Protein AF-A0AAV6H2S3-F1 (afdb_monomer)

pLDDT: mean 74.31, std 21.78, range [22.06, 98.12]

Foldseek 3Di:
DQVVCVVVVFDGDDPVLLVVLLVLVLVLLVVVLVPPPDPPDDDPLQDAQLQPRDSDADPVWHWDAQQWFRHTHTCQLQQPLDDDSHGDHAPCCLPPVQDFFQAQAAGAGDHHWAAAPVRHIHHSNQQVQQVQWDAPDNRNSDDIYRPVVRDVVQQQDQAPQQRDGNRHGWDFAPPPPGRHTHRRVLCSLLVWDWDWDWDFDQDPVGTDIDIDIGTHQLVPRDPPDDDDPDDDDDDDDDDDDDDDDDDDDDDDDDDDDDDDDDDDDDDPVVVVVSVVVSVVSSVVSSVVSVVSRVDDRDTDARDNDPVSLVVSLVPDPGPPSVVVSVVSVVVSSVVCVNRSNDRPDPVVVVVSVVVVPPPDDDDDDDDDPVVVVVVVVVVVVVVVVVVVVVVVVVVVVVVVVVVVVVVVVVVVVVVVVVCCQQFVLLVLLVVLLVQLCVLLVVCPQADWDDCVVVVCLCVQQVDTAGSVNLVVCSVVVVDLDLVVSVVRLVSSLVSQCRPDDCPDPSVVSSVSSCVSSVVSSVVSVVVCVVQDADSVRNHTDDDDDDPVVVVVVVVVVVVVVVVVVVVVVVVVVVVPDPDDDDPPVVVVVVVVVVVVVVVVVVVVVVVVVVVVVVVD

Nearest PDB structures (foldseek):
  5erc-assembly1_A  TM=9.983E-01  e=1.565E-27  Homo sapiens
  6u04-assembly1_A  TM=9.939E-01  e=1.652E-27  Homo sapiens
  5ffw-assembly1_A  TM=9.897E-01  e=7.467E-13  Homo sapiens
  5dyc-assembly1_A  TM=9.664E-01  e=5.685E-13  Homo sapiens
  4qyl-assembly2_B  TM=9.753E-01  e=1.288E-12  Homo sapiens

InterPro domains:
  IPR001487 Bromodomain [PF00439] (430-511)
  IPR001487 Bromodomain [PR00503] (135-148)
  IPR001487 Bromodomain [PR00503] (454-470)
  IPR001487 Bromodomain [PR00503] (470-488)
  IPR001487 Bromodomain [PR00503] (488-507)
  IPR001487 Bromodomain [PS50014] (437-507)
  IPR001487 Bromodomain [SM00297] (418-526)
  IPR001965 Zinc finger, PHD-type [SM00249] (48-94)
  IPR001965 Zinc finger, PHD-type [SM00249] (158-221)
  IPR011011 Zinc finger, FYVE/PHD-type [SSF57903] (34-111)
  IPR011011 Zinc finger, FYVE/PHD-type [SSF57903] (149-189)
  IPR013083 Zinc finger, RING/FYVE/PHD-type [G3DSA:3.30.40.10] (32-98)
  IPR013083 Zinc finger, RING/FYVE/PHD-type [G3DSA:3.30.40.10] (99-222)
  IPR018359 Bromodomain, conserved site [PS00633] (442-499)
  IPR019542 Enhancer of polycomb-like, N-terminal [PF10513] (1-28)
  IPR019786 Zinc finger, PHD-type, conserved site [PS01359] (49-93)
  IPR019787 Zinc finger, PHD-finger [PF13831] (61-93)
  IPR019787 Zinc finger, PHD-finger [PS50016] (46-96)
  IPR034732 Extended PHD (ePHD) domain [PS51805] (100-221)
  IPR036427 Bromodomain-like superfamily [G3DSA:1.20.920.10] (412-546)

Structure (mmCIF, N/CA/C/O backbone):
data_AF-A0AAV6H2S3-F1
#
_entry.id   AF-A0AAV6H2S3-F1
#
loop_
_atom_site.group_PDB
_atom_site.id
_atom_site.type_symbol
_atom_site.label_atom_id
_atom_site.label_alt_id
_atom_site.label_comp_id
_atom_site.label_asym_id
_atom_site.label_entity_id
_atom_site.label_seq_id
_atom_site.pdbx_PDB_ins_code
_atom_site.Cartn_x
_atom_site.Cartn_y
_atom_site.Cartn_z
_atom_site.occupancy
_atom_site.B_iso_or_equiv
_atom_site.auth_seq_id
_atom_site.auth_comp_id
_atom_site.auth_asym_id
_atom_site.auth_atom_id
_atom_site.pdbx_PDB_model_num
ATOM 1 N N . MET A 1 1 ? -33.405 3.250 48.485 1.00 75.19 1 MET A N 1
ATOM 2 C CA . MET A 1 1 ? -32.360 3.928 49.300 1.00 75.19 1 MET A CA 1
ATOM 3 C C . MET A 1 1 ? -32.962 4.706 50.466 1.00 75.19 1 MET A C 1
ATOM 5 O O . MET A 1 1 ? -32.535 4.479 51.590 1.00 75.19 1 MET A O 1
ATOM 9 N N . ASN A 1 2 ? -33.967 5.559 50.232 1.00 83.56 2 ASN A N 1
ATOM 10 C CA . ASN A 1 2 ? -34.644 6.309 51.299 1.00 83.56 2 ASN A CA 1
ATOM 11 C C . ASN A 1 2 ? -35.425 5.428 52.290 1.00 83.56 2 ASN A C 1
ATOM 13 O O . ASN A 1 2 ? -35.441 5.751 53.470 1.00 83.56 2 ASN A O 1
ATOM 17 N N . ASP A 1 3 ? -35.971 4.282 51.875 1.00 82.94 3 ASP A N 1
ATOM 18 C CA . ASP A 1 3 ? -36.668 3.373 52.807 1.00 82.94 3 ASP A CA 1
ATOM 19 C C . A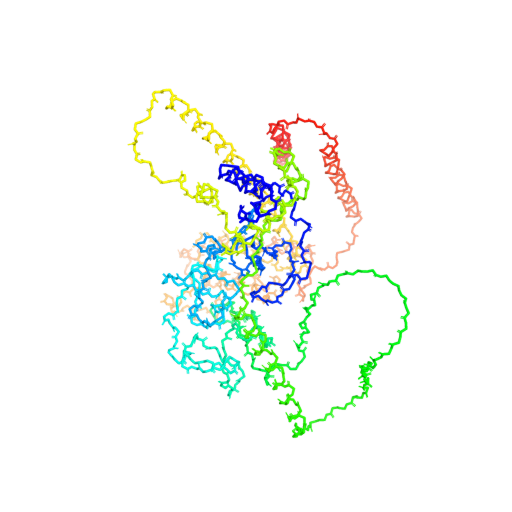SP A 1 3 ? -35.731 2.779 53.866 1.00 82.94 3 ASP A C 1
ATOM 21 O O . ASP A 1 3 ? -36.078 2.727 55.039 1.00 82.94 3 ASP A O 1
ATOM 25 N N . LYS A 1 4 ? -34.490 2.452 53.479 1.00 78.81 4 LYS A N 1
ATOM 26 C CA . LYS A 1 4 ? -33.434 2.020 54.410 1.00 78.81 4 LYS A CA 1
ATOM 27 C C . LYS A 1 4 ? -32.972 3.163 55.328 1.00 78.81 4 LYS A C 1
ATOM 29 O O . LYS A 1 4 ? -32.670 2.949 56.489 1.00 78.81 4 LYS A O 1
ATOM 34 N N . ARG A 1 5 ? -32.930 4.406 54.834 1.00 81.69 5 ARG A N 1
ATOM 35 C CA . ARG A 1 5 ? -32.603 5.567 55.686 1.00 81.69 5 ARG A CA 1
ATOM 36 C C . ARG A 1 5 ? -33.697 5.819 56.724 1.00 81.69 5 ARG A C 1
ATOM 38 O O . ARG A 1 5 ? -33.367 6.089 57.871 1.00 81.69 5 ARG A O 1
ATOM 45 N N . ARG A 1 6 ? -34.966 5.640 56.336 1.00 83.00 6 ARG A N 1
ATOM 46 C CA . ARG A 1 6 ? -36.117 5.692 57.248 1.00 83.00 6 ARG A CA 1
ATOM 47 C C . ARG A 1 6 ? -36.055 4.601 58.318 1.00 83.00 6 ARG A C 1
ATOM 49 O O . ARG A 1 6 ? -36.262 4.924 59.480 1.00 83.00 6 ARG A O 1
ATOM 56 N N . SER A 1 7 ? -35.713 3.358 57.959 1.00 83.50 7 SER A N 1
ATOM 57 C CA . SER A 1 7 ? -35.531 2.282 58.951 1.00 83.50 7 SER A CA 1
ATOM 58 C C . SER A 1 7 ? -34.374 2.546 59.916 1.00 83.50 7 SER A C 1
ATOM 60 O O . SER A 1 7 ? -34.440 2.150 61.071 1.00 83.50 7 SER A O 1
ATOM 62 N N . ASP A 1 8 ? -33.332 3.240 59.454 1.00 81.69 8 ASP A N 1
ATOM 63 C CA . ASP A 1 8 ? -32.137 3.549 60.243 1.00 81.69 8 ASP A CA 1
ATOM 64 C C . ASP A 1 8 ? -32.276 4.854 61.063 1.00 81.69 8 ASP A C 1
ATOM 66 O O . ASP A 1 8 ? -31.296 5.312 61.652 1.00 81.69 8 ASP A O 1
ATOM 70 N N . GLY A 1 9 ? -33.461 5.485 61.078 1.00 78.88 9 GLY A N 1
ATOM 71 C CA . GLY A 1 9 ? -33.726 6.730 61.814 1.00 78.88 9 GLY A CA 1
ATOM 72 C C . GLY A 1 9 ? -33.050 7.977 61.228 1.00 78.88 9 GLY A C 1
ATOM 73 O O . GLY A 1 9 ? -32.864 8.971 61.924 1.00 78.88 9 GLY A O 1
ATOM 74 N N . VAL A 1 10 ? -32.648 7.937 59.954 1.00 82.12 10 VAL A N 1
ATOM 75 C CA . VAL A 1 10 ? -31.915 9.016 59.279 1.00 82.12 10 VAL A CA 1
ATOM 76 C C . VAL A 1 10 ? -32.814 9.749 58.286 1.00 82.12 10 VAL A C 1
ATOM 78 O O . VAL A 1 10 ? -33.622 9.137 57.587 1.00 82.12 10 VAL A O 1
ATOM 81 N N . THR A 1 11 ? -32.626 11.066 58.162 1.00 80.69 11 THR A N 1
ATOM 82 C CA . THR A 1 11 ? -33.383 11.893 57.216 1.00 80.69 11 THR A CA 1
ATOM 83 C C . THR A 1 11 ? -33.286 11.365 55.772 1.00 80.69 11 THR A C 1
ATOM 85 O O . THR A 1 11 ? -32.197 10.964 55.311 1.00 80.69 11 THR A O 1
ATOM 88 N N . PRO A 1 12 ? -34.423 11.324 55.045 1.00 82.38 12 PRO A N 1
ATOM 89 C CA . PRO A 1 12 ? -34.449 10.947 53.640 1.00 82.38 12 PRO A CA 1
ATOM 90 C C . PRO A 1 12 ? -33.738 12.010 52.806 1.00 82.38 12 PRO A C 1
ATOM 92 O O . PRO A 1 12 ? -33.677 13.180 53.177 1.00 82.38 12 PRO A O 1
ATOM 95 N N . ILE A 1 13 ? -33.190 11.592 51.671 1.00 83.50 13 ILE A N 1
ATOM 96 C CA . ILE A 1 13 ? -32.463 12.495 50.784 1.00 83.50 13 ILE A CA 1
ATOM 97 C C . ILE A 1 13 ? -33.439 13.058 49.752 1.00 83.50 13 ILE A C 1
ATOM 99 O O . ILE A 1 13 ? -34.109 12.255 49.087 1.00 83.50 13 ILE A O 1
ATOM 103 N N . PRO A 1 14 ? -33.532 14.396 49.626 1.00 84.56 14 PRO A N 1
ATOM 104 C CA . PRO A 1 14 ? -34.351 15.041 48.609 1.00 84.56 14 PRO A CA 1
ATOM 105 C C . PRO A 1 14 ? -33.911 14.647 47.200 1.00 84.56 14 PRO A C 1
ATOM 107 O O . PRO A 1 14 ? -32.724 14.420 46.948 1.00 84.56 14 PRO A O 1
ATOM 110 N N . GLN A 1 15 ? -34.866 14.603 46.273 1.00 82.56 15 GLN A N 1
ATOM 111 C CA . GLN A 1 15 ? -34.603 14.279 44.871 1.00 82.56 15 GLN A CA 1
ATOM 112 C C . GLN A 1 15 ? -33.573 15.234 44.246 1.00 82.56 15 GLN A C 1
ATOM 114 O O . GLN A 1 15 ? -32.647 14.778 43.583 1.00 82.56 15 GLN A O 1
ATOM 119 N N . GLU A 1 16 ? -33.660 16.527 44.551 1.00 80.88 16 GLU A N 1
ATOM 120 C CA . GLU A 1 16 ? -32.749 17.567 44.054 1.00 80.88 16 GLU A CA 1
ATOM 121 C C . GLU A 1 16 ? -31.282 17.300 44.428 1.00 80.88 16 GLU A C 1
ATOM 123 O O . GLU A 1 16 ? -30.377 17.442 43.608 1.00 80.88 16 GLU A O 1
ATOM 128 N N . VAL A 1 17 ? -31.037 16.837 45.659 1.00 81.00 17 VAL A N 1
ATOM 129 C CA . VAL A 1 17 ? -29.688 16.501 46.143 1.00 81.00 17 VAL A CA 1
ATOM 130 C C . VAL A 1 17 ? -29.152 15.265 45.422 1.00 81.00 17 VAL A C 1
ATOM 132 O O . VAL A 1 17 ? -27.971 15.203 45.083 1.00 81.00 17 VAL A O 1
ATOM 135 N N . PHE A 1 18 ? -30.012 14.278 45.164 1.00 83.19 18 PHE A N 1
ATOM 136 C CA . PHE A 1 18 ? -29.640 13.089 44.401 1.00 83.19 18 PHE A CA 1
ATOM 137 C C . PHE A 1 18 ? -29.288 13.441 42.949 1.00 83.19 18 PHE A C 1
ATOM 139 O O . PHE A 1 18 ? -28.249 13.009 42.451 1.00 83.19 18 PHE A O 1
ATOM 146 N N . GLU A 1 19 ? -30.110 14.258 42.290 1.00 82.12 19 GLU A N 1
ATOM 147 C CA . GLU A 1 19 ? -29.874 14.726 40.922 1.00 82.12 19 GLU A CA 1
ATOM 148 C C . GLU A 1 19 ? -28.585 15.545 40.819 1.00 82.12 19 GLU A C 1
ATOM 150 O O . GLU A 1 19 ? -27.750 15.257 39.962 1.00 82.12 19 GLU A O 1
ATOM 155 N N . TYR A 1 20 ? -28.359 16.481 41.744 1.00 82.75 20 TYR A N 1
ATOM 156 C CA . TYR A 1 20 ? -27.125 17.265 41.821 1.00 82.75 20 TYR A CA 1
ATOM 157 C C . TYR A 1 20 ? -25.871 16.388 41.940 1.00 82.75 20 TYR A C 1
ATOM 159 O O . TYR A 1 20 ? -24.857 16.639 41.289 1.00 82.75 20 TYR A O 1
ATOM 167 N N . LEU A 1 21 ? -25.916 15.338 42.759 1.00 82.06 21 LEU A N 1
ATOM 168 C CA . LEU A 1 21 ? -24.762 14.461 42.944 1.00 82.06 21 LEU A CA 1
ATOM 169 C C . LEU A 1 21 ? -24.507 13.558 41.745 1.00 82.06 21 LEU A C 1
ATOM 171 O O . LEU A 1 21 ? -23.351 13.374 41.367 1.00 82.06 21 LEU A O 1
ATOM 175 N N . MET A 1 22 ? -25.566 13.038 41.122 1.00 80.69 22 MET A N 1
ATOM 176 C CA . MET A 1 22 ? -25.450 12.322 39.852 1.00 80.69 22 MET A CA 1
ATOM 177 C C . MET A 1 22 ? -24.854 13.233 38.773 1.00 80.69 22 MET A C 1
ATOM 179 O O . MET A 1 22 ? -23.996 12.796 38.011 1.00 80.69 22 MET A O 1
ATOM 183 N N . ASP A 1 23 ? -25.238 14.511 38.762 1.00 78.75 23 ASP A N 1
ATOM 184 C CA . ASP A 1 23 ? -24.703 15.521 37.852 1.00 78.75 23 ASP A CA 1
ATOM 185 C C . ASP A 1 23 ? -23.202 15.766 38.041 1.00 78.75 23 ASP A C 1
ATOM 187 O O . ASP A 1 23 ? -22.439 15.843 37.076 1.00 78.75 23 ASP A O 1
ATOM 191 N N . ARG A 1 24 ? -22.769 15.864 39.302 1.00 79.25 24 ARG A N 1
ATOM 192 C CA . ARG A 1 24 ? -21.368 16.077 39.679 1.00 79.25 24 ARG A CA 1
ATOM 193 C C . ARG A 1 24 ? -20.487 14.872 39.380 1.00 79.25 24 ARG A C 1
ATOM 195 O O . ARG A 1 24 ? -19.411 15.069 38.827 1.00 79.25 24 ARG A O 1
ATOM 202 N N . LEU A 1 25 ? -20.940 13.656 39.699 1.00 80.44 25 LEU A N 1
ATOM 203 C CA . LEU A 1 25 ? -20.223 12.422 39.346 1.00 80.44 25 LEU A CA 1
ATOM 204 C C . LEU A 1 25 ? -20.006 12.338 37.833 1.00 80.44 25 LEU A C 1
ATOM 206 O O . LEU A 1 25 ? -18.920 12.012 37.363 1.00 80.44 25 LEU A O 1
ATOM 210 N N . GLU A 1 26 ? -21.027 12.715 37.069 1.00 78.50 26 GLU A N 1
ATOM 211 C CA . GLU A 1 26 ? -20.964 12.699 35.620 1.00 78.50 26 GLU A CA 1
ATOM 212 C C . GLU A 1 26 ? -20.015 13.751 35.039 1.00 78.50 26 GLU A C 1
ATOM 214 O O . GLU A 1 26 ? -19.226 13.441 34.148 1.00 78.50 26 GLU A O 1
ATOM 219 N N . LYS A 1 27 ? -20.068 14.984 35.554 1.00 72.69 27 LYS A N 1
ATOM 220 C CA . LYS A 1 27 ? -19.153 16.060 35.158 1.00 72.69 27 LYS A CA 1
ATOM 221 C C . LYS A 1 27 ? -17.703 15.706 35.476 1.00 72.69 27 LYS A C 1
ATOM 223 O O . LYS A 1 27 ? -16.859 15.855 34.606 1.00 72.69 27 LYS A O 1
ATOM 228 N N . GLU A 1 28 ? -17.409 15.211 36.677 1.00 73.19 28 GLU A N 1
ATOM 229 C CA . GLU A 1 28 ? -16.036 14.838 37.055 1.00 73.19 28 GLU A CA 1
ATOM 230 C C . GLU A 1 28 ? -15.524 13.654 36.216 1.00 73.19 28 GLU A C 1
ATOM 232 O O . GLU A 1 28 ? -14.386 13.685 35.763 1.00 73.19 28 GLU A O 1
ATOM 237 N N . SER A 1 29 ? -16.377 12.668 35.900 1.00 67.81 29 SER A N 1
ATOM 238 C CA . SER A 1 29 ? -16.046 11.603 34.938 1.00 67.81 29 SER A CA 1
ATOM 239 C C . SER A 1 29 ? -15.770 12.137 33.524 1.00 67.81 29 SER A C 1
ATOM 241 O O . SER A 1 29 ? -14.886 11.619 32.845 1.00 67.81 29 SER A O 1
ATOM 243 N N . TYR A 1 30 ? -16.517 13.146 33.069 1.00 63.91 30 TYR A N 1
ATOM 244 C CA . TYR A 1 30 ? -16.328 13.777 31.761 1.00 63.91 30 TYR A CA 1
ATOM 245 C C . TYR A 1 30 ? -15.017 14.575 31.697 1.00 63.91 30 TYR A C 1
ATOM 247 O O . TYR A 1 30 ? -14.249 14.411 30.752 1.00 63.91 30 TYR A O 1
ATOM 255 N N . PHE A 1 31 ? -14.715 15.379 32.720 1.00 59.31 31 PHE A N 1
ATOM 256 C CA . PHE A 1 31 ? -13.463 16.136 32.783 1.00 59.31 31 PHE A CA 1
ATOM 257 C C . PHE A 1 31 ? -12.234 15.227 32.890 1.00 59.31 31 PHE A C 1
ATOM 259 O O . PHE A 1 31 ? -11.250 15.493 32.214 1.00 59.31 31 PHE A O 1
ATOM 266 N N . GLU A 1 32 ? -12.297 14.125 33.643 1.00 60.56 32 GLU A N 1
ATOM 267 C CA . GLU A 1 32 ? -11.198 13.147 33.702 1.00 60.56 32 GLU A CA 1
ATOM 268 C C . GLU A 1 32 ? -10.907 12.531 32.322 1.00 60.56 32 GLU A C 1
ATOM 270 O O . GLU A 1 32 ? -9.751 12.420 31.923 1.00 60.56 32 GLU A O 1
ATOM 275 N N . SER A 1 33 ? -11.951 12.192 31.553 1.00 53.84 33 SER A N 1
ATOM 276 C CA . SER A 1 33 ? -11.786 11.641 30.197 1.00 53.84 33 SER A CA 1
ATOM 277 C C . SER A 1 33 ? -11.166 12.622 29.194 1.00 53.84 33 SER A C 1
ATOM 279 O O . SER A 1 33 ? -10.559 12.185 28.227 1.00 53.84 33 SER A O 1
ATOM 281 N N . HIS A 1 34 ? -11.303 13.933 29.422 1.00 51.62 34 HIS A N 1
ATOM 282 C CA . HIS A 1 34 ? -10.757 14.979 28.548 1.00 51.62 34 HIS A CA 1
ATOM 283 C C . HIS A 1 34 ? -9.405 15.529 29.024 1.00 51.62 34 HIS A C 1
ATOM 285 O O . HIS A 1 34 ? -8.739 16.220 28.264 1.00 51.62 34 HIS A O 1
ATOM 291 N N . ASN A 1 35 ? -9.008 15.260 30.273 1.00 44.94 35 ASN A N 1
ATOM 292 C CA . ASN A 1 35 ? -7.819 15.849 30.894 1.00 44.94 35 ASN A CA 1
ATOM 293 C C . ASN A 1 35 ? -6.668 14.845 31.085 1.00 44.94 35 ASN A C 1
ATOM 295 O O . ASN A 1 35 ? -5.641 15.196 31.666 1.00 44.94 35 ASN A O 1
ATOM 299 N N . LYS A 1 36 ? -6.808 13.606 30.591 1.00 43.06 36 LYS A N 1
ATOM 300 C CA . LYS A 1 36 ? -5.673 12.691 30.416 1.00 43.06 36 LYS A CA 1
ATOM 301 C C . LYS A 1 36 ? -4.862 13.107 29.189 1.00 43.06 36 LYS A C 1
ATOM 303 O O . LYS A 1 36 ? -5.034 12.567 28.106 1.00 43.06 36 LYS A O 1
ATOM 308 N N . GLY A 1 37 ? -3.963 14.063 29.393 1.00 35.62 37 GLY A N 1
ATOM 309 C CA . GLY A 1 37 ? -2.869 14.386 28.475 1.00 35.62 37 GLY A CA 1
ATOM 310 C C . GLY A 1 37 ? -1.674 13.434 28.597 1.00 35.62 37 GLY A C 1
ATOM 311 O O . GLY A 1 37 ? -0.546 13.887 28.467 1.00 35.62 37 GLY A O 1
ATOM 312 N N . ASP A 1 38 ? -1.897 12.149 28.897 1.00 30.16 38 ASP A N 1
ATOM 313 C CA . ASP A 1 38 ? -0.835 11.137 28.885 1.00 30.16 38 ASP A CA 1
ATOM 314 C C . ASP A 1 38 ? -1.416 9.729 28.609 1.00 30.16 38 ASP A C 1
ATOM 316 O O . ASP A 1 38 ? -2.092 9.156 29.477 1.00 30.16 38 ASP A O 1
ATOM 320 N N . PRO A 1 39 ? -1.204 9.164 27.404 1.00 39.59 39 PRO A N 1
ATOM 321 C CA . PRO A 1 39 ? -1.634 7.810 27.039 1.00 39.59 39 PRO A CA 1
ATOM 322 C C . PRO A 1 39 ? -0.888 6.694 27.789 1.00 39.59 39 PRO A C 1
ATOM 324 O O . PRO A 1 39 ? -1.316 5.542 27.755 1.00 39.59 39 PRO A O 1
ATOM 327 N N . SER A 1 40 ? 0.212 7.006 28.477 1.00 36.91 40 SER A N 1
ATOM 328 C CA . SER A 1 40 ? 1.249 6.019 28.807 1.00 36.91 40 SER A CA 1
ATOM 329 C C . SER A 1 40 ? 0.978 5.157 30.047 1.00 36.91 40 SER A C 1
ATOM 331 O O . SER A 1 40 ? 1.745 4.249 30.341 1.00 36.91 40 SER A O 1
ATOM 333 N N . SER A 1 41 ? -0.092 5.404 30.811 1.00 35.78 41 SER A N 1
ATOM 334 C CA . SER A 1 41 ? -0.233 4.809 32.158 1.00 35.78 41 SER A CA 1
ATOM 335 C C . SER A 1 41 ? -1.094 3.542 32.266 1.00 35.78 41 SER A C 1
ATOM 337 O O . SER A 1 41 ? -1.256 3.033 33.374 1.00 35.78 41 SER A O 1
ATOM 339 N N . LEU A 1 42 ? -1.654 3.010 31.171 1.00 43.19 42 LEU A N 1
ATOM 340 C CA . LEU A 1 42 ? -2.455 1.767 31.185 1.00 43.19 42 LEU A CA 1
ATOM 341 C C . LEU A 1 42 ? -2.301 0.910 29.913 1.00 43.19 42 LEU A C 1
ATOM 343 O O . LEU A 1 42 ? -3.192 0.116 29.604 1.00 43.19 42 LEU A O 1
ATOM 347 N N . ILE A 1 43 ? -1.219 1.080 29.152 1.00 41.56 43 ILE A N 1
ATOM 348 C CA . ILE A 1 43 ? -0.995 0.266 27.954 1.00 41.56 43 ILE A CA 1
ATOM 349 C C . ILE A 1 43 ? -0.479 -1.096 28.421 1.00 41.56 43 ILE A C 1
ATOM 351 O O . ILE A 1 43 ? 0.606 -1.204 28.982 1.00 41.56 43 ILE A O 1
ATOM 355 N N . ASP A 1 44 ? -1.312 -2.119 28.255 1.00 49.72 44 ASP A N 1
ATOM 356 C CA . ASP A 1 44 ? -0.916 -3.518 28.380 1.00 49.72 44 ASP A CA 1
ATOM 357 C C . ASP A 1 44 ? 0.098 -3.803 27.262 1.00 49.72 44 ASP A C 1
ATOM 359 O O . ASP A 1 44 ? -0.285 -3.852 26.090 1.00 49.72 44 ASP A O 1
ATOM 363 N N . GLU A 1 45 ? 1.389 -3.896 27.601 1.00 49.75 45 GLU A N 1
ATOM 364 C CA . GLU A 1 45 ? 2.475 -4.086 26.623 1.00 49.75 45 GLU A CA 1
ATOM 365 C C . GLU A 1 45 ? 2.347 -5.406 25.835 1.00 49.75 45 GLU A C 1
ATOM 367 O O . GLU A 1 45 ? 2.958 -5.549 24.779 1.00 49.75 45 GLU A O 1
ATOM 372 N N . ASP A 1 46 ? 1.472 -6.322 26.272 1.00 58.28 46 ASP A N 1
ATOM 373 C CA . ASP A 1 46 ? 1.182 -7.605 25.618 1.00 58.28 46 ASP A CA 1
ATOM 374 C C . ASP A 1 46 ? -0.104 -7.597 24.756 1.00 58.28 46 ASP A C 1
ATOM 376 O O . ASP A 1 46 ? -0.618 -8.646 24.343 1.00 58.28 46 ASP A O 1
ATOM 380 N N . ALA A 1 47 ? -0.686 -6.427 24.477 1.00 71.44 47 ALA A N 1
ATOM 381 C CA . ALA A 1 47 ? -1.933 -6.341 23.724 1.00 71.44 47 ALA A CA 1
ATOM 382 C C . ALA A 1 47 ? -1.767 -6.709 22.238 1.00 71.44 47 ALA A C 1
ATOM 384 O O . ALA A 1 47 ? -1.071 -6.045 21.476 1.00 71.44 47 ALA A O 1
ATOM 385 N N . VAL A 1 48 ? -2.512 -7.722 21.786 1.00 84.06 48 VAL A N 1
ATOM 386 C CA . VAL A 1 48 ? -2.517 -8.167 20.381 1.00 84.06 48 VAL A CA 1
ATOM 387 C C . VAL A 1 48 ? -3.656 -7.553 19.567 1.00 84.06 48 VAL A C 1
ATOM 389 O O . VAL A 1 48 ? -4.796 -7.420 20.030 1.00 84.06 48 VAL A O 1
ATOM 392 N N . CYS A 1 49 ? -3.392 -7.258 18.295 1.00 88.44 49 CYS A N 1
ATOM 393 C CA . CYS A 1 49 ? -4.420 -6.820 17.359 1.00 88.44 49 CYS A CA 1
ATOM 394 C C . CYS A 1 49 ? -5.452 -7.932 17.115 1.00 88.44 49 CYS A C 1
ATOM 396 O O . CYS A 1 49 ? -5.132 -9.050 16.707 1.00 88.44 49 CYS A O 1
ATOM 398 N N . CYS A 1 50 ? -6.740 -7.615 17.272 1.00 87.88 50 CYS A N 1
ATOM 399 C CA . CYS A 1 50 ? -7.809 -8.603 17.095 1.00 87.88 50 CYS A CA 1
ATOM 400 C C . CYS A 1 50 ? -8.112 -8.985 15.629 1.00 87.88 50 CYS A C 1
ATOM 402 O O . CYS A 1 50 ? -9.000 -9.808 15.392 1.00 87.88 50 CYS A O 1
ATOM 404 N N . ILE A 1 51 ? -7.421 -8.391 14.649 1.00 88.44 51 ILE A N 1
ATOM 405 C CA . ILE A 1 51 ? -7.596 -8.663 13.212 1.00 88.44 51 ILE A CA 1
ATOM 406 C C . ILE A 1 51 ? -6.506 -9.614 12.708 1.00 88.44 51 ILE A C 1
ATOM 408 O O . ILE A 1 51 ? -6.846 -10.642 12.122 1.00 88.44 51 ILE A O 1
ATOM 412 N N . CYS A 1 52 ? -5.229 -9.305 12.959 1.00 87.50 52 CYS A N 1
ATOM 413 C CA . CYS A 1 52 ? -4.092 -10.126 12.524 1.00 87.50 52 CYS A CA 1
ATOM 414 C C . CYS A 1 52 ? -3.589 -11.116 13.589 1.00 87.50 52 CYS A C 1
ATOM 416 O O . CYS A 1 52 ? -2.862 -12.039 13.238 1.00 87.50 52 CYS A O 1
ATOM 418 N N . ASN A 1 53 ? -4.010 -10.971 14.854 1.00 84.06 53 ASN A N 1
ATOM 419 C CA . ASN A 1 53 ? -3.515 -11.741 16.004 1.00 84.06 53 ASN A CA 1
ATOM 420 C C . ASN A 1 53 ? -2.021 -11.547 16.306 1.00 84.06 53 ASN A C 1
ATOM 422 O O . ASN A 1 53 ? -1.431 -12.399 16.969 1.00 84.06 53 ASN A O 1
ATOM 426 N N . ASP A 1 54 ? -1.446 -10.432 15.858 1.00 82.62 54 ASP A N 1
ATOM 427 C CA . ASP A 1 54 ? -0.059 -10.058 16.113 1.00 82.62 54 ASP A CA 1
ATOM 428 C C . ASP A 1 54 ? 0.038 -8.930 17.153 1.00 82.62 54 ASP A C 1
ATOM 430 O O . ASP A 1 54 ? -0.860 -8.086 17.245 1.00 82.62 54 ASP A O 1
ATOM 434 N N . GLY A 1 55 ? 1.107 -8.953 17.947 1.00 80.25 55 GLY A N 1
ATOM 435 C CA . GLY A 1 55 ? 1.449 -7.939 18.950 1.00 80.25 55 GLY A CA 1
ATOM 436 C C . GLY A 1 55 ? 2.577 -7.006 18.504 1.00 80.25 55 GLY A C 1
ATOM 437 O O . GLY A 1 55 ? 2.879 -6.049 19.206 1.00 80.25 55 GLY A O 1
ATOM 438 N N . GLU A 1 56 ? 3.197 -7.256 17.345 1.00 76.62 56 GLU A N 1
ATOM 439 C CA . GLU A 1 56 ? 4.277 -6.410 16.832 1.00 76.62 56 GLU A CA 1
ATOM 440 C C . GLU A 1 56 ? 3.783 -4.972 16.596 1.00 76.62 56 GLU A C 1
ATOM 442 O O . GLU A 1 56 ? 2.883 -4.726 15.793 1.00 76.62 56 GLU A O 1
ATOM 447 N N . CYS A 1 57 ? 4.361 -4.012 17.318 1.00 67.88 57 CYS A N 1
ATOM 448 C CA . CYS A 1 57 ? 4.058 -2.589 17.199 1.00 67.88 57 CYS A CA 1
ATOM 449 C C . CYS A 1 57 ? 5.252 -1.889 16.539 1.00 67.88 57 CYS A C 1
ATOM 451 O O . CYS A 1 57 ? 6.339 -1.842 17.111 1.00 67.88 57 CYS A O 1
ATOM 453 N N . GLN A 1 58 ? 5.063 -1.369 15.325 1.00 65.81 58 GLN A N 1
ATOM 454 C CA . GLN A 1 58 ? 6.068 -0.562 14.622 1.00 65.81 58 GLN A CA 1
ATOM 455 C C . GLN A 1 58 ? 5.677 0.917 14.709 1.00 65.81 58 GLN A C 1
ATOM 457 O O . GLN A 1 58 ? 4.489 1.236 14.721 1.00 65.81 58 GLN A O 1
ATOM 462 N N . ASN A 1 59 ? 6.649 1.836 14.708 1.00 63.53 59 ASN A N 1
ATOM 463 C CA . ASN A 1 59 ? 6.400 3.282 14.846 1.00 63.53 59 ASN A CA 1
ATOM 464 C C . ASN A 1 59 ? 5.435 3.861 13.786 1.00 63.53 59 ASN A C 1
ATOM 466 O O . ASN A 1 59 ? 4.827 4.899 14.031 1.00 63.53 59 ASN A O 1
ATOM 470 N N . SER A 1 60 ? 5.281 3.206 12.630 1.00 71.94 60 SER A N 1
ATOM 471 C CA . SER A 1 60 ? 4.356 3.591 11.552 1.00 71.94 60 SER A CA 1
ATOM 472 C C . SER A 1 60 ? 3.019 2.837 11.549 1.00 71.94 60 SER A C 1
ATOM 474 O O . SER A 1 60 ? 2.099 3.259 10.856 1.00 71.94 60 SER A O 1
ATOM 476 N N . ASN A 1 61 ? 2.896 1.733 12.292 1.00 82.25 61 ASN A N 1
ATOM 477 C CA . ASN A 1 61 ? 1.696 0.895 12.342 1.00 82.25 61 ASN A CA 1
ATOM 478 C C . ASN A 1 61 ? 1.423 0.467 13.787 1.00 82.25 61 ASN A C 1
ATOM 480 O O . ASN A 1 61 ? 1.662 -0.673 14.190 1.00 82.25 61 ASN A O 1
ATOM 484 N N . VAL A 1 62 ? 0.962 1.426 14.584 1.00 86.06 62 VAL A N 1
ATOM 485 C CA . VAL A 1 62 ? 0.735 1.234 16.019 1.00 86.06 62 VAL A CA 1
ATOM 486 C C . VAL A 1 62 ? -0.580 0.504 16.304 1.00 86.06 62 VAL A C 1
ATOM 488 O O . VAL A 1 62 ? -1.520 0.530 15.500 1.00 86.06 62 VAL A O 1
ATOM 491 N N . ILE A 1 63 ? -0.669 -0.127 17.478 1.00 87.25 63 ILE A N 1
ATOM 492 C CA . ILE A 1 63 ? -1.918 -0.703 17.991 1.00 87.25 63 ILE A CA 1
ATOM 493 C C . ILE A 1 63 ? -2.741 0.398 18.667 1.00 87.25 63 ILE A C 1
ATOM 495 O O . ILE A 1 63 ? -2.331 0.997 19.656 1.00 87.25 63 ILE A O 1
ATOM 499 N N . LEU A 1 64 ? -3.933 0.643 18.130 1.00 86.31 64 LEU A N 1
ATOM 500 C CA . LEU A 1 64 ? -4.910 1.595 18.641 1.00 86.31 64 LEU A CA 1
ATOM 501 C C . LEU A 1 64 ? -5.916 0.895 19.553 1.00 86.31 64 LEU A C 1
ATOM 503 O O . LEU A 1 64 ? -6.441 -0.170 19.212 1.00 86.31 64 LEU A O 1
ATOM 507 N N . PHE A 1 65 ? -6.245 1.545 20.670 1.00 85.81 65 PHE A N 1
ATOM 508 C CA . PHE A 1 65 ? -7.267 1.102 21.613 1.00 85.81 65 PHE A CA 1
ATOM 509 C C . PHE A 1 65 ? -8.489 1.999 21.536 1.00 85.81 65 PHE A C 1
ATOM 511 O O . PHE A 1 65 ? -8.398 3.213 21.675 1.00 85.81 65 PHE A O 1
ATOM 518 N N . CYS A 1 66 ? -9.662 1.405 21.330 1.00 83.38 66 CYS A N 1
ATOM 519 C CA . CYS A 1 66 ? -10.896 2.179 21.347 1.00 83.38 66 CYS A CA 1
ATOM 520 C C . CYS A 1 66 ? -11.271 2.558 22.781 1.00 83.38 66 CYS A C 1
ATOM 522 O O . CYS A 1 66 ? -11.642 1.674 23.556 1.00 83.38 66 CYS A O 1
ATOM 524 N N . ASP A 1 67 ? -11.341 3.855 23.077 1.00 79.44 67 ASP A N 1
ATOM 525 C CA . ASP A 1 67 ? -11.588 4.368 24.437 1.00 79.44 67 ASP A CA 1
ATOM 526 C C . ASP A 1 67 ? -12.919 3.908 25.057 1.00 79.44 67 ASP A C 1
ATOM 528 O O . ASP A 1 67 ? -13.072 3.831 26.274 1.00 79.44 67 ASP A O 1
ATOM 532 N N . MET A 1 68 ? -13.900 3.552 24.222 1.00 73.25 68 MET A N 1
ATOM 533 C CA . MET A 1 68 ? -15.223 3.098 24.667 1.00 73.25 68 MET A CA 1
ATOM 534 C C . MET A 1 68 ? -15.329 1.587 24.911 1.00 73.25 68 MET A C 1
ATOM 536 O O . MET A 1 68 ? -16.082 1.155 25.781 1.00 73.25 68 MET A O 1
ATOM 540 N N . CYS A 1 69 ? -14.660 0.763 24.101 1.00 74.88 69 CYS A N 1
ATOM 541 C CA . CYS A 1 69 ? -14.882 -0.694 24.101 1.00 74.88 69 CYS A CA 1
ATOM 542 C C . CYS A 1 69 ? -13.605 -1.528 24.186 1.00 74.88 69 CYS A C 1
ATOM 544 O O . CYS A 1 69 ? -13.664 -2.743 23.995 1.00 74.88 69 CYS A O 1
ATOM 546 N N . ASN A 1 70 ? -12.473 -0.861 24.410 1.00 80.75 70 ASN A N 1
ATOM 547 C CA . ASN A 1 70 ? -11.139 -1.436 24.499 1.00 80.75 70 ASN A CA 1
ATOM 548 C C . ASN A 1 70 ? -10.774 -2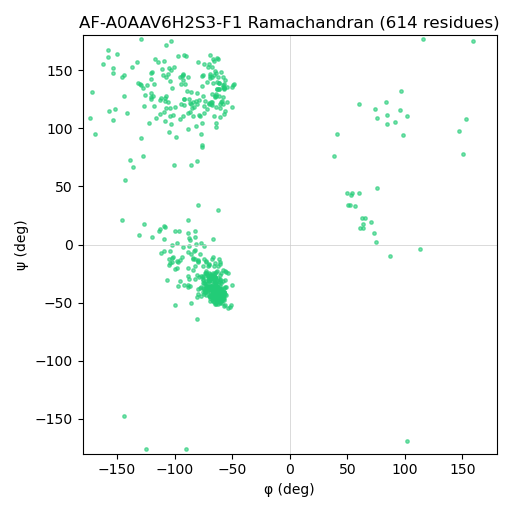.351 23.316 1.00 80.75 70 ASN A C 1
ATOM 550 O O . ASN A 1 70 ? -10.117 -3.377 23.468 1.00 80.75 70 ASN A O 1
ATOM 554 N N . LEU A 1 71 ? -11.269 -2.020 22.120 1.00 84.88 71 LEU A N 1
ATOM 555 C CA . LEU A 1 71 ? -10.928 -2.737 20.896 1.00 84.88 71 LEU A CA 1
ATOM 556 C C . LEU A 1 71 ? -9.483 -2.404 20.519 1.00 84.88 71 LEU A C 1
ATOM 558 O O . LEU A 1 71 ? -9.229 -1.250 20.192 1.00 84.88 71 LEU A O 1
ATOM 562 N N . ALA A 1 72 ? -8.606 -3.409 20.512 1.00 87.94 72 ALA A N 1
ATOM 563 C CA . ALA A 1 72 ? -7.219 -3.297 20.066 1.00 87.94 72 ALA A CA 1
ATOM 564 C C . ALA A 1 72 ? -7.078 -3.698 18.588 1.00 87.94 72 ALA A C 1
ATOM 566 O O . ALA A 1 72 ? -7.423 -4.826 18.200 1.00 87.94 72 ALA A O 1
ATOM 567 N N . VAL A 1 73 ? -6.596 -2.780 17.749 1.00 90.94 73 VAL A N 1
ATOM 568 C CA . VAL A 1 73 ? -6.348 -3.013 16.318 1.00 90.94 73 VAL A CA 1
ATOM 569 C C . VAL A 1 73 ? -5.130 -2.238 15.834 1.00 90.94 73 VAL A C 1
ATOM 571 O O . VAL A 1 73 ? -4.945 -1.100 16.238 1.00 90.94 73 VAL A O 1
ATOM 574 N N . HIS A 1 74 ? -4.344 -2.798 14.914 1.00 89.94 74 HIS A N 1
ATOM 575 C CA . HIS A 1 74 ? -3.370 -2.003 14.171 1.00 89.94 74 HIS A CA 1
ATOM 576 C C . HIS A 1 74 ? -4.054 -0.948 13.304 1.00 89.94 74 HIS A C 1
ATOM 578 O O . HIS A 1 74 ? -5.145 -1.187 12.765 1.00 89.94 74 HIS A O 1
ATOM 584 N N . GLN A 1 75 ? -3.369 0.182 13.137 1.00 88.25 75 GLN A N 1
ATOM 585 C CA . GLN A 1 75 ? -3.772 1.284 12.270 1.00 88.25 75 GLN A CA 1
ATOM 586 C C . GLN A 1 75 ? -4.110 0.792 10.852 1.00 88.25 75 GLN A C 1
ATOM 588 O O . GLN A 1 75 ? -5.220 1.027 10.363 1.00 88.25 75 GLN A O 1
ATOM 593 N N . GLU A 1 76 ? -3.208 0.031 10.229 1.00 90.00 76 GLU A N 1
ATOM 594 C CA . GLU A 1 76 ? -3.400 -0.504 8.874 1.00 90.00 76 GLU A CA 1
ATOM 595 C C . GLU A 1 76 ? -4.455 -1.616 8.827 1.00 90.00 76 GLU A C 1
ATOM 597 O O . GLU A 1 76 ? -5.264 -1.671 7.904 1.00 90.00 76 GLU A O 1
ATOM 602 N N . CYS A 1 77 ? -4.522 -2.476 9.851 1.00 90.88 77 CYS A N 1
ATOM 603 C CA . CYS A 1 77 ? -5.485 -3.582 9.875 1.00 90.88 77 CYS A CA 1
ATOM 604 C C . CYS A 1 77 ? -6.943 -3.106 9.936 1.00 90.88 77 CYS A C 1
ATOM 606 O O . CYS A 1 77 ? -7.840 -3.828 9.497 1.00 90.88 77 CYS A O 1
ATOM 608 N N . TYR A 1 78 ? -7.205 -1.931 10.517 1.00 93.44 78 TYR A N 1
ATOM 609 C CA . TYR A 1 78 ? -8.548 -1.349 10.592 1.00 93.44 78 TYR A CA 1
ATOM 610 C C . TYR A 1 78 ? -8.801 -0.244 9.554 1.00 93.44 78 TYR A C 1
ATOM 612 O O . TYR A 1 78 ? -9.958 0.149 9.368 1.00 93.44 78 TYR A O 1
ATOM 620 N N . GLY A 1 79 ? -7.757 0.230 8.867 1.00 90.69 79 GLY A N 1
ATOM 621 C CA . GLY A 1 79 ? -7.838 1.292 7.865 1.00 90.69 79 GLY A CA 1
ATOM 622 C C . GLY A 1 79 ? -8.005 2.680 8.484 1.00 90.69 79 GLY A C 1
ATOM 623 O O . GLY A 1 79 ? -8.922 3.422 8.130 1.00 90.69 79 GLY A O 1
ATOM 624 N N . VAL A 1 80 ? -7.174 3.014 9.475 1.00 90.75 80 VAL A N 1
ATOM 625 C CA . VAL A 1 80 ? -7.149 4.342 10.107 1.00 90.75 80 VAL A CA 1
ATOM 626 C C . VAL A 1 80 ? -6.061 5.189 9.426 1.00 90.75 80 VAL A C 1
ATOM 628 O O . VAL A 1 80 ? -4.882 4.920 9.626 1.00 90.75 80 VAL A O 1
ATOM 631 N N . PRO A 1 81 ? -6.402 6.207 8.614 1.00 84.44 81 PRO A N 1
ATOM 632 C CA . PRO A 1 81 ? -5.408 6.945 7.822 1.00 84.44 81 PRO A CA 1
ATOM 633 C C . PRO A 1 81 ? -4.470 7.807 8.676 1.00 84.44 81 PRO A C 1
ATOM 635 O O . PRO A 1 81 ? -3.296 7.942 8.355 1.00 84.44 81 PRO A O 1
ATOM 638 N N . TYR A 1 82 ? -4.980 8.383 9.764 1.00 83.19 82 TYR A N 1
ATOM 639 C CA . TYR A 1 82 ? -4.214 9.190 10.706 1.00 83.19 82 TYR A CA 1
ATOM 640 C C . TYR A 1 82 ? -4.727 8.949 12.125 1.00 83.19 82 TYR A C 1
ATOM 642 O O . TYR A 1 82 ? -5.922 8.722 12.342 1.00 83.19 82 TYR A O 1
ATOM 650 N N . ILE A 1 83 ? -3.813 8.997 13.088 1.00 81.62 83 ILE A N 1
ATOM 651 C CA . ILE A 1 83 ? -4.124 8.843 14.507 1.00 81.62 83 ILE A CA 1
ATOM 652 C C . ILE A 1 83 ? -4.563 10.217 15.031 1.00 81.62 83 ILE A C 1
ATOM 654 O O . ILE A 1 83 ? -3.808 11.177 14.878 1.00 81.62 83 ILE A O 1
ATOM 658 N N . PRO A 1 84 ? -5.772 10.362 15.600 1.00 78.88 84 PRO A N 1
ATOM 659 C CA . PRO A 1 84 ? -6.178 11.627 16.200 1.00 78.88 84 PRO A CA 1
ATOM 660 C C . PRO A 1 84 ? -5.339 11.916 17.455 1.00 78.88 84 PRO A C 1
ATOM 662 O O . PRO A 1 84 ? -5.060 11.006 18.226 1.00 78.88 84 PRO A O 1
ATOM 665 N N . GLU A 1 85 ? -5.012 13.186 17.714 1.00 67.75 85 GLU A N 1
ATOM 666 C CA . GLU A 1 85 ? -4.270 13.637 18.916 1.00 67.75 85 GLU A CA 1
ATOM 667 C C . GLU A 1 85 ? -5.044 13.451 20.244 1.00 67.75 85 GLU A C 1
ATOM 669 O O . GLU A 1 85 ? -4.593 13.864 21.308 1.00 67.75 85 GLU A O 1
ATOM 674 N N . GLY A 1 86 ? -6.228 12.838 20.200 1.00 74.00 86 GLY A N 1
ATOM 675 C CA . GLY A 1 86 ? -7.095 12.613 21.350 1.00 74.00 86 GLY A CA 1
ATOM 676 C C . GLY A 1 86 ? -7.815 11.274 21.254 1.00 74.00 86 GLY A C 1
ATOM 677 O O . GLY A 1 86 ? -7.291 10.310 20.703 1.00 74.00 86 GLY A O 1
ATOM 678 N N . GLN A 1 87 ? -9.039 11.214 21.782 1.00 75.69 87 GLN A N 1
ATOM 679 C CA . GLN A 1 87 ? -9.790 9.960 21.851 1.00 75.69 87 GLN A CA 1
ATOM 680 C C . GLN A 1 87 ? -9.975 9.297 20.474 1.00 75.69 87 GLN A C 1
ATOM 682 O O . GLN A 1 87 ? -10.385 9.942 19.501 1.00 75.69 87 GLN A O 1
ATOM 687 N N . TRP A 1 88 ? -9.755 7.985 20.410 1.00 84.75 88 TRP A N 1
ATOM 688 C CA . TRP A 1 88 ? -10.033 7.174 19.231 1.00 84.75 88 TRP A CA 1
ATOM 689 C C . TRP A 1 88 ? -11.192 6.211 19.494 1.00 84.75 88 TRP A C 1
ATOM 691 O O . TRP A 1 88 ? -11.207 5.407 20.430 1.00 84.75 88 TRP A O 1
ATOM 701 N N . LEU A 1 89 ? -12.197 6.259 18.618 1.00 85.94 89 LEU A N 1
ATOM 702 C CA . LEU A 1 89 ? -13.382 5.412 18.696 1.00 85.94 89 LEU A CA 1
ATOM 703 C C . LEU A 1 89 ? -13.524 4.571 17.430 1.00 85.94 89 LEU A C 1
ATOM 705 O O . LEU A 1 89 ? -13.535 5.087 16.314 1.00 85.94 89 LEU A O 1
ATOM 709 N N . CYS A 1 90 ? -13.721 3.263 17.598 1.00 88.44 90 CYS A N 1
ATOM 710 C CA . CYS A 1 90 ? -14.031 2.391 16.472 1.00 88.44 90 CYS A CA 1
ATOM 711 C C . CYS A 1 90 ? -15.402 2.744 15.865 1.00 88.44 90 CYS A C 1
ATOM 713 O O . CYS A 1 90 ? -16.282 3.286 16.544 1.00 88.44 90 CYS A O 1
ATOM 715 N N . ARG A 1 91 ? -15.636 2.377 14.597 1.00 89.31 91 ARG A N 1
ATOM 716 C CA . ARG A 1 91 ? -16.883 2.709 13.876 1.00 89.31 91 ARG A CA 1
ATOM 717 C C . ARG A 1 91 ? -18.138 2.233 14.604 1.00 89.31 91 ARG A C 1
ATOM 719 O O . ARG A 1 91 ? -19.143 2.940 14.628 1.00 89.31 91 ARG A O 1
ATOM 726 N N . ARG A 1 92 ? -18.069 1.069 15.261 1.00 87.31 92 ARG A N 1
ATOM 727 C CA . ARG A 1 92 ? -19.162 0.559 16.101 1.00 87.31 92 ARG A CA 1
ATOM 728 C C . ARG A 1 92 ? -19.490 1.522 17.240 1.00 87.31 92 ARG A C 1
ATOM 730 O O . ARG A 1 92 ? -20.658 1.818 17.439 1.00 87.31 92 ARG A O 1
ATOM 737 N N . CYS A 1 93 ? -18.492 2.006 17.976 1.00 82.62 93 CYS A N 1
ATOM 738 C CA . CYS A 1 93 ? -18.714 2.925 19.094 1.00 82.62 93 CYS A CA 1
ATOM 739 C C . CYS A 1 93 ? -19.171 4.309 18.630 1.00 82.62 93 CYS A C 1
ATOM 741 O O . CYS A 1 93 ? -19.959 4.940 19.326 1.00 82.62 93 CYS A O 1
ATOM 743 N N . LEU A 1 94 ? -18.732 4.751 17.448 1.00 82.31 94 LEU A N 1
ATOM 744 C CA . LEU A 1 94 ? -19.190 6.004 16.846 1.00 82.31 94 LEU A CA 1
ATOM 745 C C . LEU A 1 94 ? -20.677 5.960 16.468 1.00 82.31 94 LEU A C 1
ATOM 747 O O . LEU A 1 94 ? -21.403 6.915 16.730 1.00 82.31 94 LEU A O 1
ATOM 751 N N . GLN A 1 95 ? -21.140 4.860 15.866 1.00 79.38 95 GLN A N 1
ATOM 752 C CA . GLN A 1 95 ? -22.498 4.779 15.315 1.00 79.38 95 GLN A CA 1
ATOM 753 C C . GLN A 1 95 ? -23.510 4.104 16.256 1.00 79.38 95 GLN A C 1
ATOM 755 O O . GLN A 1 95 ? -24.677 4.486 16.301 1.00 79.38 95 GLN A O 1
ATOM 760 N N . SER A 1 96 ? -23.082 3.089 17.007 1.00 76.62 96 SER A N 1
ATOM 761 C CA . SER A 1 96 ? -23.916 2.288 17.912 1.00 76.62 96 SER A CA 1
ATOM 762 C C . SER A 1 96 ? -23.207 2.059 19.259 1.00 76.62 96 SER A C 1
ATOM 764 O O . SER A 1 96 ? -22.864 0.925 19.603 1.00 76.62 96 SER A O 1
ATOM 766 N N . PRO A 1 97 ? -22.992 3.126 20.055 1.00 70.56 97 PRO A N 1
ATOM 767 C CA . PRO A 1 97 ? -22.231 3.063 21.306 1.00 70.56 97 PRO A CA 1
ATOM 768 C C . PRO A 1 97 ? -22.839 2.131 22.362 1.00 70.56 97 PRO A C 1
ATOM 770 O O . PRO A 1 97 ? -22.116 1.523 23.144 1.00 70.56 97 PRO A O 1
ATOM 773 N N . SER A 1 98 ? -24.167 2.006 22.403 1.00 63.03 98 SER A N 1
ATOM 774 C CA . SER A 1 98 ? -24.881 1.275 23.458 1.00 63.03 98 SER A CA 1
ATOM 775 C C . SER A 1 98 ? -25.367 -0.116 23.054 1.00 63.03 98 SER A C 1
ATOM 777 O O . SER A 1 98 ? -25.728 -0.898 23.934 1.00 63.03 98 SER A O 1
ATOM 779 N N . ARG A 1 99 ? -25.392 -0.448 21.756 1.00 66.81 99 ARG A N 1
ATOM 780 C CA . ARG A 1 99 ? -25.969 -1.698 21.242 1.00 66.81 99 ARG A CA 1
ATOM 781 C C . ARG A 1 99 ? -24.916 -2.508 20.494 1.00 66.81 99 ARG A C 1
ATOM 783 O O . ARG A 1 99 ? -24.280 -2.005 19.569 1.00 66.81 99 ARG A O 1
ATOM 790 N N . ALA A 1 100 ? -24.768 -3.774 20.884 1.00 73.81 100 ALA A N 1
ATOM 791 C CA . ALA A 1 100 ? -23.950 -4.729 20.149 1.00 73.81 100 ALA A CA 1
ATOM 792 C C . ALA A 1 100 ? -24.506 -4.917 18.730 1.00 73.81 100 ALA A C 1
ATOM 794 O O . ALA A 1 100 ? -25.721 -4.980 18.533 1.00 73.81 100 ALA A O 1
ATOM 795 N N . VAL A 1 101 ? -23.600 -4.986 17.758 1.00 87.38 101 VAL A N 1
ATOM 796 C CA . VAL A 1 101 ? -23.927 -5.187 16.345 1.00 87.38 101 VAL A CA 1
ATOM 797 C C . VAL A 1 101 ? -23.611 -6.617 15.935 1.00 87.38 101 VAL A C 1
ATOM 799 O O . VAL A 1 101 ? -22.722 -7.264 16.494 1.00 87.38 101 VAL A O 1
ATOM 802 N N . ASP A 1 102 ? -24.348 -7.092 14.941 1.00 90.62 102 ASP A N 1
ATOM 803 C CA . ASP A 1 102 ? -24.256 -8.457 14.452 1.00 90.62 102 ASP A CA 1
ATOM 804 C C . ASP A 1 102 ? -23.461 -8.493 13.156 1.00 90.62 102 ASP A C 1
ATOM 806 O O . ASP A 1 102 ? -23.695 -7.686 12.262 1.00 90.62 102 ASP A O 1
ATOM 810 N N . CYS A 1 103 ? -22.535 -9.443 13.045 1.00 94.31 103 CYS A N 1
ATOM 811 C CA . CYS A 1 103 ? -21.825 -9.673 11.797 1.00 94.31 103 CYS A CA 1
ATOM 812 C C . CYS A 1 103 ? -22.740 -10.396 10.801 1.00 94.31 103 CYS A C 1
ATOM 814 O O . CYS A 1 103 ? -23.258 -11.469 11.103 1.00 94.31 103 CYS A O 1
ATOM 816 N N . ALA A 1 104 ? -22.872 -9.863 9.588 1.00 94.44 104 ALA A N 1
ATOM 817 C CA . ALA A 1 104 ? -23.605 -10.496 8.494 1.00 94.44 104 ALA A CA 1
ATOM 818 C C . ALA A 1 104 ? -22.980 -11.835 8.053 1.00 94.44 104 ALA A C 1
ATOM 820 O O . ALA A 1 104 ? -23.659 -12.682 7.480 1.00 94.44 104 ALA A O 1
ATOM 821 N N . LEU A 1 105 ? -21.688 -12.038 8.332 1.00 95.69 105 LEU A N 1
ATOM 822 C CA . LEU A 1 105 ? -20.890 -13.149 7.809 1.00 95.69 105 LEU A CA 1
ATOM 823 C C . LEU A 1 105 ? -20.623 -14.249 8.848 1.00 95.69 105 LEU A C 1
ATOM 825 O O . LEU A 1 105 ? -20.156 -15.329 8.484 1.00 95.69 105 LEU A O 1
ATOM 829 N N . CYS A 1 106 ? -20.887 -14.016 10.140 1.00 95.12 106 CYS A N 1
ATOM 830 C CA . CYS A 1 106 ? -20.643 -15.013 11.184 1.00 95.12 106 CYS A CA 1
ATOM 831 C C . CYS A 1 106 ? -21.486 -14.781 12.458 1.00 95.12 106 CYS A C 1
ATOM 833 O O . CYS A 1 106 ? -21.910 -13.661 12.730 1.00 95.12 106 CYS A O 1
ATOM 835 N N . PRO A 1 107 ? -21.653 -15.801 13.321 1.00 92.25 107 PRO A N 1
ATOM 836 C CA . PRO A 1 107 ? -22.488 -15.702 14.526 1.00 92.25 107 PRO A CA 1
ATOM 837 C C . PRO A 1 107 ? -21.813 -15.027 15.740 1.00 92.25 107 PRO A C 1
ATOM 839 O O . PRO A 1 107 ? -22.410 -14.961 16.815 1.00 92.25 107 PRO A O 1
ATOM 842 N N . ASN A 1 108 ? -20.558 -14.583 15.628 1.00 88.94 108 ASN A N 1
ATOM 843 C CA . ASN A 1 108 ? -19.789 -14.044 16.755 1.00 88.94 108 ASN A CA 1
ATOM 844 C C . ASN A 1 108 ? -20.028 -12.523 16.918 1.00 88.94 108 ASN A C 1
ATOM 846 O O . ASN A 1 108 ? -20.188 -11.820 15.926 1.00 88.94 108 ASN A O 1
ATOM 850 N N . LYS A 1 109 ? -20.055 -12.007 18.160 1.00 83.19 109 LYS A N 1
ATOM 851 C CA . LYS A 1 109 ? -20.504 -10.627 18.486 1.00 83.19 109 LYS A CA 1
ATOM 852 C C . LYS A 1 109 ? -19.392 -9.644 18.916 1.00 83.19 109 LYS A C 1
ATOM 854 O O . LYS A 1 109 ? -19.653 -8.460 19.105 1.00 83.19 109 LYS A O 1
ATOM 859 N N . GLY A 1 110 ? -18.153 -10.112 19.078 1.00 83.19 110 GLY A N 1
ATOM 860 C CA . GLY A 1 110 ? -16.984 -9.293 19.456 1.00 83.19 110 GLY A CA 1
ATOM 861 C C . GLY A 1 110 ? -16.005 -9.081 18.298 1.00 83.19 110 GLY A C 1
ATOM 862 O O . GLY A 1 110 ? -16.161 -9.727 17.271 1.00 83.19 110 GLY A O 1
ATOM 863 N N . GLY A 1 111 ? -14.995 -8.223 18.464 1.00 87.31 111 GLY A N 1
ATOM 864 C CA . GLY A 1 111 ? -13.974 -7.927 17.443 1.00 87.31 111 GLY A CA 1
ATOM 865 C C . GLY A 1 111 ? -14.196 -6.606 16.698 1.00 87.31 111 GLY A C 1
ATOM 866 O O . GLY A 1 111 ? -15.024 -5.787 17.105 1.00 87.31 111 GLY A O 1
ATOM 867 N N . ALA A 1 112 ? -13.437 -6.400 15.621 1.00 92.81 112 ALA A N 1
ATOM 868 C CA . ALA A 1 112 ? -13.448 -5.177 14.821 1.00 92.81 112 ALA A CA 1
ATOM 869 C C . ALA A 1 112 ? -14.518 -5.210 13.720 1.00 92.81 112 ALA A C 1
ATOM 871 O O . ALA A 1 112 ? -14.537 -6.123 12.892 1.00 92.81 112 ALA A O 1
ATOM 872 N N . PHE A 1 113 ? -15.385 -4.195 13.694 1.00 94.50 113 PHE A N 1
ATOM 873 C CA . PHE A 1 113 ? -16.522 -4.100 12.773 1.00 94.50 113 PHE A CA 1
ATOM 874 C C . PHE A 1 113 ? -16.443 -2.863 11.877 1.00 94.50 113 PHE A C 1
ATOM 876 O O . PHE A 1 113 ? -15.993 -1.805 12.329 1.00 94.50 113 PHE A O 1
ATOM 883 N N . LYS A 1 114 ? -16.971 -2.993 10.657 1.00 94.75 114 LYS A N 1
ATOM 884 C CA . LYS A 1 114 ? -17.260 -1.900 9.717 1.00 94.75 114 LYS A CA 1
ATOM 885 C C . LYS A 1 114 ? -18.673 -2.058 9.152 1.00 94.75 114 LYS A C 1
ATOM 887 O O . LYS A 1 114 ? -19.239 -3.155 9.198 1.00 94.75 114 LYS A O 1
ATOM 892 N N . GLN A 1 115 ? -19.248 -0.950 8.691 1.00 94.06 115 GLN A N 1
ATOM 893 C CA . GLN A 1 115 ? -20.547 -0.968 8.024 1.00 94.06 115 GLN A CA 1
ATOM 894 C C . GLN A 1 115 ? -20.397 -1.510 6.609 1.00 94.06 115 GLN A C 1
ATOM 896 O O . GLN A 1 115 ? -19.368 -1.298 5.959 1.00 94.06 115 GLN A O 1
ATOM 901 N N . THR A 1 116 ? -21.421 -2.222 6.168 1.00 93.50 116 THR A N 1
ATOM 902 C CA . THR A 1 116 ? -21.541 -2.676 4.791 1.00 93.50 116 THR A CA 1
ATOM 903 C C . THR A 1 116 ? -22.274 -1.635 3.949 1.00 93.50 116 THR A C 1
ATOM 905 O O . THR A 1 116 ? -22.947 -0.752 4.490 1.00 93.50 116 THR A O 1
ATOM 908 N N . ASP A 1 117 ? -22.144 -1.730 2.633 1.00 92.50 117 ASP A N 1
ATOM 909 C CA . ASP A 1 117 ? -22.893 -0.926 1.659 1.00 92.50 117 ASP A CA 1
ATOM 910 C C . ASP A 1 117 ? -24.421 -1.088 1.795 1.00 92.50 117 ASP A C 1
ATOM 912 O O . ASP A 1 117 ? -25.175 -0.128 1.639 1.00 92.50 117 ASP A O 1
ATOM 916 N N . ASP A 1 118 ? -24.882 -2.266 2.217 1.00 89.75 118 ASP A N 1
ATOM 917 C CA . ASP A 1 118 ? -26.290 -2.567 2.498 1.00 89.75 118 ASP A CA 1
ATOM 918 C C . ASP A 1 118 ? -26.746 -2.265 3.944 1.00 89.75 118 ASP A C 1
ATOM 920 O O . ASP A 1 118 ? -27.759 -2.787 4.420 1.00 89.75 118 ASP A O 1
ATOM 924 N N . SER A 1 119 ? -26.024 -1.393 4.661 1.00 87.88 119 SER A N 1
ATOM 925 C CA . SER A 1 119 ? -26.356 -0.929 6.024 1.00 87.88 119 SER A CA 1
ATOM 926 C C . SER A 1 119 ? -26.358 -2.007 7.122 1.00 87.88 119 SER A C 1
ATOM 928 O O . SER A 1 119 ? -26.880 -1.788 8.222 1.00 87.88 119 SER A O 1
ATOM 930 N N . ARG A 1 120 ? -25.741 -3.164 6.876 1.00 92.75 120 ARG A N 1
ATOM 931 C CA . ARG A 1 120 ? -25.423 -4.171 7.898 1.00 92.75 120 ARG A CA 1
ATOM 932 C C . ARG A 1 120 ? -24.032 -3.911 8.489 1.00 92.75 120 ARG A C 1
ATOM 934 O O . ARG A 1 120 ? -23.377 -2.902 8.231 1.00 92.75 120 ARG A O 1
ATOM 941 N N . TRP A 1 121 ? -23.596 -4.812 9.364 1.00 94.25 121 TRP A N 1
ATOM 942 C CA . TRP A 1 121 ? -22.255 -4.797 9.938 1.00 94.25 121 TRP A CA 1
ATOM 943 C C . TRP A 1 121 ? -21.550 -6.096 9.594 1.00 94.25 121 TRP A C 1
ATOM 945 O O . TRP A 1 121 ? -22.152 -7.169 9.617 1.00 94.25 121 TRP A O 1
ATOM 955 N N . ALA A 1 122 ? -20.256 -6.022 9.322 1.00 95.88 122 ALA A N 1
ATOM 956 C CA . ALA A 1 122 ? -19.423 -7.196 9.133 1.00 95.88 122 ALA A CA 1
ATOM 957 C C . ALA A 1 122 ? -18.084 -7.010 9.848 1.00 95.88 122 ALA A C 1
ATOM 959 O O . ALA A 1 122 ? -17.622 -5.891 10.087 1.00 95.88 122 ALA A O 1
ATOM 960 N N . HIS A 1 123 ? -17.472 -8.125 10.246 1.00 95.38 123 HIS A N 1
ATOM 961 C CA . HIS A 1 123 ? -16.113 -8.092 10.773 1.00 95.38 123 HIS A CA 1
ATOM 962 C C . HIS A 1 123 ? -15.123 -7.810 9.657 1.00 95.38 123 HIS A C 1
ATOM 964 O O . HIS A 1 123 ? -15.203 -8.449 8.608 1.00 95.38 123 HIS A O 1
ATOM 970 N N . VAL A 1 124 ? -14.119 -6.980 9.942 1.00 95.44 124 VAL A N 1
ATOM 971 C CA . VAL A 1 124 ? -13.011 -6.731 9.005 1.00 95.44 124 VAL A CA 1
ATOM 972 C C . VAL A 1 124 ? -12.300 -8.041 8.661 1.00 95.44 124 VAL A C 1
ATOM 974 O O . VAL A 1 124 ? -12.099 -8.348 7.492 1.00 95.44 124 VAL A O 1
ATOM 977 N N . VAL A 1 125 ? -12.030 -8.889 9.662 1.00 95.00 125 VAL A N 1
ATOM 978 C CA . VAL A 1 125 ? -11.408 -10.201 9.429 1.00 95.00 125 VAL A CA 1
ATOM 979 C C . VAL A 1 125 ? -12.287 -11.121 8.569 1.00 95.00 125 VAL A C 1
ATOM 981 O O . VAL A 1 125 ? -11.767 -11.828 7.716 1.00 95.00 125 VAL A O 1
ATOM 984 N N . CYS A 1 126 ? -13.619 -11.098 8.716 1.00 95.69 126 CYS A N 1
ATOM 985 C CA . CYS A 1 126 ? -14.495 -11.900 7.853 1.00 95.69 126 CYS A CA 1
ATOM 986 C C . CYS A 1 126 ? -14.421 -11.437 6.394 1.00 95.69 126 CYS A C 1
ATOM 988 O O . CYS A 1 126 ? -14.313 -12.286 5.514 1.00 95.69 126 CYS A O 1
ATOM 990 N N . ALA A 1 127 ? -14.445 -10.123 6.161 1.00 95.25 127 ALA A N 1
ATOM 991 C CA . ALA A 1 127 ? -14.316 -9.544 4.827 1.00 95.25 127 ALA A CA 1
ATOM 992 C C . ALA A 1 127 ? -12.946 -9.836 4.199 1.00 95.25 127 ALA A C 1
ATOM 994 O O . ALA A 1 127 ? -12.869 -10.198 3.035 1.00 95.25 127 ALA A O 1
ATOM 995 N N . LEU A 1 128 ? -11.866 -9.798 4.986 1.00 93.81 128 LEU A N 1
ATOM 996 C CA . LEU A 1 128 ? -10.530 -10.136 4.492 1.00 93.81 128 LEU A CA 1
ATOM 997 C C . LEU A 1 128 ? -10.414 -11.593 4.031 1.00 93.81 128 LEU A C 1
ATOM 999 O O . LEU A 1 128 ? -9.684 -11.866 3.085 1.00 93.81 128 LEU A O 1
ATOM 1003 N N . TRP A 1 129 ? -11.075 -12.540 4.695 1.00 95.19 129 TRP A N 1
ATOM 1004 C CA . TRP A 1 129 ? -10.866 -13.973 4.455 1.00 95.19 129 TRP A CA 1
ATOM 1005 C C . TRP A 1 129 ? -11.890 -14.629 3.525 1.00 95.19 129 TRP A C 1
ATOM 1007 O O . TRP A 1 129 ? -11.610 -15.710 3.004 1.00 95.19 129 TRP A O 1
ATOM 1017 N N . ILE A 1 130 ? -13.068 -14.031 3.330 1.00 94.88 130 ILE A N 1
ATOM 1018 C CA . ILE A 1 130 ? -14.065 -14.536 2.378 1.00 94.88 130 ILE A CA 1
ATOM 1019 C C . ILE A 1 130 ? -13.720 -13.973 0.991 1.00 94.88 130 ILE A C 1
ATOM 1021 O O . ILE A 1 130 ? -13.747 -12.758 0.838 1.00 94.88 130 ILE A O 1
ATOM 1025 N N . PRO A 1 131 ? -13.392 -14.817 -0.008 1.00 91.62 131 PRO A N 1
ATOM 1026 C CA . PRO A 1 131 ? -12.819 -14.349 -1.274 1.00 91.62 131 PRO A CA 1
ATOM 1027 C C . PRO A 1 131 ? -13.687 -13.369 -2.062 1.00 91.62 131 PRO A C 1
ATOM 1029 O O . PRO A 1 131 ? -13.151 -12.512 -2.749 1.00 91.62 131 PRO A O 1
ATOM 1032 N N . GLU A 1 132 ? -15.008 -13.521 -1.989 1.00 93.94 132 GLU A N 1
ATOM 1033 C CA . GLU A 1 132 ? -15.952 -12.728 -2.781 1.00 93.94 132 GLU A CA 1
ATOM 1034 C C . GLU A 1 132 ? -16.320 -11.390 -2.125 1.00 93.94 132 GLU A C 1
ATOM 1036 O O . GLU A 1 132 ? -16.988 -10.576 -2.748 1.00 93.94 132 GLU A O 1
ATOM 1041 N N . VAL A 1 133 ? -15.902 -11.162 -0.876 1.00 94.44 133 VAL A N 1
ATOM 1042 C CA . VAL A 1 133 ? -16.171 -9.915 -0.149 1.00 94.44 133 VAL A CA 1
ATOM 1043 C C . VAL A 1 133 ? -15.031 -8.940 -0.392 1.00 94.44 133 VAL A C 1
ATOM 1045 O O . VAL A 1 133 ? -13.860 -9.324 -0.358 1.00 94.44 133 VAL A O 1
ATOM 1048 N N . CYS A 1 134 ? -15.365 -7.672 -0.605 1.00 92.75 134 CYS A N 1
ATOM 1049 C CA . CYS A 1 134 ? -14.394 -6.625 -0.883 1.00 92.75 134 CYS A CA 1
ATOM 1050 C C . CYS A 1 134 ? -14.602 -5.409 0.029 1.00 92.75 134 CYS A C 1
ATOM 1052 O O . CYS A 1 134 ? -15.464 -5.379 0.916 1.00 92.75 134 CYS A O 1
ATOM 1054 N N . PHE A 1 135 ? -13.705 -4.440 -0.127 1.00 93.25 135 PHE A N 1
ATOM 1055 C CA . PHE A 1 135 ? -13.814 -3.127 0.485 1.00 93.25 135 PHE A CA 1
ATOM 1056 C C . PHE A 1 135 ? -13.883 -2.110 -0.644 1.00 93.25 135 PHE A C 1
ATOM 1058 O O . PHE A 1 135 ? -12.973 -2.081 -1.475 1.00 93.25 135 PHE A O 1
ATOM 1065 N N . ALA A 1 136 ? -14.888 -1.238 -0.624 1.00 90.00 136 ALA A N 1
ATOM 1066 C CA . ALA A 1 136 ? -15.009 -0.177 -1.623 1.00 90.00 136 ALA A CA 1
ATOM 1067 C C . ALA A 1 136 ? -13.788 0.761 -1.600 1.00 90.00 136 ALA A C 1
ATOM 1069 O O . ALA A 1 136 ? -13.381 1.306 -2.623 1.00 90.00 136 ALA A O 1
ATOM 1070 N N . ASN A 1 137 ? -13.175 0.928 -0.422 1.00 90.06 137 ASN A N 1
ATOM 1071 C CA . ASN A 1 137 ? -11.904 1.615 -0.255 1.00 90.06 137 ASN A CA 1
ATOM 1072 C C . ASN A 1 137 ? -10.905 0.726 0.499 1.00 90.06 137 ASN A C 1
ATOM 1074 O O . ASN A 1 137 ? -11.128 0.364 1.656 1.00 90.06 137 ASN A O 1
ATOM 1078 N N . THR A 1 138 ? -9.780 0.409 -0.141 1.00 88.44 138 THR A N 1
ATOM 1079 C CA . THR A 1 138 ? -8.726 -0.466 0.397 1.00 88.44 138 THR A CA 1
ATOM 1080 C C . THR A 1 138 ? -7.792 0.219 1.397 1.00 88.44 138 THR A C 1
ATOM 1082 O O . THR A 1 138 ? -7.097 -0.479 2.128 1.00 88.44 138 THR A O 1
ATOM 1085 N N . VAL A 1 139 ? -7.802 1.554 1.483 1.00 88.19 139 VAL A N 1
ATOM 1086 C CA . VAL A 1 139 ? -7.036 2.327 2.480 1.00 88.19 139 VAL A CA 1
ATOM 1087 C C . VAL A 1 139 ? -7.825 2.438 3.780 1.00 88.19 139 VAL A C 1
ATOM 1089 O O . VAL A 1 139 ? -7.330 2.120 4.856 1.00 88.19 139 VAL A O 1
ATOM 1092 N N . PHE A 1 140 ? -9.087 2.857 3.684 1.00 89.38 140 PHE A N 1
ATOM 1093 C CA . PHE A 1 140 ? -9.948 3.028 4.855 1.00 89.38 140 PHE A CA 1
ATOM 1094 C C . PHE A 1 140 ? -10.594 1.715 5.311 1.00 89.38 140 PHE A C 1
ATOM 1096 O O . PHE A 1 140 ? -11.169 1.662 6.399 1.00 89.38 140 PHE A O 1
ATOM 1103 N N . LEU A 1 141 ? -10.526 0.660 4.490 1.00 91.88 141 LEU A N 1
ATOM 1104 C CA . LEU A 1 141 ? -11.185 -0.631 4.709 1.00 91.88 141 LEU A CA 1
ATOM 1105 C C . LEU A 1 141 ? -12.673 -0.465 5.056 1.00 91.88 141 LEU A C 1
ATOM 1107 O O . LEU A 1 141 ? -13.172 -1.049 6.023 1.00 91.88 141 LEU A O 1
ATOM 1111 N N . GLU A 1 142 ? -13.371 0.408 4.328 1.00 89.75 142 GLU A N 1
ATOM 1112 C CA . GLU A 1 142 ? -14.811 0.654 4.455 1.00 89.75 142 GLU A CA 1
ATOM 1113 C C . GLU A 1 142 ? -15.385 1.371 3.216 1.00 89.75 142 GLU A C 1
ATOM 1115 O O . GLU A 1 142 ? -14.656 2.117 2.562 1.00 89.75 142 GLU A O 1
ATOM 1120 N N . PRO A 1 143 ? -16.693 1.218 2.939 1.00 92.94 143 PRO A N 1
ATOM 1121 C CA . PRO A 1 143 ? -17.578 0.161 3.444 1.00 92.94 143 PRO A CA 1
ATOM 1122 C C . PRO A 1 143 ? -17.140 -1.243 2.991 1.00 92.94 143 PRO A C 1
ATOM 1124 O O . PRO A 1 143 ? -16.369 -1.394 2.045 1.00 92.94 143 PRO A O 1
ATOM 1127 N N . ILE A 1 144 ? -17.605 -2.268 3.711 1.00 94.81 144 ILE A N 1
ATOM 1128 C CA . ILE A 1 144 ? -17.497 -3.666 3.264 1.00 94.81 144 ILE A CA 1
ATOM 1129 C C . ILE A 1 144 ? -18.596 -3.900 2.225 1.00 94.81 144 ILE A C 1
ATOM 1131 O O . ILE A 1 144 ? -19.765 -3.693 2.535 1.00 94.81 144 ILE A O 1
ATOM 1135 N N . ASP A 1 145 ? -18.243 -4.341 1.029 1.00 93.25 145 ASP A N 1
ATOM 1136 C CA . ASP A 1 145 ? -19.192 -4.528 -0.069 1.00 93.25 145 ASP A CA 1
ATOM 1137 C C . ASP A 1 145 ? -19.144 -5.961 -0.617 1.00 93.25 145 ASP A C 1
ATOM 1139 O O . ASP A 1 145 ? -18.450 -6.841 -0.088 1.00 93.25 145 ASP A O 1
ATOM 1143 N N . SER A 1 146 ? -19.910 -6.208 -1.680 1.00 92.81 146 SER A N 1
ATOM 1144 C CA . SER A 1 146 ? -19.870 -7.455 -2.448 1.00 92.81 146 SER A CA 1
ATOM 1145 C C . SER A 1 146 ? -20.324 -8.697 -1.663 1.00 92.81 146 SER A C 1
ATOM 1147 O O . SER A 1 146 ? -20.000 -9.834 -2.008 1.00 92.81 146 SER A O 1
ATOM 1149 N N . ILE A 1 147 ? -21.121 -8.529 -0.603 1.00 92.88 147 ILE A N 1
ATOM 1150 C CA . ILE A 1 147 ? -21.641 -9.656 0.195 1.00 92.88 147 ILE A CA 1
ATOM 1151 C C . ILE A 1 147 ? -22.661 -10.480 -0.607 1.00 92.88 147 ILE A C 1
ATOM 1153 O O . ILE A 1 147 ? -22.789 -11.692 -0.417 1.00 92.88 147 ILE A O 1
ATOM 1157 N N . GLU A 1 148 ? -23.380 -9.841 -1.519 1.00 91.50 148 GLU A N 1
ATOM 1158 C CA . GLU A 1 148 ? -24.305 -10.451 -2.469 1.00 91.50 148 GLU A CA 1
ATOM 1159 C C . GLU A 1 148 ? -23.614 -11.386 -3.472 1.00 91.50 148 GLU A C 1
ATOM 1161 O O . GLU A 1 148 ? -24.240 -12.335 -3.945 1.00 91.50 148 GLU A O 1
ATOM 1166 N N . HIS A 1 149 ? -22.314 -11.196 -3.724 1.00 93.06 149 HIS A N 1
ATOM 1167 C CA . HIS A 1 149 ? -21.517 -12.055 -4.603 1.00 93.06 149 HIS A CA 1
ATOM 1168 C C . HIS A 1 149 ? -21.096 -13.376 -3.938 1.00 93.06 149 HIS A C 1
ATOM 1170 O O . HIS A 1 149 ? -20.591 -14.280 -4.607 1.00 93.06 149 HIS A O 1
ATOM 1176 N N . ILE A 1 150 ? -21.331 -13.540 -2.630 1.00 94.88 150 ILE A N 1
ATOM 1177 C CA . ILE A 1 150 ? -20.995 -14.766 -1.900 1.00 94.88 150 ILE A CA 1
ATOM 1178 C C . ILE A 1 150 ? -21.879 -15.928 -2.388 1.00 94.88 150 ILE A C 1
ATOM 1180 O O . ILE A 1 150 ? -23.098 -15.912 -2.174 1.00 94.88 150 ILE A O 1
ATOM 1184 N N . PRO A 1 151 ? -21.294 -17.021 -2.919 1.00 95.12 151 PRO A N 1
ATOM 1185 C CA . PRO A 1 151 ? -22.066 -18.150 -3.415 1.00 95.12 151 PRO A CA 1
ATOM 1186 C C . PRO A 1 151 ? -22.968 -18.759 -2.325 1.00 95.12 151 PRO A C 1
ATOM 1188 O O . PRO A 1 151 ? -22.488 -19.039 -1.216 1.00 95.12 151 PRO A O 1
ATOM 1191 N N . PRO A 1 152 ? -24.240 -19.104 -2.630 1.00 94.50 152 PRO A N 1
ATOM 1192 C CA . PRO A 1 152 ? -25.165 -19.727 -1.674 1.00 94.50 152 PRO A CA 1
ATOM 1193 C C . PRO A 1 152 ? -24.621 -21.000 -1.009 1.00 94.50 152 PRO A C 1
ATOM 1195 O O . PRO A 1 152 ? -25.042 -21.369 0.089 1.00 94.50 152 PRO A O 1
ATOM 1198 N N . ALA A 1 153 ? -23.672 -21.683 -1.658 1.00 94.88 153 ALA A N 1
ATOM 1199 C CA . ALA A 1 153 ? -22.980 -22.842 -1.109 1.00 94.88 153 ALA A CA 1
ATOM 1200 C C . ALA A 1 153 ? -22.278 -22.528 0.224 1.00 94.88 153 ALA A C 1
ATOM 1202 O O . ALA A 1 153 ? -22.398 -23.321 1.158 1.00 94.88 153 ALA A O 1
ATOM 1203 N N . ARG A 1 154 ? -21.631 -21.359 0.364 1.00 95.19 154 ARG A N 1
ATOM 1204 C CA . ARG A 1 154 ? -20.886 -20.981 1.582 1.00 95.19 154 ARG A CA 1
ATOM 1205 C C . ARG A 1 154 ? -21.780 -20.851 2.812 1.00 95.19 154 ARG A C 1
ATOM 1207 O O . ARG A 1 154 ? -21.354 -21.203 3.910 1.00 95.19 154 ARG A O 1
ATOM 1214 N N . TRP A 1 155 ? -23.020 -20.408 2.621 1.00 95.06 155 TRP A N 1
ATOM 1215 C CA . TRP A 1 155 ? -24.041 -20.289 3.668 1.00 95.06 155 TRP A CA 1
ATOM 1216 C C . TRP A 1 155 ? -24.629 -21.648 4.075 1.00 95.06 155 TRP A C 1
ATOM 1218 O O . TRP A 1 155 ? -25.085 -21.838 5.202 1.00 95.06 155 TRP A O 1
ATOM 1228 N N . LYS A 1 156 ? -24.610 -22.624 3.157 1.00 94.94 156 LYS A N 1
ATOM 1229 C CA . LYS A 1 156 ? -25.116 -23.988 3.382 1.00 94.94 156 LYS A CA 1
ATOM 1230 C C . LYS A 1 156 ? -24.099 -24.906 4.059 1.00 94.94 156 LYS A C 1
ATOM 1232 O O . LYS A 1 156 ? -24.488 -25.997 4.486 1.00 94.94 156 LYS A O 1
ATOM 1237 N N . LEU A 1 157 ? -22.834 -24.499 4.154 1.00 95.00 157 LEU A N 1
ATOM 1238 C CA . LEU A 1 157 ? -21.797 -25.242 4.863 1.00 95.00 157 LEU A CA 1
ATOM 1239 C C . LEU A 1 157 ? -22.045 -25.222 6.378 1.00 95.00 157 LEU A C 1
ATOM 1241 O O . LEU A 1 157 ? -22.545 -24.250 6.945 1.00 95.00 157 LEU A O 1
ATOM 1245 N N . THR A 1 158 ? -21.672 -26.314 7.042 1.00 96.56 158 THR A N 1
ATOM 1246 C CA . THR A 1 158 ? -21.740 -26.427 8.503 1.00 96.56 158 THR A CA 1
ATOM 1247 C C . THR A 1 158 ? -20.361 -26.170 9.084 1.00 96.56 158 THR A C 1
ATOM 1249 O O . THR A 1 158 ? -19.428 -26.936 8.838 1.00 96.56 158 THR A O 1
ATOM 1252 N N . CYS A 1 159 ? -20.229 -25.131 9.908 1.00 96.12 159 CYS A N 1
ATOM 1253 C CA . CYS A 1 159 ? -18.969 -24.847 10.582 1.00 96.12 159 CYS A CA 1
ATOM 1254 C C . CYS A 1 159 ? -18.614 -25.995 11.540 1.00 96.12 159 CYS A C 1
ATOM 1256 O O . CYS A 1 159 ? -19.326 -26.258 12.511 1.00 96.12 159 CYS A O 1
ATOM 1258 N N . TYR A 1 160 ? -17.486 -26.675 11.327 1.00 94.31 160 TYR A N 1
ATOM 1259 C CA . TYR A 1 160 ? -17.103 -27.823 12.156 1.00 94.31 160 TYR A CA 1
ATOM 1260 C C . TYR A 1 160 ? -16.704 -27.432 13.594 1.00 94.31 160 TYR A C 1
ATOM 1262 O O . TYR A 1 160 ? -16.696 -28.292 14.488 1.00 94.31 160 TYR A O 1
ATOM 1270 N N . ILE A 1 161 ? -16.422 -26.148 13.833 1.00 92.19 161 ILE A N 1
ATOM 1271 C CA . ILE A 1 161 ? -16.094 -25.596 15.148 1.00 92.19 161 ILE A CA 1
ATOM 1272 C C . ILE A 1 161 ? -17.383 -25.364 15.939 1.00 92.19 161 ILE A C 1
ATOM 1274 O O . ILE A 1 161 ? -17.599 -26.058 16.929 1.00 92.19 161 ILE A O 1
ATOM 1278 N N . CYS A 1 162 ? -18.269 -24.466 15.490 1.00 90.94 162 CYS A N 1
ATOM 1279 C CA . CYS A 1 162 ? -19.488 -24.111 16.230 1.00 90.94 162 CYS A CA 1
ATOM 1280 C C . CYS A 1 162 ? -20.713 -24.989 15.930 1.00 90.94 162 CYS A C 1
ATOM 1282 O O . CYS A 1 162 ? -21.733 -24.825 16.589 1.00 90.94 162 CYS A O 1
ATOM 1284 N N . LYS A 1 163 ? -20.625 -25.901 14.954 1.00 92.44 163 LYS A N 1
ATOM 1285 C CA . LYS A 1 163 ? -21.692 -26.825 14.520 1.00 92.44 163 LYS A CA 1
ATOM 1286 C C . LYS A 1 163 ? -22.966 -26.166 13.988 1.00 92.44 163 LYS A C 1
ATOM 1288 O O . LYS A 1 163 ? -23.970 -26.844 13.809 1.00 92.44 163 LYS A O 1
ATOM 1293 N N . GLN A 1 164 ? -22.918 -24.871 13.691 1.00 90.62 164 GLN A N 1
ATOM 1294 C CA . GLN A 1 164 ? -24.038 -24.135 13.114 1.00 90.62 164 GLN A CA 1
ATOM 1295 C C . GLN A 1 164 ? -23.950 -24.132 11.585 1.00 90.62 164 GLN A C 1
ATOM 1297 O O . GLN A 1 164 ? -22.854 -24.112 11.015 1.00 90.62 164 GLN A O 1
ATOM 1302 N N . ARG A 1 165 ? -25.120 -24.151 10.947 1.00 93.81 165 ARG A N 1
ATOM 1303 C CA . ARG A 1 165 ? -25.326 -24.085 9.498 1.00 93.81 165 ARG A CA 1
ATOM 1304 C C . ARG A 1 165 ? -26.252 -22.909 9.201 1.00 93.81 165 ARG A C 1
ATOM 1306 O O . ARG A 1 165 ? -27.221 -22.723 9.932 1.00 93.81 165 ARG A O 1
ATOM 1313 N N . GLY A 1 166 ? -25.966 -22.124 8.164 1.00 90.12 166 GLY A N 1
ATOM 1314 C CA . GLY A 1 166 ? -26.791 -20.967 7.788 1.00 90.12 166 GLY A CA 1
ATOM 1315 C C . GLY A 1 166 ? -26.653 -19.736 8.690 1.00 90.12 166 GLY A C 1
ATOM 1316 O O . GLY A 1 166 ? -27.314 -18.738 8.447 1.00 90.12 166 GLY A O 1
ATOM 1317 N N . SER A 1 167 ? -25.791 -19.770 9.710 1.00 91.44 167 SER A N 1
ATOM 1318 C CA . SER A 1 167 ? -25.557 -18.645 10.631 1.00 91.44 167 SER A CA 1
ATOM 1319 C C . SER A 1 167 ? -24.466 -17.668 10.156 1.00 91.44 167 SER A C 1
ATOM 1321 O O . SER A 1 167 ? -23.972 -16.872 10.953 1.00 91.44 167 SER A O 1
ATOM 1323 N N . GLY A 1 168 ? -24.002 -17.809 8.914 1.00 94.19 168 GLY A N 1
ATOM 1324 C CA . GLY A 1 168 ? -22.873 -17.077 8.341 1.00 94.19 168 GLY A CA 1
ATOM 1325 C C . GLY A 1 168 ? -22.273 -17.791 7.126 1.00 94.19 168 GLY A C 1
ATOM 1326 O O . GLY A 1 168 ? -22.664 -18.915 6.800 1.00 94.19 168 GLY A O 1
ATOM 1327 N N . ALA A 1 169 ? -21.306 -17.146 6.476 1.00 95.88 169 ALA A N 1
ATOM 1328 C CA . ALA A 1 169 ? -20.577 -17.695 5.338 1.00 95.88 169 ALA A CA 1
ATOM 1329 C C . ALA A 1 169 ? -19.307 -18.420 5.818 1.00 95.88 169 ALA A C 1
ATOM 1331 O O . ALA A 1 169 ? -18.479 -17.854 6.538 1.00 95.88 169 ALA A O 1
ATOM 1332 N N . CYS A 1 170 ? -19.150 -19.693 5.445 1.00 96.81 170 CYS A N 1
ATOM 1333 C CA . CYS A 1 170 ? -17.959 -20.468 5.796 1.00 96.81 170 CYS A CA 1
ATOM 1334 C C . CYS A 1 170 ? -16.882 -20.411 4.703 1.00 96.81 170 CYS A C 1
ATOM 1336 O O . CYS A 1 170 ? -17.174 -20.447 3.504 1.00 96.81 170 CYS A O 1
ATOM 1338 N N . ILE A 1 171 ? -15.626 -20.438 5.145 1.00 96.38 171 ILE A N 1
ATOM 1339 C CA . ILE A 1 171 ? -14.465 -20.773 4.316 1.00 96.38 171 ILE A CA 1
ATOM 1340 C C . ILE A 1 171 ? -14.101 -22.248 4.514 1.00 96.38 171 ILE A C 1
ATOM 1342 O O . ILE A 1 171 ? -14.546 -22.886 5.475 1.00 96.38 171 ILE A O 1
ATOM 1346 N N . GLN A 1 172 ? -13.326 -22.806 3.588 1.00 95.31 172 GLN A N 1
ATOM 1347 C CA . GLN A 1 172 ? -12.885 -24.201 3.622 1.00 95.31 172 GLN A CA 1
ATOM 1348 C C . GLN A 1 172 ? -11.373 -24.283 3.811 1.00 95.31 172 GLN A C 1
ATOM 1350 O O . GLN A 1 172 ? -10.642 -23.338 3.517 1.00 95.31 172 GLN A O 1
ATOM 1355 N N . CYS A 1 173 ? -10.913 -25.419 4.329 1.00 95.00 173 CYS A N 1
ATOM 1356 C CA . CYS A 1 173 ? -9.490 -25.703 4.459 1.00 95.00 173 CYS A CA 1
ATOM 1357 C C . CYS A 1 173 ? -8.793 -25.646 3.092 1.00 95.00 173 CYS A C 1
ATOM 1359 O O . CYS A 1 173 ? -9.274 -26.225 2.126 1.00 95.00 173 CYS A O 1
ATOM 1361 N N . HIS A 1 174 ? -7.628 -24.998 3.036 1.00 93.88 174 HIS A N 1
ATOM 1362 C CA . HIS A 1 174 ? -6.856 -24.829 1.803 1.00 93.88 174 HIS A CA 1
ATOM 1363 C C . HIS A 1 174 ? -6.216 -26.133 1.286 1.00 93.88 174 HIS A C 1
ATOM 1365 O O . HIS A 1 174 ? -5.837 -26.226 0.123 1.00 93.88 174 HIS A O 1
ATOM 1371 N N . LYS A 1 175 ? -6.092 -27.170 2.128 1.00 92.31 175 LYS A N 1
ATOM 1372 C CA . LYS A 1 175 ? -5.543 -28.467 1.710 1.00 92.31 175 LYS A CA 1
ATOM 1373 C C . LYS A 1 175 ? -6.424 -29.082 0.617 1.00 92.31 175 LYS A C 1
ATOM 1375 O O . LYS A 1 175 ? -7.623 -29.267 0.825 1.00 92.31 175 LYS A O 1
ATOM 1380 N N . ALA A 1 176 ? -5.805 -29.477 -0.497 1.00 90.81 176 ALA A N 1
ATOM 1381 C CA . ALA A 1 176 ? -6.478 -30.193 -1.577 1.00 90.81 176 ALA A CA 1
ATOM 1382 C C . ALA A 1 176 ? -7.282 -31.393 -1.039 1.00 90.81 176 ALA A C 1
ATOM 1384 O O . ALA A 1 176 ? -6.795 -32.150 -0.196 1.00 90.81 176 ALA A O 1
ATOM 1385 N N . ASN A 1 177 ? -8.514 -31.548 -1.529 1.00 91.44 177 ASN A N 1
ATOM 1386 C CA . ASN A 1 177 ? -9.471 -32.591 -1.134 1.00 91.44 177 ASN A CA 1
ATOM 1387 C C . ASN A 1 177 ? -9.943 -32.543 0.336 1.00 91.44 177 ASN A C 1
ATOM 1389 O O . ASN A 1 177 ? -10.563 -33.491 0.817 1.00 91.44 177 ASN A O 1
ATOM 1393 N N . CYS A 1 178 ? -9.702 -31.443 1.060 1.00 93.50 178 CYS A N 1
ATOM 1394 C CA . CYS A 1 178 ? -10.248 -31.232 2.398 1.00 93.50 178 CYS A CA 1
ATOM 1395 C C . CYS A 1 178 ? -11.459 -30.291 2.371 1.00 93.50 178 CYS A C 1
ATOM 1397 O O . CYS A 1 178 ? -11.326 -29.085 2.191 1.00 93.50 178 CYS A O 1
ATOM 1399 N N . TYR A 1 179 ? -12.651 -30.818 2.654 1.00 93.88 179 TYR A N 1
ATOM 1400 C CA . TYR A 1 179 ? -13.893 -30.030 2.646 1.00 93.88 179 TYR A CA 1
ATOM 1401 C C . TYR A 1 179 ? -14.320 -29.515 4.026 1.00 93.88 179 TYR A C 1
ATOM 1403 O O . TYR A 1 179 ? -15.445 -29.036 4.186 1.00 93.88 179 TYR A O 1
ATOM 1411 N N . THR A 1 180 ? -13.454 -29.604 5.043 1.00 94.75 180 THR A N 1
ATOM 1412 C CA . THR A 1 180 ? -13.765 -29.078 6.379 1.00 94.75 180 THR A CA 1
ATOM 1413 C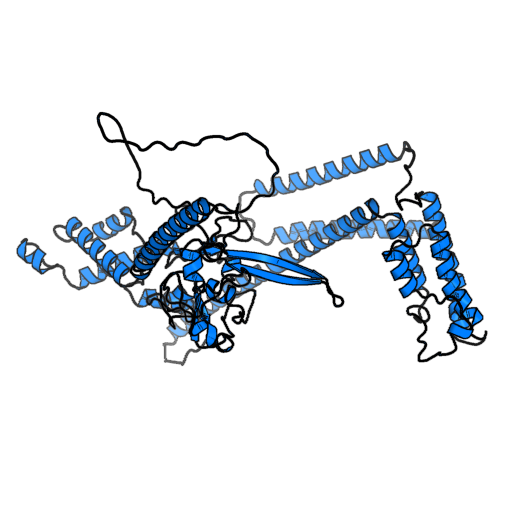 C . THR A 1 180 ? -14.008 -27.573 6.299 1.00 94.75 180 THR A C 1
ATOM 1415 O O . THR A 1 180 ? -13.114 -26.826 5.895 1.00 94.75 180 THR A O 1
ATOM 1418 N N . ALA A 1 181 ? -15.200 -27.143 6.707 1.00 95.44 181 ALA A N 1
ATOM 1419 C CA . ALA A 1 181 ? -15.639 -25.757 6.626 1.00 95.44 181 ALA A CA 1
ATOM 1420 C C . ALA A 1 181 ? -15.744 -25.110 8.009 1.00 95.44 181 ALA A C 1
ATOM 1422 O O . ALA A 1 181 ? -16.121 -25.762 8.988 1.00 95.44 181 ALA A O 1
ATOM 1423 N N . PHE A 1 182 ? -15.441 -23.819 8.097 1.00 96.62 182 PHE A N 1
ATOM 1424 C CA . PHE A 1 182 ? -15.509 -23.044 9.332 1.00 96.62 182 PHE A CA 1
ATOM 1425 C C . PHE A 1 182 ? -15.754 -21.557 9.057 1.00 96.62 182 PHE A C 1
ATOM 1427 O O . PHE A 1 182 ? -15.364 -21.029 8.019 1.00 96.62 182 PHE A O 1
ATOM 1434 N N . HIS A 1 183 ? -16.388 -20.862 10.005 1.00 96.62 183 HIS A N 1
ATOM 1435 C CA . HIS A 1 183 ? -16.429 -19.397 9.977 1.00 96.62 183 HIS A CA 1
ATOM 1436 C C . HIS A 1 183 ? -15.035 -18.838 10.268 1.00 96.62 183 HIS A C 1
ATOM 1438 O O . HIS A 1 183 ? -14.331 -19.371 11.130 1.00 96.62 183 HIS A O 1
ATOM 1444 N N . VAL A 1 184 ? -14.691 -17.718 9.636 1.00 96.00 184 VAL A N 1
ATOM 1445 C CA . VAL A 1 184 ? -13.394 -17.040 9.795 1.00 96.00 184 VAL A CA 1
ATOM 1446 C C . VAL A 1 184 ? -13.084 -16.753 11.267 1.00 96.00 184 VAL A C 1
ATOM 1448 O O . VAL A 1 184 ? -12.089 -17.227 11.804 1.00 96.00 184 VAL A O 1
ATOM 1451 N N . THR A 1 185 ? -13.990 -16.076 11.973 1.00 93.31 185 THR A N 1
ATOM 1452 C CA . THR A 1 185 ? -13.808 -15.763 13.401 1.00 93.31 185 THR A CA 1
ATOM 1453 C C . THR A 1 185 ? -13.832 -17.001 14.299 1.00 93.31 185 THR A C 1
ATOM 1455 O O . THR A 1 185 ? -13.259 -16.981 15.383 1.00 93.31 185 THR A O 1
ATOM 1458 N N . CYS A 1 186 ? -14.470 -18.103 13.880 1.00 92.94 186 CYS A N 1
ATOM 1459 C CA . CYS A 1 186 ? -14.372 -19.365 14.620 1.00 92.94 186 CYS A CA 1
ATOM 1460 C C . CYS A 1 186 ? -12.973 -19.978 14.478 1.00 92.94 186 CYS A C 1
ATOM 1462 O O . CYS A 1 186 ? -12.450 -20.480 15.466 1.00 92.94 186 CYS A O 1
ATOM 1464 N N . ALA A 1 187 ? -12.378 -19.935 13.281 1.00 93.12 187 ALA A N 1
ATOM 1465 C CA . ALA A 1 187 ? -11.015 -20.405 13.041 1.00 93.12 187 ALA A CA 1
ATOM 1466 C C . ALA A 1 187 ? -9.983 -19.580 13.810 1.00 93.12 187 ALA A C 1
ATOM 1468 O O . ALA A 1 187 ? -9.147 -20.154 14.507 1.00 93.12 187 ALA A O 1
ATOM 1469 N N . GLN A 1 188 ? -10.129 -18.254 13.766 1.00 90.50 188 GLN A N 1
ATOM 1470 C CA . GLN A 1 188 ? -9.298 -17.307 14.502 1.00 90.50 188 GLN A CA 1
ATOM 1471 C C . GLN A 1 188 ? -9.319 -17.601 16.011 1.00 90.50 188 GLN A C 1
ATOM 1473 O O . GLN A 1 188 ? -8.283 -17.809 16.632 1.00 90.50 188 GLN A O 1
ATOM 1478 N N . GLN A 1 189 ? -10.511 -17.715 16.607 1.00 87.31 189 GLN A N 1
ATOM 1479 C CA . GLN A 1 189 ? -10.659 -17.976 18.045 1.00 87.31 189 GLN A CA 1
ATOM 1480 C C . GLN A 1 189 ? -10.240 -19.392 18.460 1.00 87.31 189 GLN A C 1
ATOM 1482 O O . GLN A 1 189 ? -9.898 -19.614 19.619 1.00 87.31 189 GLN A O 1
ATOM 1487 N N . ALA A 1 190 ? -10.273 -20.356 17.538 1.00 86.88 190 ALA A N 1
ATOM 1488 C CA . ALA A 1 190 ? -9.779 -21.709 17.776 1.00 86.88 190 ALA A CA 1
ATOM 1489 C C . ALA A 1 190 ? -8.252 -21.835 17.611 1.00 86.88 190 ALA A C 1
ATOM 1491 O O . ALA A 1 190 ? -7.710 -22.920 17.856 1.00 86.88 190 ALA A O 1
ATOM 1492 N N . GLY A 1 191 ? -7.562 -20.765 17.193 1.00 86.62 191 GLY A N 1
ATOM 1493 C CA . GLY A 1 191 ? -6.128 -20.788 16.909 1.00 86.62 191 GLY A CA 1
ATOM 1494 C C . GLY A 1 191 ? -5.790 -21.793 15.807 1.00 86.62 191 GLY A C 1
ATOM 1495 O O . GLY A 1 191 ? -4.892 -22.630 15.975 1.00 86.62 191 GLY A O 1
ATOM 1496 N N . LEU A 1 192 ? -6.591 -21.796 14.736 1.00 89.62 192 LEU A N 1
ATOM 1497 C CA . LEU A 1 192 ? -6.248 -22.491 13.499 1.00 89.62 192 LEU A CA 1
ATOM 1498 C C . LEU A 1 192 ? -5.172 -21.710 12.749 1.00 89.62 192 LEU A C 1
ATOM 1500 O O . LEU A 1 192 ? -5.048 -20.499 12.910 1.00 89.62 192 LEU A O 1
ATOM 1504 N N . TYR A 1 193 ? -4.403 -22.407 11.915 1.00 89.88 193 TYR A N 1
ATOM 1505 C CA . TYR A 1 193 ? -3.410 -21.740 11.089 1.00 89.88 193 TYR A CA 1
ATOM 1506 C C . TYR A 1 193 ? -4.105 -20.889 10.034 1.00 89.88 193 TYR A C 1
ATOM 1508 O O . TYR A 1 193 ? -4.900 -21.405 9.242 1.00 89.88 193 TYR A O 1
ATOM 1516 N N . MET A 1 194 ? -3.784 -19.603 10.040 1.00 91.44 194 MET A N 1
ATOM 1517 C CA . MET A 1 194 ? -4.320 -18.587 9.151 1.00 91.44 194 MET A CA 1
ATOM 1518 C C . MET A 1 194 ? -3.163 -17.649 8.798 1.00 91.44 194 MET A C 1
ATOM 1520 O O . MET A 1 194 ? -2.644 -16.975 9.682 1.00 91.44 194 MET A O 1
ATOM 1524 N N . LYS A 1 195 ? -2.731 -17.632 7.533 1.00 88.06 195 LYS A N 1
ATOM 1525 C CA . LYS A 1 195 ? -1.646 -16.767 7.051 1.00 88.06 195 LYS A CA 1
ATOM 1526 C C . LYS A 1 195 ? -2.027 -16.045 5.760 1.00 88.06 195 LYS A C 1
ATOM 1528 O O . LYS A 1 195 ? -2.635 -16.642 4.868 1.00 88.06 195 LYS A O 1
ATOM 1533 N N . MET A 1 196 ? -1.649 -14.773 5.668 1.00 88.12 196 MET A N 1
ATOM 1534 C CA . MET A 1 196 ? -1.695 -13.982 4.438 1.00 88.12 196 MET A CA 1
ATOM 1535 C C . MET A 1 196 ? -0.262 -13.791 3.939 1.00 88.12 196 MET A C 1
ATOM 1537 O O . MET A 1 196 ? 0.602 -13.388 4.710 1.00 88.12 196 MET A O 1
ATOM 1541 N N . GLU A 1 197 ? -0.001 -14.121 2.678 1.00 83.56 197 GLU A N 1
ATOM 1542 C CA . GLU A 1 197 ? 1.318 -13.996 2.054 1.00 83.56 197 GLU A CA 1
ATOM 1543 C C . GLU A 1 197 ? 1.202 -13.161 0.775 1.00 83.56 197 GLU A C 1
ATOM 1545 O O . GLU A 1 197 ? 0.360 -13.487 -0.068 1.00 83.56 197 GLU A O 1
ATOM 1550 N N . PRO A 1 198 ? 2.019 -12.111 0.592 1.00 82.50 198 PRO A N 1
ATOM 1551 C CA . PRO A 1 198 ? 2.102 -11.433 -0.692 1.00 82.50 198 PRO A CA 1
ATOM 1552 C C . PRO A 1 198 ? 2.739 -12.380 -1.715 1.00 82.50 198 PRO A C 1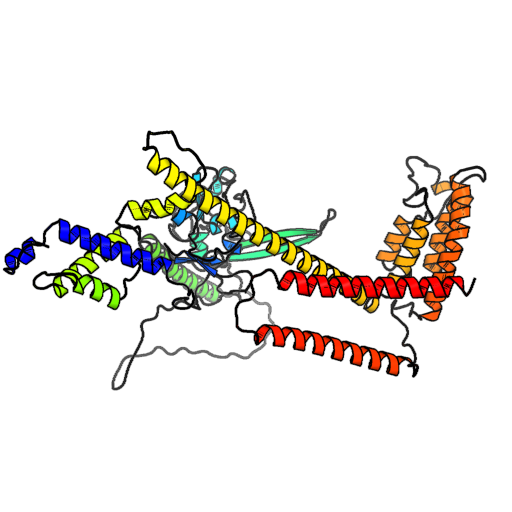
ATOM 1554 O O . PRO A 1 198 ? 3.788 -12.975 -1.467 1.00 82.50 198 PRO A O 1
ATOM 1557 N N . VAL A 1 199 ? 2.099 -12.529 -2.867 1.00 81.56 199 VAL A N 1
ATOM 1558 C CA . VAL A 1 199 ? 2.602 -13.288 -4.007 1.00 81.56 199 VAL A CA 1
ATOM 1559 C C . VAL A 1 199 ? 2.891 -12.295 -5.123 1.00 81.56 199 VAL A C 1
ATOM 1561 O O . VAL A 1 199 ? 2.036 -11.503 -5.516 1.00 81.56 199 VAL A O 1
ATOM 1564 N N . ARG A 1 200 ? 4.136 -12.314 -5.604 1.00 78.75 200 ARG A N 1
ATOM 1565 C CA . ARG A 1 200 ? 4.541 -11.584 -6.805 1.00 78.75 200 ARG A CA 1
ATOM 1566 C C . ARG A 1 200 ? 4.292 -12.496 -7.998 1.00 78.75 200 ARG A C 1
ATOM 1568 O O . ARG A 1 200 ? 4.939 -13.533 -8.117 1.00 78.75 200 ARG A O 1
ATOM 1575 N N . GLU A 1 201 ? 3.344 -12.126 -8.845 1.00 68.62 201 GLU A N 1
ATOM 1576 C CA . GLU A 1 201 ? 3.051 -12.827 -10.091 1.00 68.62 201 GLU A CA 1
ATOM 1577 C C . GLU A 1 201 ? 3.644 -12.014 -11.244 1.00 68.62 201 GLU A C 1
ATOM 1579 O O . GLU A 1 201 ? 3.124 -10.960 -11.618 1.00 68.62 201 GLU A O 1
ATOM 1584 N N . THR A 1 202 ? 4.771 -12.487 -11.779 1.00 58.59 202 THR A N 1
ATOM 1585 C CA . THR A 1 202 ? 5.415 -11.912 -12.965 1.00 58.59 202 THR A CA 1
ATOM 1586 C C . THR A 1 202 ? 4.831 -12.584 -14.202 1.00 58.59 202 THR A C 1
ATOM 1588 O O . THR A 1 202 ? 5.189 -13.716 -14.525 1.00 58.59 202 THR A O 1
ATOM 1591 N N . GLY A 1 203 ? 3.881 -11.913 -14.852 1.00 66.69 203 GLY A N 1
ATOM 1592 C CA . GLY A 1 203 ? 3.285 -12.360 -16.110 1.00 66.69 203 GLY A CA 1
ATOM 1593 C C . GLY A 1 203 ? 3.826 -11.582 -17.310 1.00 66.69 203 GLY A C 1
ATOM 1594 O O . GLY A 1 203 ? 4.543 -10.596 -17.158 1.00 66.69 203 GLY A O 1
ATOM 1595 N N . ALA A 1 204 ? 3.416 -11.987 -18.514 1.00 54.34 204 ALA A N 1
ATOM 1596 C CA . ALA A 1 204 ? 3.768 -11.313 -19.770 1.00 54.34 204 ALA A CA 1
ATOM 1597 C C . ALA A 1 204 ? 3.291 -9.843 -19.853 1.00 54.34 204 ALA A C 1
ATOM 1599 O O . ALA A 1 204 ? 3.788 -9.089 -20.681 1.00 54.34 204 ALA A O 1
ATOM 1600 N N . ASN A 1 205 ? 2.370 -9.425 -18.975 1.00 54.66 205 ASN A N 1
ATOM 1601 C CA . ASN A 1 205 ? 1.757 -8.091 -18.968 1.00 54.66 205 ASN A CA 1
ATOM 1602 C C . ASN A 1 205 ? 2.232 -7.218 -17.784 1.00 54.66 205 ASN A C 1
ATOM 1604 O O . ASN A 1 205 ? 1.578 -6.233 -17.450 1.00 54.66 205 ASN A O 1
ATOM 1608 N N . GLY A 1 206 ? 3.334 -7.594 -17.124 1.00 60.38 206 GLY A N 1
ATOM 1609 C CA . GLY A 1 206 ? 3.910 -6.876 -15.982 1.00 60.38 206 GLY A CA 1
ATOM 1610 C C . GLY A 1 206 ? 3.894 -7.665 -14.669 1.00 60.38 206 GLY A C 1
ATOM 1611 O O . GLY A 1 206 ? 3.405 -8.795 -14.584 1.00 60.38 206 GLY A O 1
ATOM 1612 N N . THR A 1 207 ? 4.466 -7.063 -13.625 1.00 67.25 207 THR A N 1
ATOM 1613 C CA . THR A 1 207 ? 4.506 -7.607 -12.263 1.00 67.25 207 THR A CA 1
ATOM 1614 C C . THR A 1 207 ? 3.247 -7.205 -11.497 1.00 67.25 207 THR A C 1
ATOM 1616 O O . THR A 1 207 ? 3.019 -6.032 -11.210 1.00 67.25 207 THR A O 1
ATOM 1619 N N . SER A 1 208 ? 2.412 -8.183 -11.147 1.00 64.75 208 SER A N 1
ATOM 1620 C CA . SER A 1 208 ? 1.235 -7.966 -10.302 1.00 64.75 208 SER A CA 1
ATOM 1621 C C . SER A 1 208 ? 1.485 -8.482 -8.883 1.00 64.75 208 SER A C 1
ATOM 1623 O O . SER A 1 208 ? 2.143 -9.504 -8.675 1.00 64.75 208 SER A O 1
ATOM 1625 N N . PHE A 1 209 ? 0.995 -7.744 -7.887 1.00 70.88 209 PHE A N 1
ATOM 1626 C CA . PHE A 1 209 ? 1.075 -8.118 -6.477 1.00 70.88 209 PHE A CA 1
ATOM 1627 C C . PHE A 1 209 ? -0.296 -8.624 -6.029 1.00 70.88 209 PHE A C 1
ATOM 1629 O O . PHE A 1 209 ? -1.246 -7.848 -5.936 1.00 70.88 209 PHE A O 1
ATOM 1636 N N . SER A 1 210 ? -0.406 -9.922 -5.752 1.00 78.25 210 SER A N 1
ATOM 1637 C CA . SER A 1 210 ? -1.608 -10.543 -5.192 1.00 78.25 210 SER A CA 1
ATOM 1638 C C . SER A 1 210 ? -1.353 -10.954 -3.736 1.00 78.25 210 SER A C 1
ATOM 1640 O O . SER A 1 210 ? -0.211 -11.089 -3.301 1.00 78.25 210 SER A O 1
ATOM 1642 N N . VAL A 1 211 ? -2.400 -11.117 -2.923 1.00 84.94 211 VAL A N 1
ATOM 1643 C CA . VAL A 1 211 ? -2.262 -11.617 -1.543 1.00 84.94 211 VAL A CA 1
ATOM 1644 C C . VAL A 1 211 ? -2.916 -12.985 -1.451 1.00 84.94 211 VAL A C 1
ATOM 1646 O O . VAL A 1 211 ? -4.141 -13.113 -1.517 1.00 84.94 211 VAL A O 1
ATOM 1649 N N . ARG A 1 212 ? -2.103 -14.022 -1.249 1.00 87.38 212 ARG A N 1
ATOM 1650 C CA . ARG A 1 212 ? -2.568 -15.394 -1.065 1.00 87.38 212 ARG A CA 1
ATOM 1651 C C . ARG A 1 212 ? -2.908 -15.637 0.399 1.00 87.38 212 ARG A C 1
ATOM 1653 O O . ARG A 1 212 ? -2.065 -15.534 1.287 1.00 87.38 212 ARG A O 1
ATOM 1660 N N . LYS A 1 213 ? -4.163 -15.997 0.654 1.00 90.50 213 LYS A N 1
ATOM 1661 C CA . LYS A 1 213 ? -4.711 -16.221 1.998 1.00 90.50 213 LYS A CA 1
ATOM 1662 C C . LYS A 1 213 ? -4.916 -17.719 2.205 1.00 90.50 213 LYS A C 1
ATOM 1664 O O . LYS A 1 213 ? -5.693 -18.341 1.483 1.00 90.50 213 LYS A O 1
ATOM 1669 N N . THR A 1 214 ? -4.223 -18.316 3.174 1.00 92.19 214 THR A N 1
ATOM 1670 C CA . THR A 1 214 ? -4.286 -19.763 3.442 1.00 92.19 214 THR A CA 1
ATOM 1671 C C . THR A 1 214 ? -4.760 -20.044 4.866 1.00 92.19 214 THR A C 1
ATOM 1673 O O . THR A 1 214 ? -4.198 -19.550 5.841 1.00 92.19 214 THR A O 1
ATOM 1676 N N . ALA A 1 215 ? -5.823 -20.844 4.989 1.00 93.75 215 ALA A N 1
ATOM 1677 C CA . ALA A 1 215 ? -6.355 -21.301 6.270 1.00 93.75 215 ALA A CA 1
ATOM 1678 C C . ALA A 1 215 ? -6.493 -22.826 6.282 1.00 93.75 215 ALA A C 1
ATOM 1680 O O . ALA A 1 215 ? -7.021 -23.419 5.336 1.00 93.75 215 ALA A O 1
ATOM 1681 N N . TYR A 1 216 ? -6.066 -23.470 7.367 1.00 93.69 216 TYR A N 1
ATOM 1682 C CA . TYR A 1 216 ? -6.118 -24.928 7.505 1.00 93.69 216 TYR A CA 1
ATOM 1683 C C . TYR A 1 216 ? -6.962 -25.362 8.701 1.00 93.69 216 TYR A C 1
ATOM 1685 O O . TYR A 1 216 ? -7.007 -24.691 9.729 1.00 93.69 216 TYR A O 1
ATOM 1693 N N . CYS A 1 217 ? -7.621 -26.519 8.586 1.00 93.19 217 CYS A N 1
ATOM 1694 C CA . CYS A 1 217 ? -8.154 -27.198 9.763 1.00 93.19 217 CYS A CA 1
ATOM 1695 C C . CYS A 1 217 ? -7.012 -27.742 10.628 1.00 93.19 217 CYS A C 1
ATOM 1697 O O . CYS A 1 217 ? -5.906 -27.968 10.146 1.00 93.19 217 CYS A O 1
ATOM 1699 N N . ASP A 1 218 ? -7.320 -28.075 11.874 1.00 87.31 218 ASP A N 1
ATOM 1700 C CA . ASP A 1 218 ? -6.390 -28.615 12.869 1.00 87.31 218 ASP A CA 1
ATOM 1701 C C . ASP A 1 218 ? -5.639 -29.889 12.439 1.00 87.31 218 ASP A C 1
ATOM 1703 O O . ASP A 1 218 ? -4.551 -30.146 12.943 1.00 87.31 218 ASP A O 1
ATOM 1707 N N . ILE A 1 219 ? -6.182 -30.665 11.497 1.00 88.56 219 ILE A N 1
ATOM 1708 C CA . ILE A 1 219 ? -5.534 -31.867 10.937 1.00 88.56 219 ILE A CA 1
ATOM 1709 C C . ILE A 1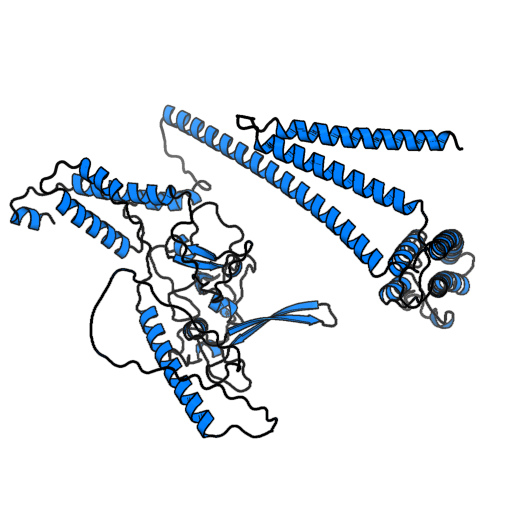 219 ? -4.459 -31.509 9.894 1.00 88.56 219 ILE A C 1
ATOM 1711 O O . ILE A 1 219 ? -3.510 -32.261 9.699 1.00 88.56 219 ILE A O 1
ATOM 1715 N N . HIS A 1 220 ? -4.608 -30.369 9.219 1.00 89.31 220 HIS A N 1
ATOM 1716 C CA . HIS A 1 220 ? -3.780 -29.953 8.083 1.00 89.31 220 HIS A CA 1
ATOM 1717 C C . HIS A 1 220 ? -2.932 -28.716 8.385 1.00 89.31 220 HIS A C 1
ATOM 1719 O O . HIS A 1 220 ? -2.365 -28.130 7.466 1.00 89.31 220 HIS A O 1
ATOM 1725 N N . THR A 1 221 ? -2.844 -28.314 9.653 1.00 84.75 221 THR A N 1
ATOM 1726 C CA . THR A 1 221 ? -1.892 -27.295 10.091 1.00 84.75 221 THR A CA 1
ATOM 1727 C C . THR A 1 221 ? -0.466 -27.748 9.740 1.00 84.75 221 THR A C 1
ATOM 1729 O O . THR A 1 221 ? -0.094 -28.861 10.124 1.00 84.75 221 THR A O 1
ATOM 1732 N N . PRO A 1 222 ? 0.334 -26.931 9.029 1.00 78.62 222 PRO A N 1
ATOM 1733 C CA . PRO A 1 222 ? 1.706 -27.280 8.671 1.00 78.62 222 PRO A CA 1
ATOM 1734 C C . PRO A 1 222 ? 2.567 -27.589 9.914 1.00 78.62 222 PRO A C 1
ATOM 1736 O O . PRO A 1 222 ? 2.453 -26.878 10.919 1.00 78.62 222 PRO A O 1
ATOM 1739 N N . PRO A 1 223 ? 3.427 -28.625 9.888 1.00 59.44 223 PRO A N 1
ATOM 1740 C CA . PRO A 1 223 ? 4.395 -28.876 10.957 1.00 59.44 223 PRO A CA 1
ATOM 1741 C C . PRO A 1 223 ? 5.417 -27.728 11.038 1.00 59.44 223 PRO A C 1
ATOM 1743 O O . PRO A 1 223 ? 5.992 -27.366 10.018 1.00 59.44 223 PRO A O 1
ATOM 1746 N N . GLY A 1 224 ? 5.645 -27.164 12.232 1.00 55.34 224 GLY A N 1
ATOM 1747 C CA . GLY A 1 224 ? 6.701 -26.163 12.482 1.00 55.34 224 GLY A CA 1
ATOM 1748 C C . GLY A 1 224 ? 6.246 -24.741 12.844 1.00 55.34 224 GLY A C 1
ATOM 1749 O O . GLY A 1 224 ? 7.086 -23.911 13.157 1.00 55.34 224 GLY A O 1
ATOM 1750 N N . THR A 1 225 ? 4.942 -24.434 12.851 1.00 52.66 225 THR A N 1
ATOM 1751 C CA . THR A 1 225 ? 4.454 -23.043 13.029 1.00 52.66 225 THR A CA 1
ATOM 1752 C C . THR A 1 225 ? 3.433 -22.848 14.155 1.00 52.66 225 THR A C 1
ATOM 1754 O O . THR A 1 225 ? 2.698 -21.862 14.167 1.00 52.66 225 THR A O 1
ATOM 1757 N N . ALA A 1 226 ? 3.321 -23.783 15.100 1.00 40.12 226 ALA A N 1
ATOM 1758 C CA . ALA A 1 226 ? 2.453 -23.596 16.261 1.00 40.12 226 ALA A CA 1
ATOM 1759 C C . ALA A 1 226 ? 3.117 -22.633 17.262 1.00 40.12 226 ALA A C 1
ATOM 1761 O O . ALA A 1 226 ? 3.781 -23.082 18.190 1.00 40.12 226 ALA A O 1
ATOM 1762 N N . ARG A 1 227 ? 2.941 -21.315 17.086 1.00 37.06 227 ARG A N 1
ATOM 1763 C CA . ARG A 1 227 ? 3.241 -20.358 18.163 1.00 37.06 227 ARG A CA 1
ATOM 1764 C C . ARG A 1 227 ? 2.306 -20.641 19.357 1.00 37.06 227 ARG A C 1
ATOM 1766 O O . ARG A 1 227 ? 1.103 -20.840 19.138 1.00 37.06 227 ARG A O 1
ATOM 1773 N N . PRO A 1 228 ? 2.814 -20.692 20.601 1.00 33.97 228 PRO A N 1
ATOM 1774 C CA . PRO A 1 228 ? 1.970 -20.753 21.787 1.00 33.97 228 PRO A CA 1
ATOM 1775 C C . PRO A 1 228 ? 1.105 -19.493 21.865 1.00 33.97 228 PRO A C 1
ATOM 1777 O O . PRO A 1 228 ? 1.595 -18.382 21.692 1.00 33.97 228 PRO A O 1
ATOM 1780 N N . VAL A 1 229 ? -0.190 -19.661 22.129 1.00 37.41 229 VAL A N 1
ATOM 1781 C CA . VAL A 1 229 ? -1.065 -18.546 22.509 1.00 37.41 229 VAL A CA 1
ATOM 1782 C C . VAL A 1 229 ? -0.756 -18.235 23.973 1.00 37.41 229 VAL A C 1
ATOM 1784 O O . VAL A 1 229 ? -1.260 -18.921 24.861 1.00 37.41 229 VAL A O 1
ATOM 1787 N N . GLY A 1 230 ? 0.122 -17.260 24.207 1.00 29.91 230 GLY A N 1
ATOM 1788 C CA . GLY A 1 230 ? 0.355 -16.667 25.520 1.00 29.91 230 GLY A CA 1
ATOM 1789 C C . GLY A 1 230 ? -0.816 -15.761 25.891 1.00 29.91 230 GLY A C 1
ATOM 1790 O O . GLY A 1 230 ? -1.197 -14.878 25.131 1.00 29.91 230 GLY A O 1
ATOM 1791 N N . GLY A 1 231 ? -1.430 -16.032 27.036 1.00 29.50 231 GLY A N 1
ATOM 1792 C CA . GLY A 1 231 ? -2.479 -15.211 27.620 1.00 29.50 231 GLY A CA 1
ATOM 1793 C C . GLY A 1 231 ? -2.730 -15.688 29.039 1.00 29.50 231 GLY A C 1
ATOM 1794 O O . GLY A 1 231 ? -3.484 -16.640 29.236 1.00 29.50 231 GLY A O 1
ATOM 1795 N N . ASN A 1 232 ? -2.089 -15.040 30.010 1.00 31.28 232 ASN A N 1
ATOM 1796 C CA . ASN A 1 232 ? -2.369 -15.222 31.428 1.00 31.28 232 ASN A CA 1
ATOM 1797 C C . ASN A 1 232 ? -2.860 -13.890 32.004 1.00 31.28 232 ASN A C 1
ATOM 1799 O O . ASN A 1 232 ? -2.157 -12.888 31.967 1.00 31.28 232 ASN A O 1
ATOM 1803 N N . LEU A 1 233 ? -4.087 -13.897 32.530 1.00 32.50 233 LEU A N 1
ATOM 1804 C CA . LEU A 1 233 ? -4.634 -12.815 33.344 1.00 32.50 233 LEU A CA 1
ATOM 1805 C C . LEU A 1 233 ? -3.822 -12.701 34.643 1.00 32.50 233 LEU A C 1
ATOM 1807 O O . LEU A 1 233 ? -3.686 -13.681 35.375 1.00 32.50 233 LEU A O 1
ATOM 1811 N N . GLY A 1 234 ? -3.339 -11.497 34.946 1.00 27.06 234 GLY A N 1
ATOM 1812 C CA . GLY A 1 234 ? -2.681 -11.176 36.208 1.00 27.06 234 GLY A CA 1
ATOM 1813 C C . GLY A 1 234 ? -3.651 -11.004 37.384 1.00 27.06 234 GLY A C 1
ATOM 1814 O O . GLY A 1 234 ? -4.745 -10.460 37.249 1.00 27.06 234 GLY A O 1
ATOM 1815 N N . THR A 1 235 ? -3.209 -11.424 38.571 1.00 28.77 235 THR A N 1
ATOM 1816 C CA . THR A 1 235 ? -3.572 -10.816 39.865 1.00 28.77 235 THR A CA 1
ATOM 1817 C C . THR A 1 235 ? -2.330 -10.882 40.759 1.00 28.77 235 THR A C 1
ATOM 1819 O O . THR A 1 235 ? -1.715 -11.939 40.859 1.00 28.77 235 THR A O 1
ATOM 1822 N N . GLY A 1 236 ? -1.912 -9.756 41.343 1.00 27.62 236 GLY A N 1
ATOM 1823 C CA . GLY A 1 236 ? -0.616 -9.621 42.014 1.00 27.62 236 GLY A CA 1
ATOM 1824 C C . GLY A 1 236 ? -0.630 -9.707 43.548 1.00 27.62 236 GLY A C 1
ATOM 1825 O O . GLY A 1 236 ? -1.569 -9.255 44.193 1.00 27.62 236 GLY A O 1
ATOM 1826 N N . SER A 1 237 ? 0.527 -10.143 44.065 1.00 27.94 237 SER A N 1
ATOM 1827 C CA . SER A 1 237 ? 1.330 -9.537 45.150 1.00 27.94 237 SER A CA 1
ATOM 1828 C C . SER A 1 237 ? 1.238 -10.008 46.622 1.00 27.94 237 SER A C 1
ATOM 1830 O O . SER A 1 237 ? 0.177 -10.020 47.237 1.00 27.94 237 SER A O 1
ATOM 1832 N N . LEU A 1 238 ? 2.458 -10.202 47.168 1.00 27.38 238 LEU A N 1
ATOM 1833 C CA . LEU A 1 238 ? 2.977 -10.227 48.555 1.00 27.38 238 LEU A CA 1
ATOM 1834 C C . LEU A 1 238 ? 2.914 -11.506 49.436 1.00 27.38 238 LEU A C 1
ATOM 1836 O O . LEU A 1 238 ? 1.886 -11.836 50.011 1.00 27.38 238 LEU A O 1
ATOM 1840 N N . GLY A 1 239 ? 4.107 -12.070 49.710 1.00 23.94 239 GLY A N 1
ATOM 1841 C CA . GLY A 1 239 ? 4.670 -12.131 51.076 1.00 23.94 239 GLY A CA 1
ATOM 1842 C C . GLY A 1 239 ? 4.541 -13.414 51.921 1.00 23.94 239 GLY A C 1
ATOM 1843 O O . GLY A 1 239 ? 3.622 -13.525 52.716 1.00 23.94 239 GLY A O 1
ATOM 1844 N N . SER A 1 240 ? 5.584 -14.253 51.858 1.00 24.88 240 SER A N 1
ATOM 1845 C CA . SER A 1 240 ? 6.199 -15.089 52.920 1.00 24.88 240 SER A CA 1
ATOM 1846 C C . SER A 1 240 ? 5.442 -16.192 53.697 1.00 24.88 240 SER A C 1
ATOM 1848 O O . SER A 1 240 ? 4.610 -15.938 54.560 1.00 24.88 240 SER A O 1
ATOM 1850 N N . SER A 1 241 ? 6.025 -17.390 53.537 1.00 24.08 241 SER A N 1
ATOM 1851 C CA . SER A 1 241 ? 6.352 -18.429 54.534 1.00 24.08 241 SER A CA 1
ATOM 1852 C C . SER A 1 241 ? 5.309 -19.455 55.013 1.00 24.08 241 SER A C 1
ATOM 1854 O O . SER A 1 241 ? 4.347 -19.144 55.704 1.00 24.08 241 SER A O 1
ATOM 1856 N N . ASN A 1 242 ? 5.731 -20.709 54.794 1.00 22.06 242 ASN A N 1
ATOM 1857 C CA . ASN A 1 242 ? 5.482 -21.971 55.503 1.00 22.06 242 ASN A CA 1
ATOM 1858 C C . ASN A 1 242 ? 4.376 -22.941 55.027 1.00 22.06 242 ASN A C 1
ATOM 1860 O O . ASN A 1 242 ? 3.183 -22.710 55.175 1.00 22.06 242 ASN A O 1
ATOM 1864 N N . SER A 1 243 ? 4.900 -24.108 54.619 1.00 25.95 243 SER A N 1
ATOM 1865 C CA . SER A 1 243 ? 4.454 -25.494 54.847 1.00 25.95 243 SER A CA 1
ATOM 1866 C C . SER A 1 243 ? 3.229 -26.070 54.121 1.00 25.95 243 SER A C 1
ATOM 1868 O O . SER A 1 243 ? 2.089 -25.742 54.416 1.00 25.95 243 SER A O 1
ATOM 1870 N N . GLU A 1 244 ? 3.576 -27.090 53.320 1.00 26.52 244 GLU A N 1
ATOM 1871 C CA . GLU A 1 244 ? 2.931 -28.405 53.155 1.00 26.52 244 GLU A CA 1
ATOM 1872 C C . GLU A 1 244 ? 1.848 -28.605 52.078 1.00 26.52 244 GLU A C 1
ATOM 1874 O O . GLU A 1 244 ? 0.676 -28.302 52.259 1.00 26.52 244 GLU A O 1
ATOM 1879 N N . GLY A 1 245 ? 2.274 -29.305 51.012 1.00 25.61 245 GLY A N 1
ATOM 1880 C CA . GLY A 1 245 ? 1.606 -30.518 50.527 1.00 25.61 245 GLY A CA 1
ATOM 1881 C C . GLY A 1 245 ? 0.697 -30.380 49.302 1.00 25.61 245 GLY A C 1
ATOM 1882 O O . GLY A 1 245 ? -0.412 -29.870 49.413 1.00 25.61 245 GLY A O 1
ATOM 1883 N N . GLY A 1 246 ? 1.114 -30.952 48.162 1.00 26.14 246 GLY A N 1
ATOM 1884 C CA . GLY A 1 246 ? 0.187 -31.321 47.081 1.00 26.14 246 GLY A CA 1
ATOM 1885 C C . GLY A 1 246 ? 0.759 -31.301 45.661 1.00 26.14 246 GLY A C 1
ATOM 1886 O O . GLY A 1 246 ? 0.496 -30.360 44.927 1.00 26.14 246 GLY A O 1
ATOM 1887 N N . GLU A 1 247 ? 1.513 -32.349 45.316 1.00 28.00 247 GLU A N 1
ATOM 1888 C CA . GLU A 1 247 ? 1.641 -32.996 43.990 1.00 28.00 247 GLU A CA 1
ATOM 1889 C C . GLU A 1 247 ? 1.699 -32.098 42.733 1.00 28.00 247 GLU A C 1
ATOM 1891 O O . GLU A 1 247 ? 0.680 -31.743 42.138 1.00 28.00 247 GLU A O 1
ATOM 1896 N N . GLY A 1 248 ? 2.925 -31.803 42.283 1.00 26.89 248 GLY A N 1
ATOM 1897 C CA . GLY A 1 248 ? 3.215 -31.346 40.923 1.00 26.89 248 GLY A CA 1
ATOM 1898 C C . GLY A 1 248 ? 3.479 -32.533 39.991 1.00 26.89 248 GLY A C 1
ATOM 1899 O O . GLY A 1 248 ? 4.246 -33.426 40.341 1.00 26.89 248 GLY A O 1
ATOM 1900 N N . ASP A 1 249 ? 2.838 -32.531 38.822 1.00 30.39 249 ASP A N 1
ATOM 1901 C CA . ASP A 1 249 ? 3.194 -33.376 37.677 1.00 30.39 249 ASP A CA 1
ATOM 1902 C C . ASP A 1 249 ? 4.315 -32.640 36.926 1.00 30.39 249 ASP A C 1
ATOM 1904 O O . ASP A 1 249 ? 4.096 -31.548 36.395 1.00 30.39 249 ASP A O 1
ATOM 1908 N N . GLU A 1 250 ? 5.526 -33.191 36.972 1.00 32.34 250 GLU A N 1
ATOM 1909 C CA . GLU A 1 250 ? 6.732 -32.623 36.371 1.00 32.34 250 GLU A CA 1
ATOM 1910 C C . GLU A 1 250 ? 6.744 -32.817 34.846 1.00 32.34 250 GLU A C 1
ATOM 1912 O O . GLU A 1 250 ? 6.427 -33.886 34.315 1.00 32.34 250 GLU A O 1
ATOM 1917 N N . ASP A 1 251 ? 7.123 -31.750 34.144 1.00 31.48 251 ASP A N 1
ATOM 1918 C CA . ASP A 1 251 ? 7.416 -31.728 32.718 1.00 31.48 251 ASP A CA 1
ATOM 1919 C C . ASP A 1 251 ? 8.726 -32.491 32.438 1.00 31.48 251 ASP A C 1
ATOM 1921 O O . ASP A 1 251 ? 9.783 -32.110 32.934 1.00 31.48 251 ASP A O 1
ATOM 1925 N N . ASP A 1 252 ? 8.672 -33.539 31.610 1.00 29.34 252 ASP A N 1
ATOM 1926 C CA . ASP A 1 252 ? 9.858 -34.266 31.135 1.00 29.34 252 ASP A CA 1
ATOM 1927 C C . ASP A 1 252 ? 10.145 -33.894 29.664 1.00 29.34 252 ASP A C 1
ATOM 1929 O O . ASP A 1 252 ? 9.522 -34.406 28.723 1.00 29.34 252 ASP A O 1
ATOM 1933 N N . GLU A 1 253 ? 11.061 -32.940 29.460 1.00 33.94 253 GLU A N 1
ATOM 1934 C CA . GLU A 1 253 ? 11.729 -32.689 28.177 1.00 33.94 253 GLU A CA 1
ATOM 1935 C C . GLU A 1 253 ? 12.882 -33.689 28.001 1.00 33.94 253 GLU A C 1
ATOM 1937 O O . GLU A 1 253 ? 13.977 -33.511 28.531 1.00 33.94 253 GLU A O 1
ATOM 1942 N N . LEU A 1 254 ? 12.664 -34.726 27.187 1.00 27.55 254 LEU A N 1
ATOM 1943 C CA . LEU A 1 254 ? 13.738 -35.600 26.713 1.00 27.55 254 LEU A CA 1
ATOM 1944 C C . LEU A 1 254 ? 14.282 -35.114 25.364 1.00 27.55 254 LEU A C 1
ATOM 1946 O O . LEU A 1 254 ? 13.636 -35.230 24.318 1.00 27.55 254 LEU A O 1
ATOM 1950 N N . ILE A 1 255 ? 15.515 -34.612 25.418 1.00 34.69 255 ILE A N 1
ATOM 1951 C CA . ILE A 1 255 ? 16.435 -34.432 24.293 1.00 34.69 255 ILE A CA 1
ATOM 1952 C C . ILE A 1 255 ? 16.671 -35.801 23.637 1.00 34.69 255 ILE A C 1
ATOM 1954 O O . ILE A 1 255 ? 17.132 -36.731 24.294 1.00 34.69 255 ILE A O 1
ATOM 1958 N N . VAL A 1 256 ? 16.405 -35.923 22.333 1.00 28.44 256 VAL A N 1
ATOM 1959 C CA . VAL A 1 256 ? 16.878 -37.059 21.526 1.00 28.44 256 VAL A CA 1
ATOM 1960 C C . VAL A 1 256 ? 17.703 -36.516 20.368 1.00 28.44 256 VAL A C 1
ATOM 1962 O O . VAL A 1 256 ? 17.178 -35.956 19.407 1.00 28.44 256 VAL A O 1
ATOM 1965 N N . THR A 1 257 ? 19.014 -36.675 20.506 1.00 32.19 257 THR A N 1
ATOM 1966 C CA . THR A 1 257 ? 19.994 -36.650 19.424 1.00 32.19 257 THR A CA 1
ATOM 1967 C C . THR A 1 257 ? 19.823 -37.897 18.552 1.00 32.19 257 THR A C 1
ATOM 1969 O O . THR A 1 257 ? 19.537 -38.980 19.062 1.00 32.19 257 THR A O 1
ATOM 1972 N N . GLY A 1 258 ? 20.009 -37.759 17.239 1.00 28.14 258 GLY A N 1
ATOM 1973 C CA . GLY A 1 258 ? 20.058 -38.897 16.318 1.00 28.14 258 GLY A CA 1
ATOM 1974 C C . GLY A 1 258 ? 19.498 -38.570 14.941 1.00 28.14 258 GLY A C 1
ATOM 1975 O O . GLY A 1 258 ? 18.289 -38.598 14.728 1.00 28.14 258 GLY A O 1
ATOM 1976 N N . GLU A 1 259 ? 20.402 -38.258 14.019 1.00 35.50 259 GLU A N 1
ATOM 1977 C CA . GLU A 1 259 ? 20.189 -38.311 12.575 1.00 35.50 259 GLU A CA 1
ATOM 1978 C C . GLU A 1 259 ? 19.758 -39.725 12.168 1.00 35.50 259 GLU A C 1
ATOM 1980 O O . GLU A 1 259 ? 20.398 -40.673 12.597 1.00 35.50 259 GLU A O 1
ATOM 1985 N N . GLU A 1 260 ? 18.737 -39.865 11.319 1.00 29.78 260 GLU A N 1
ATOM 1986 C CA . GLU A 1 260 ? 18.678 -40.908 10.284 1.00 29.78 260 GLU A CA 1
ATOM 1987 C C . GLU A 1 260 ? 17.713 -40.454 9.175 1.00 29.78 260 GLU A C 1
ATOM 1989 O O . GLU A 1 260 ? 16.504 -40.286 9.373 1.00 29.78 260 GLU A O 1
ATOM 1994 N N . GLU A 1 261 ? 18.266 -40.240 7.980 1.00 36.59 261 GLU A N 1
ATOM 1995 C CA . GLU A 1 261 ? 17.501 -40.191 6.742 1.00 36.59 261 GLU A CA 1
ATOM 1996 C C . GLU A 1 261 ? 16.890 -41.570 6.460 1.00 36.59 261 GLU A C 1
ATOM 1998 O O . GLU A 1 261 ? 17.590 -42.577 6.388 1.00 36.59 261 GLU A O 1
ATOM 2003 N N . GLY A 1 262 ? 15.576 -41.629 6.233 1.00 29.41 262 GLY A N 1
ATOM 2004 C CA . GLY A 1 262 ? 14.924 -42.878 5.849 1.00 29.41 262 GLY A CA 1
ATOM 2005 C C . GLY A 1 262 ? 13.455 -42.710 5.480 1.00 29.41 262 GLY A C 1
ATOM 2006 O O . GLY A 1 262 ? 12.594 -42.491 6.329 1.00 29.41 262 GLY A O 1
ATOM 2007 N N . LYS A 1 263 ? 13.149 -42.852 4.186 1.00 42.41 263 LYS A N 1
ATOM 2008 C CA . LYS A 1 263 ? 11.793 -43.005 3.634 1.00 42.41 263 LYS A CA 1
ATOM 2009 C C . LYS A 1 263 ? 11.019 -44.110 4.380 1.00 42.41 263 LYS A C 1
ATOM 2011 O O . LYS A 1 263 ? 11.377 -45.277 4.278 1.00 42.41 263 LYS A O 1
ATOM 2016 N N . GLY A 1 264 ? 9.907 -43.779 5.041 1.00 31.55 264 GLY A N 1
ATOM 2017 C CA . GLY A 1 264 ? 9.026 -44.777 5.664 1.00 31.55 264 GLY A CA 1
ATOM 2018 C C . GLY A 1 264 ? 7.720 -44.178 6.195 1.00 31.55 264 GLY A C 1
ATOM 2019 O O . GLY A 1 264 ? 7.722 -43.144 6.851 1.00 31.55 264 GLY A O 1
ATOM 2020 N N . GLY A 1 265 ? 6.585 -44.793 5.855 1.00 37.53 265 GLY A N 1
ATOM 2021 C CA . GLY A 1 265 ? 5.235 -44.243 6.016 1.00 37.53 265 GLY A CA 1
ATOM 2022 C C . GLY A 1 265 ? 4.751 -43.962 7.448 1.00 37.53 265 GLY A C 1
ATOM 2023 O O . GLY A 1 265 ? 5.229 -44.498 8.444 1.00 37.53 265 GLY A O 1
ATOM 2024 N N . TRP A 1 266 ? 3.722 -43.113 7.529 1.00 40.34 266 TRP A N 1
ATOM 2025 C CA . TRP A 1 266 ? 3.052 -42.680 8.758 1.00 40.34 266 TRP A CA 1
ATOM 2026 C C . TRP A 1 266 ? 2.418 -43.865 9.521 1.00 40.34 266 TRP A C 1
ATOM 2028 O O . TRP A 1 266 ? 1.398 -44.408 9.100 1.00 40.34 266 TRP A O 1
ATOM 2038 N N . SER A 1 267 ? 2.968 -44.238 10.684 1.00 52.34 267 SER A N 1
ATOM 2039 C CA . SER A 1 267 ? 2.408 -45.291 11.554 1.00 52.34 267 SER A CA 1
ATOM 2040 C C . SER A 1 267 ? 1.009 -44.938 12.106 1.00 52.34 267 SER A C 1
ATOM 2042 O O . SER A 1 267 ? 0.772 -43.833 12.611 1.00 52.34 267 SER A O 1
ATOM 2044 N N . SER A 1 268 ? 0.080 -45.903 12.044 1.00 58.53 268 SER A N 1
ATOM 2045 C CA . SER A 1 268 ? -1.333 -45.820 12.479 1.00 58.53 268 SER A CA 1
ATOM 2046 C C . SER A 1 268 ? -1.510 -45.276 13.906 1.00 58.53 268 SER A C 1
ATOM 2048 O O . SER A 1 268 ? -2.428 -44.498 14.183 1.00 58.53 268 SER A O 1
ATOM 2050 N N . GLU A 1 269 ? -0.583 -45.592 14.809 1.00 55.16 269 GLU A N 1
ATOM 2051 C CA . GLU A 1 269 ? -0.649 -45.184 16.216 1.00 55.16 269 GLU A CA 1
ATOM 2052 C C . GLU A 1 269 ? -0.390 -43.677 16.399 1.00 55.16 269 GLU A C 1
ATOM 2054 O O . GLU A 1 269 ? -1.067 -42.992 17.175 1.00 55.16 269 GLU A O 1
ATOM 2059 N N . ARG A 1 270 ? 0.516 -43.110 15.590 1.00 57.69 270 ARG A N 1
ATOM 2060 C CA . ARG A 1 270 ? 0.826 -41.671 15.578 1.00 57.69 270 ARG A CA 1
ATOM 2061 C C . ARG A 1 270 ? -0.355 -40.857 15.036 1.00 57.69 270 ARG A C 1
ATOM 2063 O O . ARG A 1 270 ? -0.660 -39.791 15.573 1.00 57.69 270 ARG A O 1
ATOM 2070 N N . ALA A 1 271 ? -1.083 -41.392 14.046 1.00 58.41 271 ALA A N 1
ATOM 2071 C CA . ALA A 1 271 ? -2.320 -40.791 13.524 1.00 58.41 271 ALA A CA 1
ATOM 2072 C C . ALA A 1 271 ? -3.430 -40.733 14.586 1.00 58.41 271 ALA A C 1
ATOM 2074 O O . ALA A 1 271 ? -4.077 -39.697 14.759 1.00 58.41 271 ALA A O 1
ATOM 2075 N N . LYS A 1 272 ? -3.634 -41.828 15.333 1.00 68.06 272 LYS A N 1
ATOM 2076 C CA . LYS A 1 272 ? -4.632 -41.894 16.415 1.00 68.06 272 LYS A CA 1
ATOM 2077 C C . LYS A 1 272 ? -4.319 -40.890 17.526 1.00 68.06 272 LYS A C 1
ATOM 2079 O O . LYS A 1 272 ? -5.214 -40.156 17.952 1.00 68.06 272 LYS A O 1
ATOM 2084 N N . ARG A 1 273 ? -3.051 -40.798 17.949 1.00 69.88 273 ARG A N 1
ATOM 2085 C CA . ARG A 1 273 ? -2.607 -39.860 18.996 1.00 69.88 273 ARG A CA 1
ATOM 2086 C C . ARG A 1 273 ? -2.762 -38.399 18.555 1.00 69.88 273 ARG A C 1
ATOM 2088 O O . ARG A 1 273 ? -3.265 -37.584 19.328 1.00 69.88 273 ARG A O 1
ATOM 2095 N N . ALA A 1 274 ? -2.427 -38.073 17.304 1.00 66.44 274 ALA A N 1
ATOM 2096 C CA . ALA A 1 274 ? -2.649 -36.741 16.733 1.00 66.44 274 ALA A CA 1
ATOM 2097 C C . ALA A 1 274 ? -4.145 -36.374 16.677 1.00 66.44 274 ALA A C 1
ATOM 2099 O O . ALA A 1 274 ? -4.535 -35.289 17.112 1.00 66.44 274 ALA A O 1
ATOM 2100 N N . LYS A 1 275 ? -5.004 -37.305 16.242 1.00 70.00 275 LYS A N 1
ATOM 2101 C CA . LYS A 1 275 ? -6.466 -37.123 16.189 1.00 70.00 275 LYS A CA 1
ATOM 2102 C C . LYS A 1 275 ? -7.086 -36.931 17.581 1.00 70.00 275 LYS A C 1
ATOM 2104 O O . LYS A 1 275 ? -8.011 -36.134 17.738 1.00 70.00 275 LYS A O 1
ATOM 2109 N N . ALA A 1 276 ? -6.566 -37.610 18.605 1.00 72.50 276 ALA A N 1
ATOM 2110 C CA . ALA A 1 276 ? -6.991 -37.425 19.994 1.00 72.50 276 ALA A CA 1
ATOM 2111 C C . ALA A 1 276 ? -6.598 -36.039 20.546 1.00 72.50 276 ALA A C 1
ATOM 2113 O O . ALA A 1 276 ? -7.447 -35.356 21.127 1.00 72.50 276 ALA A O 1
ATOM 2114 N N . LYS A 1 277 ? -5.357 -35.588 20.295 1.00 74.75 277 LYS A N 1
ATOM 2115 C CA . LYS A 1 277 ? -4.885 -34.236 20.656 1.00 74.75 277 LYS A CA 1
ATOM 2116 C C . LYS A 1 277 ? -5.719 -33.143 19.971 1.00 74.75 277 LYS A C 1
ATOM 2118 O O . LYS A 1 277 ? -6.178 -32.211 20.632 1.00 74.75 277 LYS A O 1
ATOM 2123 N N . SER A 1 278 ? -6.002 -33.305 18.677 1.00 72.19 278 SER A N 1
ATOM 2124 C CA . SER A 1 278 ? -6.880 -32.417 17.897 1.00 72.19 278 SER A CA 1
ATOM 2125 C C . SER A 1 278 ? -8.295 -32.337 18.499 1.00 72.19 278 SER A C 1
ATOM 2127 O O . SER A 1 278 ? -8.813 -31.242 18.745 1.00 72.19 278 SER A O 1
ATOM 2129 N N . ARG A 1 279 ? -8.898 -33.482 18.857 1.00 76.88 279 ARG A N 1
ATOM 2130 C CA . ARG A 1 279 ? -10.237 -33.530 19.475 1.00 76.88 279 ARG A CA 1
ATOM 2131 C C . ARG A 1 279 ? -10.295 -32.766 20.800 1.00 76.88 279 ARG A C 1
ATOM 2133 O O . ARG A 1 279 ? -11.295 -32.097 21.071 1.00 76.88 279 ARG A O 1
ATOM 2140 N N . LEU A 1 280 ? -9.239 -32.844 21.612 1.00 74.81 280 LEU A N 1
ATOM 2141 C CA . LEU A 1 280 ? -9.146 -32.122 22.882 1.00 74.81 280 LEU A CA 1
ATOM 2142 C C . LEU A 1 280 ? -8.986 -30.607 22.667 1.00 74.81 280 LEU A C 1
ATOM 2144 O O . LEU A 1 280 ? -9.719 -29.834 23.289 1.00 74.81 280 LEU A O 1
ATOM 2148 N N . LYS A 1 281 ? -8.117 -30.185 21.732 1.00 76.50 281 LYS A N 1
ATOM 2149 C CA . LYS A 1 281 ? -7.949 -28.770 21.340 1.00 76.50 281 LYS A CA 1
ATOM 2150 C C . LYS A 1 281 ? -9.276 -28.167 20.872 1.00 76.50 281 LYS A C 1
ATOM 2152 O O . LYS A 1 281 ? -9.690 -27.115 21.353 1.00 76.50 281 LYS A O 1
ATOM 2157 N N . MET A 1 282 ? -10.010 -28.888 20.027 1.00 74.62 282 MET A N 1
ATOM 2158 C CA . MET A 1 282 ? -11.319 -28.458 19.529 1.00 74.62 282 MET A CA 1
ATOM 2159 C C . MET A 1 282 ? -12.391 -28.378 20.624 1.00 74.62 282 MET A C 1
ATOM 2161 O O . MET A 1 282 ? -13.255 -27.501 20.573 1.00 74.62 282 MET A O 1
ATOM 2165 N N . LYS A 1 283 ? -12.351 -29.257 21.636 1.00 75.81 283 LYS A N 1
ATOM 2166 C CA . LYS A 1 283 ? -13.266 -29.184 22.789 1.00 75.81 283 LYS A CA 1
ATOM 2167 C C . LYS A 1 283 ? -12.999 -27.930 23.632 1.00 75.81 283 LYS A C 1
ATOM 2169 O O . LYS A 1 283 ? -13.956 -27.256 24.006 1.00 75.81 283 LYS A O 1
ATOM 2174 N N . ARG A 1 284 ? -11.725 -27.584 23.866 1.00 73.94 284 ARG A N 1
ATOM 2175 C CA . ARG A 1 284 ? -11.325 -26.336 24.546 1.00 73.94 284 ARG A CA 1
ATOM 2176 C C . ARG A 1 284 ? -11.748 -25.099 23.745 1.00 73.94 284 ARG A C 1
ATOM 2178 O O . ARG A 1 284 ? -12.421 -24.235 24.296 1.00 73.94 284 ARG A O 1
ATOM 2185 N N . ALA A 1 285 ? -11.474 -25.068 22.438 1.00 67.25 285 ALA A N 1
ATOM 2186 C CA . ALA A 1 285 ? -11.876 -23.965 21.561 1.00 67.25 285 ALA A CA 1
ATOM 2187 C C . ALA A 1 285 ? -13.395 -23.718 21.584 1.00 67.25 285 ALA A C 1
ATOM 2189 O O . ALA A 1 285 ? -13.838 -22.579 21.704 1.00 67.25 285 ALA A O 1
ATOM 2190 N N . ARG A 1 286 ? -14.214 -24.781 21.537 1.00 72.81 286 ARG A N 1
ATOM 2191 C CA . ARG A 1 286 ? -15.681 -24.665 21.640 1.00 72.81 286 ARG A CA 1
ATOM 2192 C C . ARG A 1 286 ? -16.147 -24.088 22.972 1.00 72.81 286 ARG A C 1
ATOM 2194 O O . ARG A 1 286 ? -17.085 -23.299 22.968 1.00 72.81 286 ARG A O 1
ATOM 2201 N N . LYS A 1 287 ? -15.515 -24.483 24.082 1.00 72.44 287 LYS A N 1
ATOM 2202 C CA . LYS A 1 287 ? -15.833 -23.957 25.416 1.00 72.44 287 LYS A CA 1
ATOM 2203 C C . LYS A 1 287 ? -15.561 -22.449 25.477 1.00 72.44 287 LYS A C 1
ATOM 2205 O O . LYS A 1 287 ? -16.469 -21.695 25.805 1.00 72.44 287 LYS A O 1
ATOM 2210 N N . ILE A 1 288 ? -14.387 -22.017 25.012 1.00 68.19 288 ILE A N 1
ATOM 2211 C CA . ILE A 1 288 ? -14.002 -20.596 24.942 1.00 68.19 288 ILE A CA 1
ATOM 2212 C C . ILE A 1 288 ? -14.961 -19.802 24.039 1.00 68.19 288 ILE A C 1
ATOM 2214 O O . ILE A 1 288 ? -15.411 -18.720 24.402 1.00 68.19 288 ILE A O 1
ATOM 2218 N N . LEU A 1 289 ? -15.318 -20.341 22.868 1.00 63.66 289 LEU A N 1
ATOM 2219 C CA . LEU A 1 289 ? -16.286 -19.726 21.950 1.00 63.66 289 LEU A CA 1
ATOM 2220 C C . LEU A 1 289 ? -17.680 -19.572 22.580 1.00 63.66 289 LEU A C 1
ATOM 2222 O O . LEU A 1 289 ? -18.353 -18.573 22.331 1.00 63.66 289 LEU A O 1
ATOM 2226 N N . ALA A 1 290 ? -18.127 -20.549 23.372 1.00 64.12 290 ALA A N 1
ATOM 2227 C CA . ALA A 1 290 ? -19.406 -20.478 24.074 1.00 64.12 290 ALA A CA 1
ATOM 2228 C C . ALA A 1 290 ? -19.380 -19.414 25.185 1.00 64.12 290 ALA A C 1
ATOM 2230 O O . ALA A 1 290 ? -20.295 -18.597 25.259 1.00 64.12 290 ALA A O 1
ATOM 2231 N N . GLU A 1 291 ? -18.304 -19.364 25.973 1.00 62.84 291 GLU A N 1
ATOM 2232 C CA . GLU A 1 291 ? -18.094 -18.359 27.024 1.00 62.84 291 GLU A CA 1
ATOM 2233 C C . GLU A 1 291 ? -18.012 -16.940 26.439 1.00 62.84 291 GLU A C 1
ATOM 2235 O O . GLU A 1 291 ? -18.711 -16.042 26.902 1.00 62.84 291 GLU A O 1
ATOM 2240 N N . LYS A 1 292 ? -17.263 -16.736 25.346 1.00 59.06 292 LYS A N 1
ATOM 2241 C CA . LYS A 1 292 ? -17.140 -15.429 24.671 1.00 59.06 292 LYS A CA 1
ATOM 2242 C C . LYS A 1 292 ? -18.415 -14.970 23.955 1.00 59.06 292 LYS A C 1
ATOM 2244 O O . LYS A 1 292 ? -18.601 -13.771 23.776 1.00 59.06 292 LYS A O 1
ATOM 2249 N N . ARG A 1 293 ? -19.298 -15.886 23.536 1.00 58.62 293 ARG A N 1
ATOM 2250 C CA . ARG A 1 293 ? -20.636 -15.531 23.013 1.00 58.62 293 ARG A CA 1
ATOM 2251 C C . ARG A 1 293 ? -21.608 -15.121 24.116 1.00 58.62 293 ARG A C 1
ATOM 2253 O O . ARG A 1 293 ? -22.528 -14.361 23.832 1.00 58.62 293 ARG A O 1
ATOM 2260 N N . ALA A 1 294 ? -21.418 -15.642 25.326 1.00 47.38 294 ALA A N 1
ATOM 2261 C CA . ALA A 1 294 ? -22.226 -15.314 26.496 1.00 47.38 294 ALA A CA 1
ATOM 2262 C C . ALA A 1 294 ? -21.695 -14.092 27.269 1.00 47.38 294 ALA A C 1
ATOM 2264 O O . ALA A 1 294 ? -22.447 -13.473 28.018 1.00 47.38 294 ALA A O 1
ATOM 2265 N N . ALA A 1 295 ? -20.421 -13.733 27.088 1.00 46.47 295 ALA A N 1
ATOM 2266 C CA . ALA A 1 295 ? -19.803 -12.589 27.741 1.00 46.47 295 ALA A CA 1
ATOM 2267 C C . ALA A 1 295 ? -20.390 -11.262 27.229 1.00 46.47 295 ALA A C 1
ATOM 2269 O O . ALA A 1 295 ? -20.342 -10.956 26.034 1.00 46.47 295 ALA A O 1
ATOM 2270 N N . ALA A 1 296 ? -20.920 -10.456 28.151 1.00 42.78 296 ALA A N 1
ATOM 2271 C CA . ALA A 1 296 ? -21.238 -9.059 27.883 1.00 42.78 296 ALA A CA 1
ATOM 2272 C C . ALA A 1 296 ? -19.942 -8.293 27.540 1.00 42.78 296 ALA A C 1
ATOM 2274 O O . ALA A 1 296 ? -18.889 -8.614 28.098 1.00 42.78 296 ALA A O 1
ATOM 2275 N N . PRO A 1 297 ? -19.979 -7.312 26.620 1.00 40.94 297 PRO A N 1
ATOM 2276 C CA . PRO A 1 297 ? -18.788 -6.559 26.243 1.00 40.94 297 PRO A CA 1
ATOM 2277 C C . PRO A 1 297 ? -18.150 -5.901 27.474 1.00 40.94 297 PRO A C 1
ATOM 2279 O O . PRO A 1 297 ? -18.848 -5.299 28.290 1.00 40.94 297 PRO A O 1
ATOM 2282 N N . VAL A 1 298 ? -16.824 -6.017 27.598 1.00 42.44 298 VAL A N 1
ATOM 2283 C CA . VAL A 1 298 ? -16.056 -5.293 28.616 1.00 42.44 298 VAL A CA 1
ATOM 2284 C C . VAL A 1 298 ? -16.155 -3.814 28.275 1.00 42.44 298 VAL A C 1
ATOM 2286 O O . VAL A 1 298 ? -15.669 -3.358 27.243 1.00 42.44 298 VAL A O 1
ATOM 2289 N N . VAL A 1 299 ? -16.874 -3.085 29.113 1.00 45.25 299 VAL A N 1
ATOM 2290 C CA . VAL A 1 299 ? -17.098 -1.654 28.969 1.00 45.25 299 VAL A CA 1
ATOM 2291 C C . VAL A 1 299 ? -16.212 -0.965 29.988 1.00 45.25 299 VAL A C 1
ATOM 2293 O O . VAL A 1 299 ? -16.400 -1.139 31.195 1.00 45.25 299 VAL A O 1
ATOM 2296 N N . SER A 1 300 ? -15.274 -0.164 29.497 1.00 46.44 300 SER A N 1
ATOM 2297 C CA . SER A 1 300 ? -14.451 0.726 30.306 1.00 46.44 300 SER A CA 1
ATOM 2298 C C . SER A 1 300 ? -15.364 1.769 30.956 1.00 46.44 300 SER A C 1
ATOM 2300 O O . SER A 1 300 ? -15.822 2.705 30.303 1.00 46.44 300 SER A O 1
ATOM 2302 N N . VAL A 1 301 ? -15.703 1.601 32.236 1.00 55.62 301 VAL A N 1
ATOM 2303 C CA . VAL A 1 301 ? -16.390 2.657 32.992 1.00 55.62 301 VAL A CA 1
ATOM 2304 C C . VAL A 1 301 ? -15.320 3.580 33.569 1.00 55.62 301 VAL A C 1
ATOM 2306 O O . VAL A 1 301 ? -14.473 3.087 34.313 1.00 55.62 301 VAL A O 1
ATOM 2309 N N . PRO A 1 302 ? -15.336 4.891 33.260 1.00 56.75 302 PRO A N 1
ATOM 2310 C CA . PRO A 1 302 ? -14.376 5.830 33.828 1.00 56.75 302 PRO A CA 1
ATOM 2311 C C . PRO A 1 302 ? -14.387 5.749 35.359 1.00 56.75 302 PRO A C 1
ATOM 2313 O O . PRO A 1 302 ? -15.434 5.910 35.989 1.00 56.75 302 PRO A O 1
ATOM 2316 N N . CYS A 1 303 ? -13.231 5.470 35.960 1.00 58.62 303 CYS A N 1
ATOM 2317 C CA . CYS A 1 303 ? -13.070 5.470 37.410 1.00 58.62 303 CYS A CA 1
ATOM 2318 C C . CYS A 1 303 ? -12.876 6.915 37.880 1.00 58.62 303 CYS A C 1
ATOM 2320 O O . CYS A 1 303 ? -11.966 7.591 37.408 1.00 58.62 303 CYS A O 1
ATOM 2322 N N . ILE A 1 304 ? -13.724 7.402 38.791 1.00 68.19 304 ILE A N 1
ATOM 2323 C CA . ILE A 1 304 ? -13.548 8.729 39.395 1.00 68.19 304 ILE A CA 1
ATOM 2324 C C . ILE A 1 304 ? -12.498 8.600 40.511 1.00 68.19 304 ILE A C 1
ATOM 2326 O O . ILE A 1 304 ? -12.735 7.845 41.461 1.00 68.19 304 ILE A O 1
ATOM 2330 N N . PRO A 1 305 ? -11.369 9.332 40.461 1.00 69.81 305 PRO A N 1
ATOM 2331 C CA . PRO A 1 305 ? -10.339 9.239 41.488 1.00 69.81 305 PRO A CA 1
ATOM 2332 C C . PRO A 1 305 ? -10.877 9.517 42.911 1.00 69.81 305 PRO A C 1
ATOM 2334 O O . PRO A 1 305 ? -11.665 10.455 43.101 1.00 69.81 305 PRO A O 1
ATOM 2337 N N . PRO A 1 306 ? -10.415 8.786 43.950 1.00 66.94 306 PRO A N 1
ATOM 2338 C CA . PRO A 1 306 ? -10.926 8.907 45.324 1.00 66.94 306 PRO A CA 1
ATOM 2339 C C . PRO A 1 306 ? -10.851 10.330 45.903 1.00 66.94 306 PRO A C 1
ATOM 2341 O O . PRO A 1 306 ? -11.704 10.738 46.697 1.00 66.94 306 PRO A O 1
ATOM 2344 N N . HIS A 1 307 ? -9.861 11.121 45.476 1.00 68.31 307 HIS A N 1
ATOM 2345 C CA . HIS A 1 307 ? -9.669 12.505 45.914 1.00 68.31 307 HIS A CA 1
ATOM 2346 C C . HIS A 1 307 ? -10.759 13.453 45.369 1.00 68.31 307 HIS A C 1
ATOM 2348 O O . HIS A 1 307 ? -11.249 14.320 46.097 1.00 68.31 307 HIS A O 1
ATOM 2354 N N . ARG A 1 308 ? -11.221 13.254 44.124 1.00 68.38 308 ARG A N 1
ATOM 2355 C CA . ARG A 1 308 ? -12.352 14.000 43.540 1.00 68.38 308 ARG A CA 1
ATOM 2356 C C . ARG A 1 308 ? -13.672 13.575 44.161 1.00 68.38 308 ARG A C 1
ATOM 2358 O O . ARG A 1 308 ? -14.482 14.429 44.517 1.00 68.38 308 ARG A O 1
ATOM 2365 N N . LEU A 1 309 ? -13.844 12.275 44.404 1.00 74.06 309 LEU A N 1
ATOM 2366 C CA . LEU A 1 309 ? -15.006 11.755 45.124 1.00 74.06 309 LEU A CA 1
ATOM 2367 C C . LEU A 1 309 ? -15.108 12.354 46.539 1.00 74.06 309 LEU A C 1
ATOM 2369 O O . LEU A 1 309 ? -16.196 12.714 46.994 1.00 74.06 309 LEU A O 1
ATOM 2373 N N . SER A 1 310 ? -13.967 12.545 47.205 1.00 73.62 310 SER A N 1
ATOM 2374 C CA . SER A 1 310 ? -13.878 13.201 48.515 1.00 73.62 310 SER A CA 1
ATOM 2375 C C . SER A 1 310 ? -14.259 14.684 48.452 1.00 73.62 310 SER A C 1
ATOM 2377 O O . SER A 1 310 ? -14.971 15.162 49.333 1.00 73.62 310 SER A O 1
ATOM 2379 N N . LYS A 1 311 ? -13.900 15.396 47.375 1.00 74.56 311 LYS A N 1
ATOM 2380 C CA . LYS A 1 311 ? -14.299 16.796 47.137 1.00 74.56 311 LYS A CA 1
ATOM 2381 C C . LYS A 1 311 ? -15.810 16.950 46.919 1.00 74.56 311 LYS A C 1
ATOM 2383 O O . LYS A 1 311 ? -16.425 17.845 47.493 1.00 74.56 311 LYS A O 1
ATOM 2388 N N . ILE A 1 312 ? -16.430 16.037 46.164 1.00 75.12 312 ILE A N 1
ATOM 2389 C CA . ILE A 1 312 ? -17.897 15.988 46.000 1.00 75.12 312 ILE A CA 1
ATOM 2390 C C . ILE A 1 312 ? -18.572 15.698 47.351 1.00 75.12 312 ILE A C 1
ATOM 2392 O O . ILE A 1 312 ? -19.563 16.334 47.705 1.00 75.12 312 ILE A O 1
ATOM 2396 N N . THR A 1 313 ? -18.003 14.775 48.131 1.00 77.62 313 THR A N 1
ATOM 2397 C CA . THR A 1 313 ? -18.500 14.390 49.464 1.00 77.62 313 THR A CA 1
ATOM 2398 C C . THR A 1 313 ? -18.321 15.504 50.508 1.00 77.62 313 THR A C 1
ATOM 2400 O O . THR A 1 313 ? -19.104 15.601 51.456 1.00 77.62 313 THR A O 1
ATOM 2403 N N . GLY A 1 314 ? -17.307 16.359 50.349 1.00 73.50 314 GLY A N 1
ATOM 2404 C CA . GLY A 1 314 ? -17.051 17.520 51.204 1.00 73.50 314 GLY A CA 1
ATOM 2405 C C . GLY A 1 314 ? -18.174 18.554 51.145 1.00 73.50 314 GLY A C 1
ATOM 2406 O O . GLY A 1 314 ? -18.575 19.074 52.181 1.00 73.50 314 GLY A O 1
ATOM 2407 N N . ASN A 1 315 ? -18.761 18.745 49.962 1.00 73.25 315 ASN A N 1
ATOM 2408 C CA . ASN A 1 315 ? -19.823 19.723 49.704 1.00 73.25 315 ASN A CA 1
ATOM 2409 C C . ASN A 1 315 ? -21.232 19.234 50.099 1.00 73.25 315 ASN A C 1
ATOM 2411 O O . ASN A 1 315 ? -22.227 19.851 49.724 1.00 73.25 315 ASN A O 1
ATOM 2415 N N . LEU A 1 316 ? -21.332 18.118 50.830 1.00 77.50 316 LEU A N 1
ATOM 2416 C CA . LEU A 1 316 ? -22.592 17.518 51.265 1.00 77.50 316 LEU A CA 1
ATOM 2417 C C . LEU A 1 316 ? -22.825 17.681 52.768 1.00 77.50 316 LEU A C 1
ATOM 2419 O O . LEU A 1 316 ? -22.065 17.171 53.596 1.00 77.50 316 LEU A O 1
ATOM 2423 N N . THR A 1 317 ? -23.956 18.289 53.113 1.00 72.38 317 THR A N 1
ATOM 2424 C CA . THR A 1 317 ? -24.482 18.425 54.477 1.00 72.38 317 THR A CA 1
ATOM 2425 C C . THR A 1 317 ? -25.583 17.390 54.730 1.00 72.38 317 THR A C 1
ATOM 2427 O O . THR A 1 317 ? -26.761 17.708 54.850 1.00 72.38 317 THR A O 1
ATOM 2430 N N . VAL A 1 318 ? -25.206 16.105 54.780 1.00 75.75 318 VAL A N 1
ATOM 2431 C CA . VAL A 1 318 ? -26.146 14.988 55.003 1.00 75.75 318 VAL A CA 1
ATOM 2432 C C . VAL A 1 318 ? -25.638 14.065 56.123 1.00 75.75 318 VAL A C 1
ATOM 2434 O O . VAL A 1 318 ? -24.447 13.732 56.139 1.00 75.75 318 VAL A O 1
ATOM 2437 N N . PRO A 1 319 ? -26.500 13.576 57.040 1.00 70.81 319 PRO A N 1
ATOM 2438 C CA . PRO A 1 319 ? -26.092 12.596 58.043 1.00 70.81 319 PRO A CA 1
ATOM 2439 C C . PRO A 1 319 ? -25.645 11.282 57.385 1.00 70.81 319 PRO A C 1
ATOM 2441 O O . PRO A 1 319 ? -26.263 10.811 56.421 1.00 70.81 319 PRO A O 1
ATOM 2444 N N . ARG A 1 320 ? -24.572 10.674 57.911 1.00 77.00 320 ARG A N 1
ATOM 2445 C CA . ARG A 1 320 ? -23.929 9.470 57.340 1.00 77.00 320 ARG A CA 1
ATOM 2446 C C . ARG A 1 320 ? -23.533 9.635 55.857 1.00 77.00 320 ARG A C 1
ATOM 2448 O O . ARG A 1 320 ? -23.768 8.745 55.035 1.00 77.00 320 ARG A O 1
ATOM 2455 N N . LYS A 1 321 ? -22.931 10.781 55.505 1.00 79.12 321 LYS A N 1
ATOM 2456 C CA . LYS A 1 321 ? -22.558 11.130 54.118 1.00 79.12 321 LYS A CA 1
ATOM 2457 C C . LYS A 1 321 ? -21.627 10.127 53.424 1.00 79.12 321 LYS A C 1
ATOM 2459 O O . LYS A 1 321 ? -21.837 9.851 52.250 1.00 79.12 321 LYS A O 1
ATOM 2464 N N . SER A 1 322 ? -20.664 9.529 54.129 1.00 77.56 322 SER A N 1
ATOM 2465 C CA . SER A 1 322 ? -19.718 8.556 53.552 1.00 77.56 322 SER A CA 1
ATOM 2466 C C . SER A 1 322 ? -20.414 7.283 53.054 1.00 77.56 322 SER A C 1
ATOM 2468 O O . SER A 1 322 ? -20.261 6.898 51.898 1.00 77.56 322 SER A O 1
ATOM 2470 N N . GLN A 1 323 ? -21.256 6.676 53.895 1.00 80.06 323 GLN A N 1
ATOM 2471 C CA . GLN A 1 323 ? -22.027 5.475 53.551 1.00 80.06 323 GLN A CA 1
ATOM 2472 C C . GLN A 1 323 ? -23.018 5.735 52.410 1.00 80.06 323 GLN A C 1
ATOM 2474 O O . GLN A 1 323 ? -23.248 4.874 51.559 1.00 80.06 323 GLN A O 1
ATOM 2479 N N . PHE A 1 324 ? -23.612 6.930 52.381 1.00 82.75 324 PHE A N 1
ATOM 2480 C CA . PHE A 1 324 ? -24.487 7.340 51.290 1.00 82.75 324 PHE A CA 1
ATOM 2481 C C . PHE A 1 324 ? -23.723 7.511 49.973 1.00 82.75 324 PHE A C 1
ATOM 2483 O O . PHE A 1 324 ? -24.148 6.948 48.967 1.00 82.75 324 PHE A O 1
ATOM 2490 N N . MET A 1 325 ? -22.585 8.212 49.985 1.00 82.62 325 MET A N 1
ATOM 2491 C CA . MET A 1 325 ? -21.773 8.432 48.786 1.00 82.62 325 MET A CA 1
ATOM 2492 C C . MET A 1 325 ? -21.199 7.137 48.219 1.00 82.62 325 MET A C 1
ATOM 2494 O O . MET A 1 325 ? -21.206 6.963 47.006 1.00 82.62 325 MET A O 1
ATOM 2498 N N . GLN A 1 326 ? -20.800 6.182 49.062 1.00 81.81 326 GLN A N 1
ATOM 2499 C CA . GLN A 1 326 ? -20.349 4.864 48.604 1.00 81.81 326 GLN A CA 1
ATOM 2500 C C . GLN A 1 326 ? -21.459 4.102 47.863 1.00 81.81 326 GLN A C 1
ATOM 2502 O O . GLN A 1 326 ? -21.226 3.520 46.801 1.00 81.81 326 GLN A O 1
ATOM 2507 N N . ARG A 1 327 ? -22.692 4.135 48.387 1.00 81.62 327 ARG A N 1
ATOM 2508 C CA . ARG A 1 327 ? -23.854 3.512 47.732 1.00 81.62 327 ARG A CA 1
ATOM 2509 C C . ARG A 1 327 ? -24.266 4.249 46.462 1.00 81.62 327 ARG A C 1
ATOM 2511 O O . ARG A 1 327 ? -24.621 3.595 45.487 1.00 81.62 327 ARG A O 1
ATOM 2518 N N . LEU A 1 328 ? -24.198 5.579 46.463 1.00 83.56 328 LEU A N 1
ATOM 2519 C CA . LEU A 1 328 ? -24.499 6.401 45.295 1.00 83.56 328 LEU A CA 1
ATOM 2520 C C . LEU A 1 328 ? -23.482 6.175 44.171 1.00 83.56 328 LEU A C 1
ATOM 2522 O O . LEU A 1 328 ? -23.883 5.971 43.031 1.00 83.56 328 LEU A O 1
ATOM 2526 N N . HIS A 1 329 ? -22.189 6.140 44.499 1.00 81.62 329 HIS A N 1
ATOM 2527 C CA . HIS A 1 329 ? -21.117 5.822 43.559 1.00 81.62 329 HIS A CA 1
ATOM 2528 C C . HIS A 1 329 ? -21.298 4.415 42.981 1.00 81.62 329 HIS A C 1
ATOM 2530 O O . HIS A 1 329 ? -21.326 4.259 41.768 1.00 81.62 329 HIS A O 1
ATOM 2536 N N . SER A 1 330 ? -21.550 3.412 43.830 1.00 80.44 330 SER A N 1
ATOM 2537 C CA . SER A 1 330 ? -21.826 2.038 43.377 1.00 80.44 330 SER A CA 1
ATOM 2538 C C . SER A 1 330 ? -23.043 1.974 42.446 1.00 80.44 330 SER A C 1
ATOM 2540 O O . SER A 1 330 ? -23.006 1.308 41.415 1.00 80.44 330 SER A O 1
ATOM 2542 N N . TYR A 1 331 ? -24.116 2.705 42.770 1.00 83.38 331 TYR A N 1
ATOM 2543 C CA . TYR A 1 331 ? -25.297 2.820 41.913 1.00 83.38 331 TYR A CA 1
ATOM 2544 C C . TYR A 1 331 ? -24.976 3.489 40.569 1.00 83.38 331 TYR A C 1
ATOM 2546 O O . TYR A 1 331 ? -25.403 2.991 39.530 1.00 83.38 331 TYR A O 1
ATOM 2554 N N . TRP A 1 332 ? -24.214 4.586 40.572 1.00 85.00 332 TRP A N 1
ATOM 2555 C CA . TRP A 1 332 ? -23.772 5.283 39.363 1.00 85.00 332 TRP A CA 1
ATOM 2556 C C . TRP A 1 332 ? -22.903 4.380 38.476 1.00 85.00 332 TRP A C 1
ATOM 2558 O O . TRP A 1 332 ? -23.192 4.257 37.286 1.00 85.00 332 TRP A O 1
ATOM 2568 N N . THR A 1 333 ? -21.927 3.668 39.050 1.00 77.88 333 THR A N 1
ATOM 2569 C CA . THR A 1 333 ? -21.070 2.709 38.335 1.00 77.88 333 THR A CA 1
ATOM 2570 C C . THR A 1 333 ? -21.898 1.587 37.716 1.00 77.88 333 THR A C 1
ATOM 2572 O O . THR A 1 333 ? -21.788 1.340 36.518 1.00 77.88 333 THR A O 1
ATOM 2575 N N . LEU A 1 334 ? -22.793 0.957 38.484 1.00 75.69 334 LEU A N 1
ATOM 2576 C CA . LEU A 1 334 ? -23.684 -0.095 37.979 1.00 75.69 334 LEU A CA 1
ATOM 2577 C C . LEU A 1 334 ? -24.631 0.432 36.891 1.00 75.69 334 LEU A C 1
ATOM 2579 O O . LEU A 1 334 ? -24.887 -0.250 35.899 1.00 75.69 334 LEU A O 1
ATOM 2583 N N . LYS A 1 335 ? -25.128 1.669 37.024 1.00 75.69 335 LYS A N 1
ATOM 2584 C CA . LYS A 1 335 ? -25.952 2.310 35.990 1.00 75.69 335 LYS A CA 1
ATOM 2585 C C . LYS A 1 335 ? -25.161 2.612 34.718 1.00 75.69 335 LYS A C 1
ATOM 2587 O O . LYS A 1 335 ? -25.698 2.378 33.636 1.00 75.69 335 LYS A O 1
ATOM 2592 N N . ARG A 1 336 ? -23.908 3.065 34.818 1.00 71.81 336 ARG A N 1
ATOM 2593 C CA . ARG A 1 336 ? -22.994 3.230 33.674 1.00 71.81 336 ARG A CA 1
ATOM 2594 C C . ARG A 1 336 ? -22.691 1.886 33.009 1.00 71.81 336 ARG A C 1
ATOM 2596 O O . ARG A 1 336 ? -22.820 1.791 31.792 1.00 71.81 336 ARG A O 1
ATOM 2603 N N . GLN A 1 337 ? -22.406 0.837 33.784 1.00 64.25 337 GLN A N 1
ATOM 2604 C CA . GLN A 1 337 ? -22.203 -0.528 33.274 1.00 64.25 337 GLN A CA 1
ATOM 2605 C C . GLN A 1 337 ? -23.444 -1.047 32.537 1.00 64.25 337 GLN A C 1
ATOM 2607 O O . GLN A 1 337 ? -23.334 -1.517 31.411 1.00 64.25 337 GLN A O 1
ATOM 2612 N N . SER A 1 338 ? -24.645 -0.858 33.100 1.00 65.62 338 SER A N 1
ATOM 2613 C CA . SER A 1 338 ? -25.906 -1.265 32.453 1.00 65.62 338 SER A CA 1
ATOM 2614 C C . SER A 1 338 ? -26.189 -0.552 31.124 1.00 65.62 338 SER A C 1
ATOM 2616 O O . SER A 1 338 ? -27.016 -1.008 30.339 1.00 65.62 338 SER A O 1
ATOM 2618 N N . ARG A 1 339 ? -25.521 0.582 30.873 1.00 62.62 339 ARG A N 1
ATOM 2619 C CA . ARG A 1 339 ? -25.635 1.384 29.647 1.00 62.62 339 ARG A CA 1
ATOM 2620 C C . ARG A 1 339 ? -24.396 1.295 28.761 1.00 62.62 339 ARG A C 1
ATOM 2622 O O . ARG A 1 339 ? -24.238 2.134 27.877 1.00 62.62 339 ARG A O 1
ATOM 2629 N N . ASN A 1 340 ? -23.521 0.322 29.000 1.00 57.09 340 ASN A N 1
ATOM 2630 C CA . ASN A 1 340 ? -22.275 0.162 28.263 1.00 57.09 340 ASN A CA 1
ATOM 2631 C C . ASN A 1 340 ? -21.419 1.443 28.239 1.00 57.09 340 ASN A C 1
ATOM 2633 O O . ASN A 1 340 ? -20.876 1.822 27.209 1.00 57.09 340 ASN A O 1
ATOM 2637 N N . GLY A 1 341 ? -21.320 2.136 29.379 1.00 60.66 341 GLY A N 1
ATOM 2638 C CA . GLY A 1 341 ? -20.385 3.250 29.567 1.00 60.66 341 GLY A CA 1
ATOM 2639 C C . GLY A 1 341 ? -20.936 4.599 29.115 1.00 60.66 341 GLY A C 1
ATOM 2640 O O . GLY A 1 341 ? -20.373 5.633 29.468 1.00 60.66 341 GLY A O 1
ATOM 2641 N N . VAL A 1 342 ? -22.088 4.624 28.434 1.00 63.62 342 VAL A N 1
ATOM 2642 C CA . VAL A 1 342 ? -22.723 5.857 27.953 1.00 63.62 342 VAL A CA 1
ATOM 2643 C C . VAL A 1 342 ? -23.090 6.789 29.115 1.00 63.62 342 VAL A C 1
ATOM 2645 O O . VAL A 1 342 ? -23.724 6.330 30.076 1.00 63.62 342 VAL A O 1
ATOM 2648 N N . PRO A 1 343 ? -22.776 8.098 29.007 1.00 68.38 343 PRO A N 1
ATOM 2649 C CA . PRO A 1 343 ? -23.182 9.094 29.980 1.00 68.38 343 PRO A CA 1
ATOM 2650 C C . PRO A 1 343 ? -24.669 9.038 30.345 1.00 68.38 343 PRO A C 1
ATOM 2652 O O . PRO A 1 343 ? -25.530 8.872 29.482 1.00 68.38 343 PRO A O 1
ATOM 2655 N N . LEU A 1 344 ? -24.992 9.172 31.627 1.00 69.75 344 LEU A N 1
ATOM 2656 C CA . LEU A 1 344 ? -26.356 9.234 32.148 1.00 69.75 344 LEU A CA 1
ATOM 2657 C C . LEU A 1 344 ? -27.036 10.568 31.815 1.00 69.75 344 LEU A C 1
ATOM 2659 O O . LEU A 1 344 ? -28.262 10.617 31.715 1.00 69.75 344 LEU A O 1
ATOM 2663 N N . LEU A 1 345 ? -26.259 11.631 31.592 1.00 68.88 345 LEU A N 1
ATOM 2664 C CA . LEU A 1 345 ? -26.779 12.949 31.232 1.00 68.88 345 LEU A CA 1
ATOM 2665 C C . LEU A 1 345 ? -26.860 13.140 29.714 1.00 68.88 345 LEU A C 1
ATOM 2667 O O . LEU A 1 345 ? -25.847 13.161 29.015 1.00 68.88 345 LEU A O 1
ATOM 2671 N N . ARG A 1 346 ? -28.077 13.393 29.213 1.00 56.47 346 ARG A N 1
ATOM 2672 C CA . ARG A 1 346 ? -28.373 13.616 27.784 1.00 56.47 346 ARG A CA 1
ATOM 2673 C C . ARG A 1 346 ? -27.559 14.756 27.157 1.00 56.47 346 ARG A C 1
ATOM 2675 O O . ARG A 1 346 ? -27.110 14.628 26.029 1.00 56.47 346 ARG A O 1
ATOM 2682 N N . ARG A 1 347 ? -27.300 15.833 27.906 1.00 54.84 347 ARG A N 1
ATOM 2683 C CA . ARG A 1 347 ? -26.518 16.990 27.422 1.00 54.84 347 ARG A CA 1
ATOM 2684 C C . ARG A 1 347 ? -25.035 16.682 27.166 1.00 54.84 347 ARG A C 1
ATOM 2686 O O . ARG A 1 347 ? -24.405 17.323 26.336 1.00 54.84 347 ARG A O 1
ATOM 2693 N N . LEU A 1 348 ? -24.481 15.693 27.871 1.00 49.34 348 LEU A N 1
ATOM 2694 C CA . LEU A 1 348 ? -23.116 15.215 27.636 1.00 49.34 348 LEU A CA 1
ATOM 2695 C C . LEU A 1 348 ? -23.080 14.184 26.496 1.00 49.34 348 LEU A C 1
ATOM 2697 O O . LEU A 1 348 ? -22.048 14.030 25.859 1.00 49.34 348 LEU A O 1
ATOM 2701 N N . GLN A 1 349 ? -24.210 13.534 26.182 1.00 51.84 349 GLN A N 1
ATOM 2702 C CA . GLN A 1 349 ? -24.360 12.710 24.974 1.00 51.84 349 GLN A CA 1
ATOM 2703 C C . GLN A 1 349 ? -24.437 13.571 23.702 1.00 51.84 349 GLN A C 1
ATOM 2705 O O . GLN A 1 349 ? -23.899 13.184 22.671 1.00 51.84 349 GLN A O 1
ATOM 2710 N N . THR A 1 350 ? -25.069 14.748 23.756 1.00 40.94 350 THR A N 1
ATOM 2711 C CA . THR A 1 350 ? -25.168 15.660 22.601 1.00 40.94 350 THR A CA 1
ATOM 2712 C C . THR A 1 350 ? -23.849 16.346 22.263 1.00 40.94 350 THR A C 1
ATOM 2714 O O . THR A 1 350 ? -23.631 16.651 21.099 1.00 40.94 350 THR A O 1
ATOM 2717 N N . HIS A 1 351 ? -22.930 16.523 23.219 1.00 46.44 351 HIS A N 1
ATOM 2718 C CA . HIS A 1 351 ? -21.595 17.072 22.935 1.00 46.44 351 HIS A CA 1
ATOM 2719 C C . HIS A 1 351 ? -20.753 16.143 22.034 1.00 46.44 351 HIS A C 1
ATOM 2721 O O . HIS A 1 351 ? -19.962 16.629 21.231 1.00 46.44 351 HIS A O 1
ATOM 2727 N N . PHE A 1 352 ? -21.002 14.825 22.081 1.00 42.25 352 PHE A N 1
ATOM 2728 C CA . PHE A 1 352 ? -20.433 13.842 21.144 1.00 42.25 352 PHE A CA 1
ATOM 2729 C C . PHE A 1 352 ? -21.015 13.948 19.722 1.00 42.25 352 PHE A C 1
ATOM 2731 O O . PHE A 1 352 ? -20.337 13.610 18.758 1.00 42.25 352 PHE A O 1
ATOM 2738 N N . GLN A 1 353 ? -22.260 14.416 19.570 1.00 36.97 353 GLN A N 1
ATOM 2739 C CA . GLN A 1 353 ? -22.879 14.670 18.259 1.00 36.97 353 GLN A CA 1
ATOM 2740 C C . GLN A 1 353 ? -22.594 16.087 17.745 1.00 36.97 353 GLN A C 1
ATOM 2742 O O . GLN A 1 353 ? -22.521 16.290 16.539 1.00 36.97 353 GLN A O 1
ATOM 2747 N N . SER A 1 354 ? -22.366 17.048 18.645 1.00 36.56 354 SER A N 1
ATOM 2748 C CA . SER A 1 354 ? -22.121 18.462 18.340 1.00 36.56 354 SER A CA 1
ATOM 2749 C C . SER A 1 354 ? -20.823 18.722 17.573 1.00 36.56 354 SER A C 1
ATOM 2751 O O . SER A 1 354 ? -20.699 19.782 16.967 1.00 36.56 354 SER A O 1
ATOM 2753 N N . GLN A 1 355 ? -19.874 17.780 17.564 1.00 40.72 355 GLN A N 1
ATOM 2754 C CA . GLN A 1 355 ? -18.712 17.852 16.669 1.00 40.72 355 GLN A CA 1
ATOM 2755 C C . GLN A 1 355 ? -19.063 17.517 15.205 1.00 40.72 355 GLN A C 1
ATOM 2757 O O . GLN A 1 355 ? -18.270 17.805 14.320 1.00 40.72 355 GLN A O 1
ATOM 2762 N N . ARG A 1 356 ? -20.253 16.957 14.927 1.00 38.59 356 ARG A N 1
ATOM 2763 C CA . ARG A 1 356 ? -20.772 16.738 13.562 1.00 38.59 356 ARG A CA 1
ATOM 2764 C C . ARG A 1 356 ? -21.786 17.791 13.103 1.00 38.59 356 ARG A C 1
ATOM 2766 O O . ARG A 1 356 ? -21.989 17.922 11.904 1.00 38.59 356 ARG A O 1
ATOM 2773 N N . THR A 1 357 ? -22.442 18.528 14.002 1.00 32.59 357 THR A N 1
ATOM 2774 C CA . THR A 1 357 ? -23.593 19.378 13.628 1.00 32.59 357 THR A CA 1
ATOM 2775 C C . THR A 1 357 ? -23.270 20.832 13.293 1.00 32.59 357 THR A C 1
ATOM 2777 O O . THR A 1 357 ? -24.185 21.563 12.928 1.00 32.59 357 THR A O 1
ATOM 2780 N N . ASN A 1 358 ? -22.013 21.279 13.381 1.00 33.84 358 ASN A N 1
ATOM 2781 C CA . ASN A 1 358 ? -21.691 22.686 13.105 1.00 33.84 358 ASN A CA 1
ATOM 2782 C C . ASN A 1 358 ? -21.532 23.023 11.608 1.00 33.84 358 ASN A C 1
ATOM 2784 O O . ASN A 1 358 ? -21.160 24.144 11.280 1.00 33.84 358 ASN A O 1
ATOM 2788 N N . GLU A 1 359 ? -21.826 22.085 10.702 1.00 37.41 359 GLU A N 1
ATOM 2789 C CA . GLU A 1 359 ? -21.709 22.318 9.256 1.00 37.41 359 GLU A CA 1
ATOM 2790 C C . GLU A 1 359 ? -23.024 22.354 8.480 1.00 37.41 359 GLU A C 1
ATOM 2792 O O . GLU A 1 359 ? -22.991 22.736 7.316 1.00 37.41 359 GLU A O 1
ATOM 2797 N N . GLN A 1 360 ? -24.191 22.050 9.059 1.00 40.84 360 GLN A N 1
ATOM 2798 C CA . GLN A 1 360 ? -25.423 22.062 8.262 1.00 40.84 360 GLN A CA 1
ATOM 2799 C C . GLN A 1 360 ? -26.692 22.375 9.074 1.00 40.84 360 GLN A C 1
ATOM 2801 O O . GLN A 1 360 ? -27.151 21.582 9.891 1.00 40.84 360 GLN A O 1
ATOM 2806 N N . VAL A 1 361 ? -27.297 23.512 8.699 1.00 39.88 361 VAL A N 1
ATOM 2807 C CA . VAL A 1 361 ? -28.704 23.930 8.871 1.00 39.88 361 VAL A CA 1
ATOM 2808 C C . VAL A 1 361 ? -29.095 24.573 10.215 1.00 39.88 361 VAL A C 1
ATOM 2810 O O . VAL A 1 361 ? -29.394 23.906 11.199 1.00 39.88 361 VAL A O 1
ATOM 2813 N N . LEU A 1 362 ? -29.252 25.903 10.196 1.00 32.00 362 LEU A N 1
ATOM 2814 C CA . LEU A 1 362 ? -30.084 26.665 11.137 1.00 32.00 362 LEU A CA 1
ATOM 2815 C C . LEU A 1 362 ? -31.373 27.114 10.423 1.00 32.00 362 LEU A C 1
ATOM 2817 O O . LEU A 1 362 ? -31.277 27.857 9.444 1.00 32.00 362 LEU A O 1
ATOM 2821 N N . PRO A 1 363 ? -32.578 26.771 10.914 1.00 40.12 363 PRO A N 1
ATOM 2822 C CA . PRO A 1 363 ? -33.771 27.564 10.666 1.00 40.12 363 PRO A CA 1
ATOM 2823 C C . PRO A 1 363 ? -33.864 28.680 11.713 1.00 40.12 363 PRO A C 1
ATOM 2825 O O . PRO A 1 363 ? -33.742 28.455 12.918 1.00 40.12 363 PRO A O 1
ATOM 2828 N N . ALA A 1 364 ? -34.095 29.895 11.229 1.00 43.59 364 ALA A N 1
ATOM 2829 C CA . ALA A 1 364 ? -34.256 31.102 12.022 1.00 43.59 364 ALA A CA 1
ATOM 2830 C C . ALA A 1 364 ? -35.407 30.994 13.039 1.00 43.59 364 ALA A C 1
ATOM 2832 O O . ALA A 1 364 ? -36.570 30.868 12.655 1.00 43.59 364 ALA A O 1
ATOM 2833 N N . ILE A 1 365 ? -35.098 31.153 14.330 1.00 44.28 365 ILE A N 1
ATOM 2834 C CA . ILE A 1 365 ? -36.074 31.539 15.358 1.00 44.28 365 ILE A CA 1
ATOM 2835 C C . ILE A 1 365 ? -35.503 32.721 16.155 1.00 44.28 365 ILE A C 1
ATOM 2837 O O . ILE A 1 365 ? -34.312 32.799 16.441 1.00 44.28 365 ILE A O 1
ATOM 2841 N N . ARG A 1 366 ? -36.385 33.690 16.408 1.00 47.50 366 ARG A N 1
ATOM 2842 C CA . ARG A 1 366 ? -36.139 35.055 16.887 1.00 47.50 366 ARG A CA 1
ATOM 2843 C C . ARG A 1 366 ? -35.381 35.094 18.226 1.00 47.50 366 ARG A C 1
ATOM 2845 O O . ARG A 1 366 ? -35.955 34.751 19.251 1.00 47.50 366 ARG A O 1
ATOM 2852 N N . LEU A 1 367 ? -34.142 35.585 18.203 1.00 46.91 367 LEU A N 1
ATOM 2853 C CA . LEU A 1 367 ? -33.382 36.033 19.379 1.00 46.91 367 LEU A CA 1
ATOM 2854 C C . LEU A 1 367 ? -33.204 37.557 19.344 1.00 46.91 367 LEU A C 1
ATOM 2856 O O . LEU A 1 367 ? -33.209 38.163 18.261 1.00 46.91 367 LEU A O 1
ATOM 2860 N N . ASP A 1 368 ? -33.094 38.150 20.530 1.00 54.25 368 ASP A N 1
ATOM 2861 C CA . ASP A 1 368 ? -33.063 39.593 20.765 1.00 54.25 368 ASP A CA 1
ATOM 2862 C C . ASP A 1 368 ? -31.798 40.261 20.183 1.00 54.25 368 ASP A C 1
ATOM 2864 O O . ASP A 1 368 ? -30.801 39.599 19.879 1.00 54.25 368 ASP A O 1
ATOM 2868 N N . SER A 1 369 ? -31.843 41.577 19.954 1.00 56.19 369 SER A N 1
ATOM 2869 C CA . SER A 1 369 ? -30.801 42.307 19.200 1.00 56.19 369 SER A CA 1
ATOM 2870 C C . SER A 1 369 ? -29.401 42.215 19.834 1.00 56.19 369 SER A C 1
ATOM 2872 O O . SER A 1 369 ? -28.405 42.102 19.117 1.00 56.19 369 SER A O 1
ATOM 2874 N N . GLU A 1 370 ? -29.304 42.202 21.165 1.00 55.84 370 GLU A N 1
ATOM 2875 C CA . GLU A 1 370 ? -28.024 42.127 21.888 1.00 55.84 370 GLU A CA 1
ATOM 2876 C C . GLU A 1 370 ? -27.405 40.720 21.854 1.00 55.84 370 GLU A C 1
ATOM 2878 O O . GLU A 1 370 ? -26.198 40.585 21.623 1.00 55.84 370 GLU A O 1
ATOM 2883 N N . ASP A 1 371 ? -28.228 39.670 21.937 1.00 58.62 371 ASP A N 1
ATOM 2884 C CA . ASP A 1 371 ? -27.789 38.274 21.800 1.00 58.62 371 ASP A CA 1
ATOM 2885 C C . ASP A 1 371 ? -27.252 37.985 20.393 1.00 58.62 371 ASP A C 1
ATOM 2887 O O . ASP A 1 371 ? -26.278 37.249 20.226 1.00 58.62 371 ASP A O 1
ATOM 2891 N N . LYS A 1 372 ? -27.814 38.633 19.362 1.00 58.69 372 LYS A N 1
ATOM 2892 C CA . LYS A 1 372 ? -27.279 38.571 17.992 1.00 58.69 372 LYS A CA 1
ATOM 2893 C C . LYS A 1 372 ? -25.893 39.201 17.877 1.00 58.69 372 LYS A C 1
ATOM 2895 O O . LYS A 1 372 ? -25.041 38.658 17.177 1.00 58.69 372 LYS A O 1
ATOM 2900 N N . HIS A 1 373 ? -25.641 40.320 18.558 1.00 69.25 373 HIS A N 1
ATOM 2901 C CA . HIS A 1 373 ? -24.325 40.970 18.538 1.00 69.25 373 HIS A CA 1
ATOM 2902 C C . HIS A 1 373 ? -23.273 40.149 19.295 1.00 69.25 373 HIS A C 1
ATOM 2904 O O . HIS A 1 373 ? -22.122 40.081 18.860 1.00 69.25 373 HIS A O 1
ATOM 2910 N N . ALA A 1 374 ? -23.654 39.496 20.397 1.00 75.12 374 ALA A N 1
ATOM 2911 C CA . ALA A 1 374 ? -22.785 38.563 21.108 1.00 75.12 374 ALA A CA 1
ATOM 2912 C C . ALA A 1 374 ? -22.473 37.317 20.259 1.00 75.12 374 ALA A C 1
ATOM 2914 O O . ALA A 1 374 ? -21.300 36.972 20.099 1.00 75.12 374 ALA A O 1
ATOM 2915 N N . ALA A 1 375 ? -23.492 36.721 19.629 1.00 71.75 375 ALA A N 1
ATOM 2916 C CA . ALA A 1 375 ? -23.338 35.569 18.742 1.00 71.75 375 ALA A CA 1
ATOM 2917 C C . ALA A 1 375 ? -22.446 35.879 17.527 1.00 71.75 375 ALA A C 1
ATOM 2919 O O . ALA A 1 375 ? -21.551 35.103 17.208 1.00 71.75 375 ALA A O 1
ATOM 2920 N N . LEU A 1 376 ? -22.612 37.046 16.891 1.00 73.38 376 LEU A N 1
ATOM 2921 C CA . LEU A 1 376 ? -21.758 37.478 15.776 1.00 73.38 376 LEU A CA 1
ATOM 2922 C C . LEU A 1 376 ? -20.300 37.703 16.205 1.00 73.38 376 LEU A C 1
ATOM 2924 O O . LEU A 1 376 ? -19.380 37.352 15.467 1.00 73.38 376 LEU A O 1
ATOM 2928 N N . LYS A 1 377 ? -20.062 38.247 17.408 1.00 76.44 377 LYS A N 1
ATOM 2929 C CA . LYS A 1 377 ? -18.704 38.393 17.965 1.00 76.44 377 LYS A CA 1
ATOM 2930 C C . LYS A 1 377 ? -18.058 37.041 18.261 1.00 76.44 377 LYS A C 1
ATOM 2932 O O . LYS A 1 377 ? -16.858 36.881 18.047 1.00 76.44 377 LYS A O 1
ATOM 2937 N N . GLU A 1 378 ? -18.823 36.077 18.762 1.00 77.94 378 GLU A N 1
ATOM 2938 C CA . GLU A 1 378 ? -18.330 34.723 19.014 1.00 77.94 378 GLU A CA 1
ATOM 2939 C C . GLU A 1 378 ? -18.036 33.980 17.708 1.00 77.94 378 GLU A C 1
ATOM 2941 O O . GLU A 1 378 ? -16.974 33.371 17.567 1.00 77.94 378 GLU A O 1
ATOM 2946 N N . GLN A 1 379 ? -18.907 34.139 16.711 1.00 78.38 379 GLN A N 1
ATOM 2947 C CA . GLN A 1 379 ? -18.702 33.604 15.373 1.00 78.38 379 GLN A CA 1
ATOM 2948 C C . GLN A 1 379 ? -17.445 34.202 14.723 1.00 78.38 379 GLN A C 1
ATOM 2950 O O . GLN A 1 379 ? -16.624 33.460 14.193 1.00 78.38 379 GLN A O 1
ATOM 2955 N N . LEU A 1 380 ? -17.219 35.518 14.828 1.00 82.56 380 LEU A N 1
ATOM 2956 C CA . LEU A 1 380 ? -15.998 36.168 14.334 1.00 82.56 380 LEU A CA 1
ATOM 2957 C C . LEU A 1 380 ? -14.732 35.607 14.999 1.00 82.56 380 LEU A C 1
ATOM 2959 O O . LEU A 1 380 ? -13.753 35.327 14.309 1.00 82.56 380 LEU A O 1
ATOM 2963 N N . LYS A 1 381 ? -14.754 35.386 16.320 1.00 86.94 381 LYS A N 1
ATOM 2964 C CA . LYS A 1 381 ? -13.637 34.748 17.038 1.00 86.94 381 LYS A CA 1
ATOM 2965 C C . LYS A 1 381 ? -13.401 33.313 16.562 1.00 86.94 381 LYS A C 1
ATOM 2967 O O . LYS A 1 381 ? -12.251 32.891 16.471 1.00 86.94 381 LYS A O 1
ATOM 2972 N N . ALA A 1 382 ? -14.461 32.569 16.246 1.00 79.38 382 ALA A N 1
ATOM 2973 C CA . ALA A 1 382 ? -14.343 31.229 15.679 1.00 79.38 382 ALA A CA 1
ATOM 2974 C C . ALA A 1 382 ? -13.700 31.257 14.280 1.00 79.38 382 ALA A C 1
ATOM 2976 O O . ALA A 1 382 ? -12.746 30.520 14.044 1.00 79.38 382 ALA A O 1
ATOM 2977 N N . TRP A 1 383 ? -14.135 32.162 13.395 1.00 81.06 383 TRP A N 1
ATOM 2978 C CA . TRP A 1 383 ? -13.523 32.352 12.072 1.00 81.06 383 TRP A CA 1
ATOM 2979 C C . TRP A 1 383 ? -12.052 32.781 12.157 1.00 81.06 383 TRP A C 1
ATOM 2981 O O . TRP A 1 383 ? -11.236 32.336 11.355 1.00 81.06 383 TRP A O 1
ATOM 2991 N N . GLN A 1 384 ? -11.691 33.612 13.139 1.00 88.25 384 GLN A N 1
ATOM 2992 C CA . GLN A 1 384 ? -10.302 34.018 13.372 1.00 88.25 384 GLN A CA 1
ATOM 2993 C C . GLN A 1 384 ? -9.415 32.843 13.802 1.00 88.25 384 GLN A C 1
ATOM 2995 O O . GLN A 1 384 ? -8.310 32.709 13.281 1.00 88.25 384 GLN A O 1
ATOM 3000 N N . ARG A 1 385 ? -9.900 31.973 14.700 1.00 88.19 385 ARG A N 1
ATOM 3001 C CA . ARG A 1 385 ? -9.180 30.744 15.081 1.00 88.19 385 ARG A CA 1
ATOM 3002 C C . ARG A 1 385 ? -9.021 29.810 13.889 1.00 88.19 385 ARG A C 1
ATOM 3004 O O . ARG A 1 385 ? -7.907 29.402 13.601 1.00 88.19 385 ARG A O 1
ATOM 3011 N N . LEU A 1 386 ? -10.100 29.579 13.138 1.00 84.44 386 LEU A N 1
ATOM 3012 C CA . LEU A 1 386 ? -10.059 28.738 11.943 1.00 84.44 386 LEU A CA 1
ATOM 3013 C C . LEU A 1 386 ? -9.055 29.264 10.911 1.00 84.44 386 LEU A C 1
ATOM 3015 O O . LEU A 1 386 ? -8.279 28.492 10.365 1.00 84.44 386 LEU A O 1
ATOM 3019 N N . ARG A 1 387 ? -9.024 30.578 10.662 1.00 90.50 387 ARG A N 1
ATOM 3020 C CA . ARG A 1 387 ? -8.034 31.187 9.763 1.00 90.50 387 ARG A CA 1
ATOM 3021 C C . ARG A 1 387 ? -6.604 30.940 10.243 1.00 90.50 387 ARG A C 1
ATOM 3023 O O . ARG A 1 387 ? -5.743 30.636 9.427 1.00 90.50 387 ARG A O 1
ATOM 3030 N N . HIS A 1 388 ? -6.354 31.080 11.542 1.00 92.06 388 HIS A N 1
ATOM 3031 C CA . HIS A 1 388 ? -5.037 30.838 12.130 1.00 92.06 388 HIS A CA 1
ATOM 3032 C C . HIS A 1 388 ? -4.619 29.369 12.020 1.00 92.06 388 HIS A C 1
ATOM 3034 O O . HIS A 1 388 ? -3.484 29.075 11.652 1.00 92.06 388 HIS A O 1
ATOM 3040 N N . ASP A 1 389 ? -5.548 28.449 12.272 1.00 90.81 389 ASP A N 1
ATOM 3041 C CA . ASP A 1 389 ? -5.310 27.011 12.155 1.00 90.81 389 ASP A CA 1
ATOM 3042 C C . ASP A 1 389 ? -5.067 26.600 10.696 1.00 90.81 389 ASP A C 1
ATOM 3044 O O . ASP A 1 389 ? -4.167 25.810 10.420 1.00 90.81 389 ASP A O 1
ATOM 3048 N N . LEU A 1 390 ? -5.797 27.192 9.744 1.00 89.31 390 LEU A N 1
ATOM 3049 C CA . LEU A 1 390 ? -5.570 26.987 8.312 1.00 89.31 390 LEU A CA 1
ATOM 3050 C C . LEU A 1 390 ? -4.220 27.548 7.850 1.00 89.31 390 LEU A C 1
ATOM 3052 O O . LEU A 1 390 ? -3.549 26.901 7.050 1.00 89.31 390 LEU A O 1
ATOM 3056 N N . GLU A 1 391 ? -3.786 28.703 8.362 1.00 93.94 391 GLU A N 1
ATOM 3057 C CA . GLU A 1 391 ? -2.460 29.247 8.040 1.00 93.94 391 GLU A CA 1
ATOM 3058 C C . GLU A 1 391 ? -1.347 28.358 8.608 1.00 93.94 391 GLU A C 1
ATOM 3060 O O . GLU A 1 391 ? -0.379 28.051 7.915 1.00 93.94 391 GLU A O 1
ATOM 3065 N N . ARG A 1 392 ? -1.516 27.854 9.836 1.00 90.56 392 ARG A N 1
ATOM 3066 C CA . ARG A 1 392 ? -0.601 26.868 10.430 1.00 90.56 392 ARG A CA 1
ATOM 3067 C C . ARG A 1 392 ? -0.544 25.580 9.619 1.00 90.56 392 ARG A C 1
ATOM 3069 O O . ARG A 1 392 ? 0.547 25.089 9.346 1.00 90.56 392 ARG A O 1
ATOM 3076 N N . ALA A 1 393 ? -1.695 25.057 9.202 1.00 87.12 393 ALA A N 1
ATOM 3077 C CA . ALA A 1 393 ? -1.760 23.879 8.347 1.00 87.12 393 ALA A CA 1
ATOM 3078 C C . ALA A 1 393 ? -1.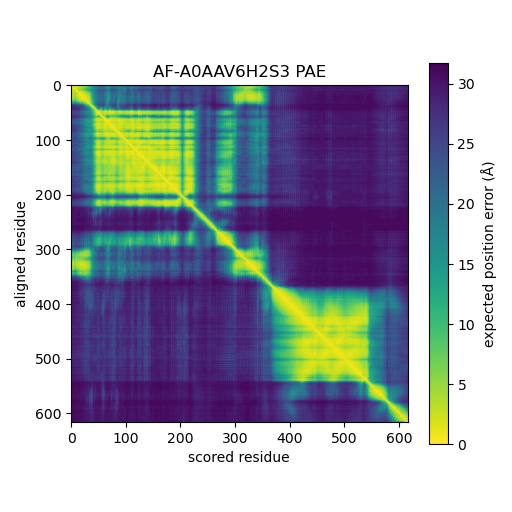065 24.128 6.999 1.00 87.12 393 ALA A C 1
ATOM 3080 O O . ALA A 1 393 ? -0.298 23.281 6.548 1.00 87.12 393 ALA A O 1
ATOM 3081 N N . ARG A 1 394 ? -1.260 25.304 6.386 1.00 95.81 394 ARG A N 1
ATOM 3082 C CA . ARG A 1 394 ? -0.580 25.697 5.142 1.00 95.81 394 ARG A CA 1
ATOM 3083 C C . ARG A 1 394 ? 0.939 25.708 5.308 1.00 95.81 394 ARG A C 1
ATOM 3085 O O . ARG A 1 394 ? 1.634 25.113 4.490 1.00 95.81 394 ARG A O 1
ATOM 3092 N N . LEU A 1 395 ? 1.448 26.332 6.371 1.00 95.19 395 LEU A N 1
ATOM 3093 C CA . LEU A 1 395 ? 2.884 26.381 6.666 1.00 95.19 395 LEU A CA 1
ATOM 3094 C C . LEU A 1 395 ? 3.467 24.981 6.896 1.00 95.19 395 LEU A C 1
ATOM 3096 O O . LEU A 1 395 ? 4.513 24.655 6.342 1.00 95.19 395 LEU A O 1
ATOM 3100 N N . LEU A 1 396 ? 2.771 24.123 7.647 1.00 91.81 396 LEU A N 1
ATOM 3101 C CA . LEU A 1 396 ? 3.193 22.734 7.854 1.00 91.81 396 LEU A CA 1
ATOM 3102 C C . LEU A 1 396 ? 3.244 21.948 6.539 1.00 91.81 396 LEU A C 1
ATOM 3104 O O . LEU A 1 396 ? 4.188 21.193 6.317 1.00 91.81 396 LEU A O 1
ATOM 3108 N N . VAL A 1 397 ? 2.269 22.141 5.648 1.00 92.25 397 VAL A N 1
ATOM 3109 C CA . VAL A 1 397 ? 2.268 21.511 4.319 1.00 92.25 397 VAL A CA 1
ATOM 3110 C C . VAL A 1 397 ? 3.446 21.995 3.474 1.00 92.25 397 VAL A C 1
ATOM 3112 O O . VAL A 1 397 ? 4.093 21.170 2.830 1.00 92.25 397 VAL A O 1
ATOM 3115 N N . GLU A 1 398 ? 3.778 23.288 3.501 1.00 95.12 398 GLU A N 1
ATOM 3116 C CA . GLU A 1 398 ? 4.956 23.811 2.793 1.00 95.12 398 GLU A CA 1
ATOM 3117 C C . GLU A 1 398 ? 6.269 23.253 3.364 1.00 95.12 398 GLU A C 1
ATOM 3119 O O . GLU A 1 398 ? 7.145 22.845 2.600 1.00 95.12 398 GLU A O 1
ATOM 3124 N N . LEU A 1 399 ? 6.392 23.119 4.689 1.00 94.31 399 LEU A N 1
ATOM 3125 C CA . LEU A 1 399 ? 7.558 22.485 5.319 1.00 94.31 399 LEU A CA 1
ATOM 3126 C C . LEU A 1 399 ? 7.679 21.003 4.949 1.00 94.31 399 LEU A C 1
ATOM 3128 O O . LEU A 1 399 ? 8.771 20.531 4.624 1.00 94.31 399 LEU A O 1
ATOM 3132 N N . ILE A 1 400 ? 6.564 20.264 4.939 1.00 94.38 400 ILE A N 1
ATOM 3133 C CA . ILE A 1 400 ? 6.540 18.871 4.475 1.00 94.38 400 ILE A CA 1
ATOM 3134 C C . ILE A 1 400 ? 6.968 18.815 3.009 1.00 94.38 400 ILE A C 1
ATOM 3136 O O . ILE A 1 400 ? 7.834 18.019 2.660 1.00 94.38 400 ILE A O 1
ATOM 3140 N N . ARG A 1 401 ? 6.432 19.686 2.151 1.00 96.31 401 ARG A N 1
ATOM 3141 C CA . ARG A 1 401 ? 6.806 19.751 0.736 1.00 96.31 401 ARG A CA 1
ATOM 3142 C C . ARG A 1 401 ? 8.298 20.046 0.548 1.00 96.31 401 ARG A C 1
ATOM 3144 O O . ARG A 1 401 ? 8.927 19.377 -0.271 1.00 96.31 401 ARG A O 1
ATOM 3151 N N . LYS A 1 402 ? 8.871 20.994 1.303 1.00 93.62 402 LYS A N 1
ATOM 3152 C CA . LYS A 1 402 ? 10.314 21.311 1.299 1.00 93.62 402 LYS A CA 1
ATOM 3153 C C . LYS A 1 402 ? 11.133 20.088 1.720 1.00 93.62 402 LYS A C 1
ATOM 3155 O O . LYS A 1 402 ? 12.040 19.685 0.996 1.00 93.62 402 LYS A O 1
ATOM 3160 N N . ARG A 1 403 ? 10.750 19.424 2.816 1.00 95.19 403 ARG A N 1
ATOM 3161 C CA . ARG A 1 403 ? 11.399 18.196 3.304 1.00 95.19 403 ARG A CA 1
ATOM 3162 C C . ARG A 1 403 ? 11.356 17.065 2.277 1.00 95.19 403 ARG A C 1
ATOM 3164 O O . ARG A 1 403 ? 12.373 16.426 2.033 1.00 95.19 403 ARG A O 1
ATOM 3171 N N . GLU A 1 404 ? 10.196 16.803 1.678 1.00 95.62 404 GLU A N 1
ATOM 3172 C CA . GLU A 1 404 ? 10.051 15.729 0.688 1.00 95.62 404 GLU A CA 1
ATOM 3173 C C . GLU A 1 404 ? 10.766 16.060 -0.634 1.00 95.62 404 GLU A C 1
ATOM 3175 O O . GLU A 1 404 ? 11.278 15.156 -1.295 1.00 95.62 404 GLU A O 1
ATOM 3180 N N . LYS A 1 405 ? 10.877 17.347 -1.006 1.00 93.88 405 LYS A N 1
ATOM 3181 C CA . LYS A 1 405 ? 11.711 17.787 -2.136 1.00 93.88 405 LYS A CA 1
ATOM 3182 C C . LYS A 1 405 ? 13.188 17.463 -1.886 1.00 93.88 405 LYS A C 1
ATOM 3184 O O . LYS A 1 405 ? 13.784 16.797 -2.730 1.00 93.88 405 LYS A O 1
ATOM 3189 N N . LEU A 1 406 ? 13.722 17.852 -0.726 1.00 91.75 406 LEU A N 1
ATOM 3190 C CA . LEU A 1 406 ? 15.116 17.591 -0.351 1.00 91.75 406 LEU A CA 1
ATOM 3191 C C . LEU A 1 406 ? 15.407 16.090 -0.270 1.00 91.75 406 LEU A C 1
ATOM 3193 O O . LEU A 1 406 ? 16.348 15.619 -0.895 1.00 91.75 406 LEU A O 1
ATOM 3197 N N . LYS A 1 407 ? 14.551 15.304 0.400 1.00 91.44 407 LYS A N 1
ATOM 3198 C CA . LYS A 1 407 ? 14.702 13.838 0.455 1.00 91.44 407 LYS A CA 1
ATOM 3199 C C . LYS A 1 407 ? 14.767 13.207 -0.935 1.00 91.44 407 LYS A C 1
ATOM 3201 O O . LYS A 1 407 ? 15.592 12.331 -1.172 1.00 91.44 407 LYS A O 1
ATOM 3206 N N . ARG A 1 408 ? 13.904 13.641 -1.860 1.00 94.31 408 ARG A N 1
ATOM 3207 C CA . ARG A 1 408 ? 13.915 13.145 -3.242 1.00 94.31 408 ARG A CA 1
ATOM 3208 C C . ARG A 1 408 ? 15.212 13.510 -3.962 1.00 94.31 408 ARG A C 1
ATOM 3210 O O . ARG A 1 408 ? 15.724 12.686 -4.710 1.00 94.31 408 ARG A O 1
ATOM 3217 N N . GLU A 1 409 ? 15.719 14.723 -3.770 1.00 94.25 409 GLU A N 1
ATOM 3218 C CA . GLU A 1 409 ? 16.997 15.163 -4.343 1.00 94.25 409 GLU A CA 1
ATOM 3219 C C . GLU A 1 409 ? 18.165 14.341 -3.779 1.00 94.25 409 GLU A C 1
ATOM 3221 O O . GLU A 1 409 ? 18.952 13.809 -4.558 1.00 94.25 409 GLU A O 1
ATOM 3226 N N . THR A 1 410 ? 18.201 14.095 -2.466 1.00 90.25 410 THR A N 1
ATOM 3227 C CA . THR A 1 410 ? 19.195 13.214 -1.830 1.00 90.25 410 THR A CA 1
ATOM 3228 C C . THR A 1 410 ? 19.146 11.791 -2.386 1.00 90.25 410 THR A C 1
ATOM 3230 O O . THR A 1 410 ? 20.181 11.243 -2.757 1.00 90.25 410 THR A O 1
ATOM 3233 N N . ILE A 1 411 ? 17.954 11.194 -2.499 1.00 92.44 411 ILE A N 1
ATOM 3234 C CA . ILE A 1 411 ? 17.798 9.831 -3.033 1.00 92.44 411 ILE A CA 1
ATOM 3235 C C . ILE A 1 411 ? 18.261 9.755 -4.493 1.00 92.44 411 ILE A C 1
ATOM 3237 O O . ILE A 1 411 ? 18.889 8.773 -4.873 1.00 92.44 411 ILE A O 1
ATOM 3241 N N . LYS A 1 412 ? 18.006 10.785 -5.311 1.00 93.00 412 LYS A N 1
ATOM 3242 C CA . LYS A 1 412 ? 18.490 10.830 -6.702 1.00 93.00 412 LYS A CA 1
ATOM 3243 C C . LYS A 1 412 ? 20.015 10.836 -6.785 1.00 93.00 412 LYS A C 1
ATOM 3245 O O . LYS A 1 412 ? 20.575 10.114 -7.604 1.00 93.00 412 LYS A O 1
ATOM 3250 N N . VAL A 1 413 ? 20.681 11.618 -5.936 1.00 92.25 413 VAL A N 1
ATOM 3251 C CA . VAL A 1 413 ? 22.151 11.645 -5.878 1.00 92.25 413 VAL A CA 1
ATOM 3252 C C . VAL A 1 413 ? 22.694 10.294 -5.410 1.00 92.25 413 VAL A C 1
ATOM 3254 O O . VAL A 1 413 ? 23.618 9.764 -6.019 1.00 92.25 413 VAL A O 1
ATOM 3257 N N . GLN A 1 414 ? 22.082 9.690 -4.387 1.00 90.62 414 GLN A N 1
ATOM 3258 C CA . GLN A 1 414 ? 22.461 8.357 -3.907 1.00 90.62 414 GLN A CA 1
ATOM 3259 C C . GLN A 1 414 ? 22.264 7.274 -4.973 1.00 90.62 414 GLN A C 1
ATOM 3261 O O . GLN A 1 414 ? 23.124 6.411 -5.128 1.00 90.62 414 GLN A O 1
ATOM 3266 N N . GLN A 1 415 ? 21.165 7.330 -5.730 1.00 92.12 415 GLN A N 1
ATOM 3267 C CA . GLN A 1 415 ? 20.921 6.428 -6.852 1.00 92.12 415 GLN A CA 1
ATOM 3268 C C . GLN A 1 415 ? 22.017 6.573 -7.912 1.00 92.12 415 GLN A C 1
ATOM 3270 O O . GLN A 1 415 ? 22.603 5.569 -8.305 1.00 92.12 415 GLN A O 1
ATOM 3275 N N . LEU A 1 416 ? 22.327 7.804 -8.334 1.00 89.12 416 LEU A N 1
ATOM 3276 C CA . LEU A 1 416 ? 23.367 8.063 -9.331 1.00 89.12 416 LEU A CA 1
ATOM 3277 C C . LEU A 1 416 ? 24.741 7.566 -8.856 1.00 89.12 416 LEU A C 1
ATOM 3279 O O . LEU A 1 416 ? 25.467 6.928 -9.615 1.00 89.12 416 LEU A O 1
ATOM 3283 N N . ALA A 1 417 ? 25.081 7.812 -7.588 1.00 90.81 417 ALA A N 1
ATOM 3284 C CA . ALA A 1 417 ? 26.318 7.325 -6.986 1.00 90.81 417 ALA A CA 1
ATOM 3285 C C . ALA A 1 417 ? 26.382 5.790 -6.985 1.00 90.81 417 ALA A C 1
ATOM 3287 O O . ALA A 1 417 ? 27.406 5.219 -7.356 1.00 90.81 417 ALA A O 1
ATOM 3288 N N . LEU A 1 418 ? 25.285 5.119 -6.626 1.00 91.94 418 LEU A N 1
ATOM 3289 C CA . LEU A 1 418 ? 25.208 3.660 -6.617 1.00 91.94 418 LEU A CA 1
ATOM 3290 C C . LEU A 1 418 ? 25.304 3.072 -8.034 1.00 91.94 418 LEU A C 1
ATOM 3292 O O . LEU A 1 418 ? 26.029 2.106 -8.244 1.00 91.94 418 LEU A O 1
ATOM 3296 N N . GLU A 1 419 ? 24.632 3.663 -9.023 1.00 91.19 419 GLU A N 1
ATOM 3297 C CA . GLU A 1 419 ? 24.732 3.244 -10.430 1.00 91.19 419 GLU A CA 1
ATOM 3298 C C . GLU A 1 419 ? 26.156 3.403 -10.975 1.00 91.19 419 GLU A C 1
ATOM 3300 O O . GLU A 1 419 ? 26.647 2.531 -11.693 1.00 91.19 419 GLU A O 1
ATOM 3305 N N . MET A 1 420 ? 26.849 4.477 -10.590 1.00 89.06 420 MET A N 1
ATOM 3306 C CA . 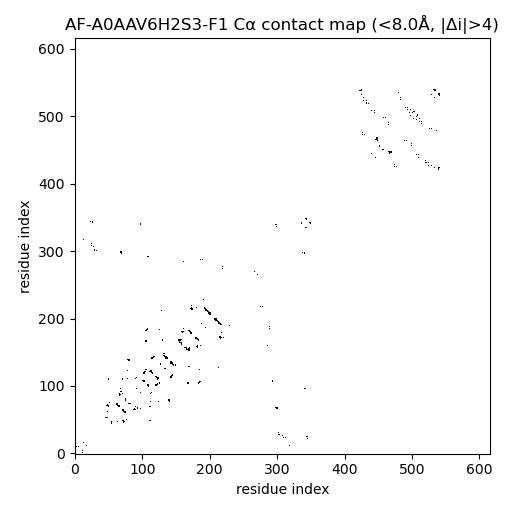MET A 1 420 ? 28.249 4.699 -10.950 1.00 89.06 420 MET A CA 1
ATOM 3307 C C . MET A 1 420 ? 29.201 3.735 -10.223 1.00 89.06 420 MET A C 1
ATOM 3309 O O . MET A 1 420 ? 30.261 3.411 -10.747 1.00 89.06 420 MET A O 1
ATOM 3313 N N . GLN A 1 421 ? 28.836 3.240 -9.039 1.00 88.44 421 GLN A N 1
ATOM 3314 C CA . GLN A 1 421 ? 29.608 2.212 -8.333 1.00 88.44 421 GLN A CA 1
ATOM 3315 C C . GLN A 1 421 ? 29.382 0.811 -8.903 1.00 88.44 421 GLN A C 1
ATOM 3317 O O . GLN A 1 421 ? 30.322 0.024 -8.943 1.00 88.44 421 GLN A O 1
ATOM 3322 N N . LEU A 1 422 ? 28.156 0.486 -9.318 1.00 90.62 422 LEU A N 1
ATOM 3323 C CA . LEU A 1 422 ? 27.782 -0.865 -9.744 1.00 90.62 422 LEU A CA 1
ATOM 3324 C C . LEU A 1 422 ? 27.941 -1.097 -11.248 1.00 90.62 422 LEU A C 1
ATOM 3326 O O . LEU A 1 422 ? 28.255 -2.208 -11.660 1.00 90.62 422 LEU A O 1
ATOM 3330 N N . THR A 1 423 ? 27.684 -0.081 -12.072 1.00 92.00 423 THR A N 1
ATOM 3331 C CA . THR A 1 423 ? 27.635 -0.201 -13.538 1.00 92.00 423 THR A CA 1
ATOM 3332 C C . THR A 1 423 ? 28.202 1.041 -14.242 1.00 92.00 423 THR A C 1
ATOM 3334 O O . THR A 1 423 ? 27.518 1.661 -15.062 1.00 92.00 423 THR A O 1
ATOM 3337 N N . PRO A 1 424 ? 29.449 1.449 -13.957 1.00 92.38 424 PRO A N 1
ATOM 3338 C CA . PRO A 1 424 ? 29.978 2.721 -14.444 1.00 92.38 424 PRO A CA 1
ATOM 3339 C C . PRO A 1 424 ? 30.089 2.801 -15.974 1.00 92.38 424 PRO A C 1
ATOM 3341 O O . PRO A 1 424 ? 29.846 3.864 -16.549 1.00 92.38 424 PRO A O 1
ATOM 3344 N N . PHE A 1 425 ? 30.418 1.698 -16.658 1.00 92.25 425 PHE A N 1
ATOM 3345 C CA . PHE A 1 425 ? 30.472 1.693 -18.124 1.00 92.25 425 PHE A CA 1
ATOM 3346 C C . PHE A 1 425 ? 29.081 1.857 -18.753 1.00 92.25 425 PHE A C 1
ATOM 3348 O O . PHE A 1 425 ? 28.920 2.585 -19.732 1.00 92.25 425 PHE A O 1
ATOM 3355 N N . LEU A 1 426 ? 28.054 1.252 -18.147 1.00 92.88 426 LEU A N 1
ATOM 3356 C CA . LEU A 1 426 ? 26.669 1.400 -18.592 1.00 92.88 426 LEU A CA 1
ATOM 3357 C C . LEU A 1 426 ? 26.212 2.859 -18.492 1.00 92.88 426 LEU A C 1
ATOM 3359 O O . LEU A 1 426 ? 25.610 3.372 -19.430 1.00 92.88 426 LEU A O 1
ATOM 3363 N N . VAL A 1 427 ? 26.548 3.545 -17.393 1.00 93.44 427 VAL A N 1
ATOM 3364 C CA . VAL A 1 427 ? 26.237 4.972 -17.195 1.00 93.44 427 VAL A CA 1
ATOM 3365 C C . VAL A 1 427 ? 26.842 5.833 -18.310 1.00 93.44 427 VAL A C 1
ATOM 3367 O O . VAL A 1 427 ? 26.154 6.693 -18.864 1.00 93.44 427 VAL A O 1
ATOM 3370 N N . LEU A 1 428 ? 28.097 5.571 -18.698 1.00 93.69 428 LEU A N 1
ATOM 3371 C CA . LEU A 1 428 ? 28.740 6.258 -19.824 1.00 93.69 428 LEU A CA 1
ATOM 3372 C C . LEU A 1 428 ? 27.986 6.018 -21.140 1.00 93.69 428 LEU A C 1
ATOM 3374 O O . LEU A 1 428 ? 27.718 6.969 -21.878 1.00 93.69 428 LEU A O 1
ATOM 3378 N N . LEU A 1 429 ? 27.640 4.762 -21.438 1.00 95.00 429 LEU A N 1
ATOM 3379 C CA . LEU A 1 429 ? 26.933 4.419 -22.672 1.00 95.00 429 LEU A CA 1
ATOM 3380 C C . LEU A 1 429 ? 25.522 5.020 -22.713 1.00 95.00 429 LEU A C 1
ATOM 3382 O O . LEU A 1 429 ? 25.141 5.531 -23.762 1.00 95.00 429 LEU A O 1
ATOM 3386 N N . ARG A 1 430 ? 24.776 5.024 -21.596 1.00 95.81 430 ARG A N 1
ATOM 3387 C CA . ARG A 1 430 ? 23.439 5.648 -21.507 1.00 95.81 430 ARG A CA 1
ATOM 3388 C C . ARG A 1 430 ? 23.500 7.125 -21.872 1.00 95.81 430 ARG A C 1
ATOM 3390 O O . ARG A 1 430 ? 22.800 7.560 -22.778 1.00 95.81 430 ARG A O 1
ATOM 3397 N N . ASN A 1 431 ? 24.394 7.866 -21.217 1.00 95.50 431 ASN A N 1
ATOM 3398 C CA . ASN A 1 431 ? 24.595 9.291 -21.480 1.00 95.50 431 ASN A CA 1
ATOM 3399 C C . ASN A 1 431 ? 25.026 9.539 -22.938 1.00 95.50 431 ASN A C 1
ATOM 3401 O O . ASN A 1 431 ? 24.560 10.464 -23.598 1.00 95.50 431 ASN A O 1
ATOM 3405 N N . THR A 1 432 ? 25.893 8.677 -23.477 1.00 96.69 432 THR A N 1
ATOM 3406 C CA . THR A 1 432 ? 26.323 8.773 -24.879 1.00 96.69 432 THR A CA 1
ATOM 3407 C C . THR A 1 432 ? 25.153 8.539 -25.838 1.00 96.69 432 THR A C 1
ATOM 3409 O O . THR A 1 432 ? 24.999 9.285 -26.801 1.00 96.69 432 THR A O 1
ATOM 3412 N N . LEU A 1 433 ? 24.320 7.526 -25.585 1.00 97.62 433 LEU A N 1
ATOM 3413 C CA . LEU A 1 433 ? 23.172 7.189 -26.425 1.00 97.62 433 LEU A CA 1
ATOM 3414 C C . LEU A 1 433 ? 22.095 8.277 -26.385 1.00 97.62 433 LEU A C 1
ATOM 3416 O O . LEU A 1 433 ? 21.570 8.643 -27.434 1.00 97.62 433 LEU A O 1
ATOM 3420 N N . GLU A 1 434 ? 21.831 8.845 -25.209 1.00 97.50 434 GLU A N 1
ATOM 3421 C CA . GLU A 1 434 ? 20.931 9.987 -25.031 1.00 97.50 434 GLU A CA 1
ATOM 3422 C C . GLU A 1 434 ? 21.404 11.193 -25.855 1.00 97.50 434 GLU A C 1
ATOM 3424 O O . GLU A 1 434 ? 20.664 11.696 -26.701 1.00 97.50 434 GLU A O 1
ATOM 3429 N N . GLN A 1 435 ? 22.683 11.569 -25.734 1.00 97.44 435 GLN A N 1
ATOM 3430 C CA . GLN A 1 435 ? 23.269 12.654 -26.527 1.00 97.44 435 GLN A CA 1
ATOM 3431 C C . GLN A 1 435 ? 23.234 12.396 -28.038 1.00 97.44 435 GLN A C 1
ATOM 3433 O O . GLN A 1 435 ? 23.167 13.353 -28.811 1.00 97.44 435 GLN A O 1
ATOM 3438 N N . LEU A 1 436 ? 23.330 11.137 -28.482 1.00 97.06 436 LEU A N 1
ATOM 3439 C CA . LEU A 1 436 ? 23.210 10.771 -29.897 1.00 97.06 436 LEU A CA 1
ATOM 3440 C C . LEU A 1 436 ? 21.763 10.889 -30.384 1.00 97.06 436 LEU A C 1
ATOM 3442 O O . LEU A 1 436 ? 21.535 11.441 -31.461 1.00 97.06 436 LEU A O 1
ATOM 3446 N N . GLN A 1 437 ? 20.799 10.420 -29.592 1.00 96.62 437 GLN A N 1
ATOM 3447 C CA . GLN A 1 437 ? 19.378 10.487 -29.922 1.00 96.62 437 GLN A CA 1
ATOM 3448 C C . GLN A 1 437 ? 18.862 11.932 -29.946 1.00 96.62 437 GLN A C 1
ATOM 3450 O O . GLN A 1 437 ? 18.103 12.287 -30.842 1.00 96.62 437 GLN A O 1
ATOM 3455 N N . GLU A 1 438 ? 19.346 12.813 -29.065 1.00 95.62 438 GLU A N 1
ATOM 3456 C CA . GLU A 1 438 ? 19.043 14.254 -29.111 1.00 95.62 438 GLU A CA 1
ATOM 3457 C C . GLU A 1 438 ? 19.454 14.925 -30.437 1.00 95.62 438 GLU A C 1
ATOM 3459 O O . GLU A 1 438 ? 18.930 15.983 -30.799 1.00 95.62 438 GLU A O 1
ATOM 3464 N N . ARG A 1 439 ? 20.396 14.334 -31.192 1.00 94.19 439 ARG A N 1
ATOM 3465 C CA . ARG A 1 439 ? 20.784 14.837 -32.524 1.00 94.19 439 ARG A CA 1
ATOM 3466 C C . ARG A 1 439 ? 19.813 14.424 -33.625 1.00 94.19 439 ARG A C 1
ATOM 3468 O O . ARG A 1 439 ? 19.841 15.034 -34.696 1.00 94.19 439 ARG A O 1
ATOM 3475 N N . ASP A 1 440 ? 18.941 13.454 -33.373 1.00 94.56 440 ASP A N 1
ATOM 3476 C CA . ASP A 1 440 ? 17.841 13.084 -34.259 1.00 94.56 440 ASP A CA 1
ATOM 3477 C C . ASP A 1 440 ? 16.609 13.963 -34.003 1.00 94.56 440 ASP A C 1
ATOM 3479 O O . ASP A 1 440 ? 15.562 13.522 -33.544 1.00 94.56 440 ASP A O 1
ATOM 3483 N N . THR A 1 441 ? 16.714 15.248 -34.339 1.00 91.44 441 THR A N 1
ATOM 3484 C CA . THR A 1 441 ? 15.650 16.240 -34.089 1.00 91.44 441 THR A CA 1
ATOM 3485 C C . THR A 1 441 ? 14.323 15.937 -34.793 1.00 91.44 441 THR A C 1
ATOM 3487 O O . THR A 1 441 ? 13.305 16.544 -34.468 1.00 91.44 441 THR A O 1
ATOM 3490 N N . SER A 1 442 ? 14.332 15.054 -35.796 1.00 92.25 442 SER A N 1
ATOM 3491 C CA . SER A 1 442 ? 13.145 14.642 -36.557 1.00 92.25 442 SER A CA 1
ATOM 3492 C C . SER A 1 442 ? 12.609 13.271 -36.135 1.00 92.25 442 SER A C 1
ATOM 3494 O O . SER A 1 442 ? 11.603 12.841 -36.693 1.00 92.25 442 SER A O 1
ATOM 3496 N N . ASN A 1 443 ? 13.253 12.608 -35.166 1.00 94.31 443 ASN A N 1
ATOM 3497 C CA . ASN A 1 443 ? 12.911 11.274 -34.669 1.00 94.31 443 ASN A CA 1
ATOM 3498 C C . ASN A 1 443 ? 12.790 10.214 -35.782 1.00 94.31 443 ASN A C 1
ATOM 3500 O O . ASN A 1 443 ? 11.950 9.319 -35.714 1.00 94.31 443 ASN A O 1
ATOM 3504 N N . PHE A 1 444 ? 13.600 10.321 -36.841 1.00 93.44 444 PHE A N 1
ATOM 3505 C CA . PHE A 1 444 ? 13.559 9.375 -37.965 1.00 93.44 444 PHE A CA 1
ATOM 3506 C C . PHE A 1 444 ? 14.192 8.021 -37.639 1.00 93.44 444 PHE A C 1
ATOM 3508 O O . PHE A 1 444 ? 13.955 7.053 -38.357 1.00 93.44 444 PHE A O 1
ATOM 3515 N N . PHE A 1 445 ? 15.010 7.962 -36.593 1.00 96.75 445 PHE A N 1
ATOM 3516 C CA . PHE A 1 445 ? 15.783 6.789 -36.197 1.00 96.75 445 PHE A CA 1
ATOM 3517 C C . PHE A 1 445 ? 15.421 6.306 -34.789 1.00 96.75 445 PHE A C 1
ATOM 3519 O O . PHE A 1 445 ? 16.108 5.444 -34.245 1.00 96.75 445 PHE A O 1
ATOM 3526 N N . THR A 1 446 ? 14.389 6.894 -34.172 1.00 95.44 446 THR A N 1
ATOM 3527 C CA . THR A 1 446 ? 13.982 6.584 -32.796 1.00 95.44 446 THR A CA 1
ATOM 3528 C C . THR A 1 446 ? 13.438 5.166 -32.662 1.00 95.44 446 THR A C 1
ATOM 3530 O O . THR A 1 446 ? 13.839 4.462 -31.742 1.00 95.44 446 THR A O 1
ATOM 3533 N N . GLU A 1 447 ? 12.563 4.752 -33.579 1.00 95.56 447 GLU A N 1
ATOM 3534 C CA . GLU A 1 447 ? 11.895 3.446 -33.570 1.00 95.56 447 GLU A CA 1
ATOM 3535 C C . GLU A 1 447 ? 12.280 2.618 -34.813 1.00 95.56 447 GLU A C 1
ATOM 3537 O O . GLU A 1 447 ? 12.708 3.190 -35.826 1.00 95.56 447 GLU A O 1
ATOM 3542 N N . PRO A 1 448 ? 12.115 1.281 -34.777 1.00 95.31 448 PRO A N 1
ATOM 3543 C CA . PRO A 1 448 ? 12.357 0.424 -35.931 1.00 95.31 448 PRO A CA 1
ATOM 3544 C C . PRO A 1 448 ? 11.497 0.816 -37.139 1.00 95.31 448 PRO A C 1
ATOM 3546 O O . PRO A 1 448 ? 10.320 1.151 -37.002 1.00 95.31 448 PRO A O 1
ATOM 3549 N N . VAL A 1 449 ? 12.056 0.692 -38.346 1.00 94.25 449 VAL A N 1
ATOM 3550 C CA . VAL A 1 449 ? 11.320 0.971 -39.590 1.00 94.25 449 VAL A CA 1
ATOM 3551 C C . VAL A 1 449 ? 10.094 0.044 -39.702 1.00 94.25 449 VAL A C 1
ATOM 3553 O O . VAL A 1 449 ? 10.255 -1.182 -39.698 1.00 94.25 449 VAL A O 1
ATOM 3556 N N . PRO A 1 450 ? 8.868 0.585 -39.835 1.00 92.56 450 PRO A N 1
ATOM 3557 C CA . PRO A 1 450 ? 7.656 -0.224 -39.865 1.00 92.56 450 PRO A CA 1
ATOM 3558 C C . PRO A 1 450 ? 7.505 -0.958 -41.204 1.00 92.56 450 PRO A C 1
ATOM 3560 O O . PRO A 1 450 ? 7.229 -0.361 -42.245 1.00 92.56 450 PRO A O 1
ATOM 3563 N N . LEU A 1 451 ? 7.598 -2.291 -41.174 1.00 92.56 451 LEU A N 1
ATOM 3564 C CA . LEU A 1 451 ? 7.474 -3.145 -42.369 1.00 92.56 451 LEU A CA 1
ATOM 3565 C C . LEU A 1 451 ? 6.082 -3.107 -43.017 1.00 92.56 451 LEU A C 1
ATOM 3567 O O . LEU A 1 451 ? 5.919 -3.521 -44.160 1.00 92.56 451 LEU A O 1
ATOM 3571 N N . SER A 1 452 ? 5.065 -2.617 -42.305 1.00 92.62 452 SER A N 1
ATOM 3572 C CA . SER A 1 452 ? 3.743 -2.364 -42.887 1.00 92.62 452 SER A CA 1
ATOM 3573 C C . SER A 1 452 ? 3.757 -1.221 -43.901 1.00 92.62 452 SER A C 1
ATOM 3575 O O . SER A 1 452 ? 2.965 -1.236 -44.838 1.00 92.62 452 SER A O 1
ATOM 3577 N N . GLU A 1 453 ? 4.632 -0.233 -43.706 1.00 90.75 453 GLU A N 1
ATOM 3578 C CA . GLU A 1 453 ? 4.769 0.929 -44.589 1.00 90.75 453 GLU A CA 1
ATOM 3579 C C . GLU A 1 453 ? 5.882 0.726 -45.616 1.00 90.75 453 GLU A C 1
ATOM 3581 O O . GLU A 1 453 ? 5.769 1.205 -46.744 1.00 90.75 453 GLU A O 1
ATOM 3586 N N . VAL A 1 454 ? 6.926 -0.023 -45.242 1.00 91.12 454 VAL A N 1
ATOM 3587 C CA . VAL A 1 454 ? 8.083 -0.320 -46.096 1.00 91.12 454 VAL A CA 1
ATOM 3588 C C . VAL A 1 454 ? 8.339 -1.839 -46.154 1.00 91.12 454 VAL A C 1
ATOM 3590 O O . VAL A 1 454 ? 9.245 -2.341 -45.483 1.00 91.12 454 VAL A O 1
ATOM 3593 N N . PRO A 1 455 ? 7.534 -2.611 -46.914 1.00 93.25 455 PRO A N 1
ATOM 3594 C CA . PRO A 1 455 ? 7.604 -4.077 -46.904 1.00 93.25 455 PRO A CA 1
ATOM 3595 C C . PRO A 1 455 ? 8.898 -4.659 -47.486 1.00 93.25 455 PRO A C 1
ATOM 3597 O O . PRO A 1 455 ? 9.324 -5.732 -47.070 1.00 93.25 455 PRO A O 1
ATOM 3600 N N . ASP A 1 456 ? 9.528 -3.954 -48.426 1.00 94.62 456 ASP A N 1
ATOM 3601 C CA . ASP A 1 456 ? 10.759 -4.346 -49.123 1.00 94.62 456 ASP A CA 1
ATOM 3602 C C . ASP A 1 456 ? 12.040 -3.938 -48.373 1.00 94.62 456 ASP A C 1
ATOM 3604 O O . ASP A 1 456 ? 13.156 -4.144 -48.858 1.00 94.62 456 ASP A O 1
ATOM 3608 N N . TYR A 1 457 ? 11.915 -3.368 -47.170 1.00 94.12 457 TYR A N 1
ATOM 3609 C CA . TYR A 1 457 ? 13.060 -2.879 -46.402 1.00 94.12 457 TYR A CA 1
ATOM 3610 C C . TYR A 1 457 ? 14.065 -3.993 -46.072 1.00 94.12 457 TYR A C 1
ATOM 3612 O O . TYR A 1 457 ? 15.271 -3.827 -46.276 1.00 94.12 457 TYR A O 1
ATOM 3620 N N . LEU A 1 458 ? 13.574 -5.154 -45.623 1.00 94.69 458 LEU A N 1
ATOM 3621 C CA . LEU A 1 458 ? 14.415 -6.301 -45.256 1.00 94.69 458 LEU A CA 1
ATOM 3622 C C . LEU A 1 458 ? 15.036 -7.019 -46.461 1.00 94.69 458 LEU A C 1
ATOM 3624 O O . LEU A 1 458 ? 16.003 -7.758 -46.288 1.00 94.69 458 LEU A O 1
ATOM 3628 N N . ASP A 1 459 ? 14.541 -6.768 -47.675 1.00 95.62 459 ASP A N 1
ATOM 3629 C CA . ASP A 1 459 ? 15.156 -7.295 -48.898 1.00 95.62 459 ASP A CA 1
ATOM 3630 C C . ASP A 1 459 ? 16.461 -6.548 -49.233 1.00 95.62 459 ASP A C 1
ATOM 3632 O O . ASP A 1 459 ? 17.359 -7.089 -49.881 1.00 95.62 459 ASP A O 1
ATOM 3636 N N . HIS A 1 460 ? 16.590 -5.301 -48.765 1.00 94.06 460 HIS A N 1
ATOM 3637 C CA . HIS A 1 460 ? 17.734 -4.427 -49.030 1.00 94.06 460 HIS A CA 1
ATOM 3638 C C . HIS A 1 460 ? 18.660 -4.265 -47.812 1.00 94.06 460 HIS A C 1
ATOM 3640 O O . HIS A 1 460 ? 19.875 -4.056 -47.968 1.00 94.06 460 HIS A O 1
ATOM 3646 N N . ILE A 1 461 ? 18.104 -4.349 -46.599 1.00 96.69 461 ILE A N 1
ATOM 3647 C CA . ILE A 1 461 ? 18.796 -4.157 -45.322 1.00 96.69 461 ILE A CA 1
ATOM 3648 C C . ILE A 1 461 ? 18.776 -5.454 -44.507 1.00 96.69 461 ILE A C 1
ATOM 3650 O O . ILE A 1 461 ? 17.759 -5.843 -43.947 1.00 96.69 461 ILE A O 1
ATOM 3654 N N . GLU A 1 462 ? 19.944 -6.091 -44.394 1.00 94.31 462 GLU A N 1
ATOM 3655 C CA . GLU A 1 462 ? 20.109 -7.387 -43.716 1.00 94.31 462 GLU A CA 1
ATOM 3656 C C . GLU A 1 462 ? 19.992 -7.297 -42.188 1.00 94.31 462 GLU A C 1
ATOM 3658 O O . GLU A 1 462 ? 19.489 -8.210 -41.537 1.00 94.31 462 GLU A O 1
ATOM 3663 N N . ARG A 1 463 ? 20.503 -6.211 -41.598 1.00 95.81 463 ARG A N 1
ATOM 3664 C CA . ARG A 1 463 ? 20.551 -6.002 -40.146 1.00 95.81 463 ARG A CA 1
ATOM 3665 C C . ARG A 1 463 ? 19.972 -4.627 -39.814 1.00 95.81 463 ARG A C 1
ATOM 3667 O O . ARG A 1 463 ? 20.730 -3.657 -39.859 1.00 95.81 463 ARG A O 1
ATOM 3674 N N . PRO A 1 464 ? 18.662 -4.511 -39.535 1.00 96.25 464 PRO A N 1
ATOM 3675 C CA . PRO A 1 464 ? 18.065 -3.249 -39.110 1.00 96.25 464 PRO A CA 1
ATOM 3676 C C . PRO A 1 464 ? 18.617 -2.821 -37.743 1.00 96.25 464 PRO A C 1
ATOM 3678 O O . PRO A 1 464 ? 18.997 -3.661 -36.927 1.00 96.25 464 PRO A O 1
ATOM 3681 N N . MET A 1 465 ? 18.683 -1.511 -37.518 1.00 97.62 465 MET A N 1
ATOM 3682 C CA . MET A 1 465 ? 19.094 -0.911 -36.250 1.00 97.62 465 MET A CA 1
ATOM 3683 C C . MET A 1 465 ? 18.453 0.471 -36.116 1.00 97.62 465 MET A C 1
ATOM 3685 O O . MET A 1 465 ? 18.283 1.167 -37.120 1.00 97.62 465 MET A O 1
ATOM 3689 N N . ASP A 1 466 ? 18.141 0.855 -34.884 1.00 97.88 466 ASP A N 1
ATOM 3690 C CA . ASP A 1 466 ? 17.469 2.094 -34.483 1.00 97.88 466 ASP A CA 1
ATOM 3691 C C . ASP A 1 466 ? 17.787 2.390 -33.003 1.00 97.88 466 ASP A C 1
ATOM 3693 O O . ASP A 1 466 ? 18.331 1.534 -32.296 1.00 97.88 466 ASP A O 1
ATOM 3697 N N . PHE A 1 467 ? 17.479 3.597 -32.521 1.00 98.06 467 PHE A N 1
ATOM 3698 C CA . PHE A 1 467 ? 17.815 3.993 -31.151 1.00 98.06 467 PHE A CA 1
ATOM 3699 C C . PHE A 1 467 ? 17.078 3.166 -30.094 1.00 98.06 467 PHE A C 1
ATOM 3701 O O . PHE A 1 467 ? 17.690 2.817 -29.086 1.00 98.06 467 PHE A O 1
ATOM 3708 N N . GLN A 1 468 ? 15.811 2.800 -30.303 1.00 97.75 468 GLN A N 1
ATOM 3709 C CA . GLN A 1 468 ? 15.069 1.947 -29.371 1.00 97.75 468 GLN A CA 1
ATOM 3710 C C . GLN A 1 468 ? 15.711 0.558 -29.249 1.00 97.75 468 GLN A C 1
ATOM 3712 O O . GLN A 1 468 ? 15.880 0.050 -28.137 1.00 97.75 468 GLN A O 1
ATOM 3717 N N . THR A 1 469 ? 16.122 -0.040 -30.367 1.00 97.69 469 THR A N 1
ATOM 3718 C CA . THR A 1 469 ? 16.871 -1.301 -30.376 1.00 97.69 469 THR A CA 1
ATOM 3719 C C . THR A 1 469 ? 18.222 -1.141 -29.675 1.00 97.69 469 THR A C 1
ATOM 3721 O O . THR A 1 469 ? 18.586 -1.985 -28.854 1.00 97.69 469 THR A O 1
ATOM 3724 N N . MET A 1 470 ? 18.942 -0.037 -29.911 1.00 98.00 470 MET A N 1
ATOM 3725 C CA . MET A 1 470 ? 20.191 0.244 -29.196 1.00 98.00 470 MET A CA 1
ATOM 3726 C C . MET A 1 470 ? 19.981 0.386 -27.683 1.00 98.00 470 MET A C 1
ATOM 3728 O O . MET A 1 470 ? 20.782 -0.157 -26.926 1.00 98.00 470 MET A O 1
ATOM 3732 N N . TRP A 1 471 ? 18.911 1.051 -27.233 1.00 98.12 471 TRP A N 1
ATOM 3733 C CA . TRP A 1 471 ? 18.545 1.138 -25.815 1.00 98.12 471 TRP A CA 1
ATOM 3734 C C . TRP A 1 471 ? 18.261 -0.242 -25.223 1.00 98.12 471 TRP A C 1
ATOM 3736 O O . TRP A 1 471 ? 18.767 -0.562 -24.152 1.00 98.12 471 TRP A O 1
ATOM 3746 N N . ALA A 1 472 ? 17.514 -1.094 -25.930 1.00 97.44 472 ALA A N 1
ATOM 3747 C CA . ALA A 1 472 ? 17.226 -2.451 -25.472 1.00 97.44 472 ALA A CA 1
ATOM 3748 C C . ALA A 1 472 ? 18.499 -3.308 -25.343 1.00 97.44 472 ALA A C 1
ATOM 3750 O O . ALA A 1 472 ? 18.661 -4.032 -24.360 1.00 97.44 472 ALA A O 1
ATOM 3751 N N . LEU A 1 473 ? 19.424 -3.203 -26.303 1.00 96.69 473 LEU A N 1
ATOM 3752 C CA . LEU A 1 473 ? 20.722 -3.885 -26.246 1.00 96.69 473 LEU A CA 1
ATOM 3753 C C . LEU A 1 473 ? 21.598 -3.359 -25.103 1.00 96.69 473 LEU A C 1
ATOM 3755 O O . LEU A 1 473 ? 22.271 -4.141 -24.431 1.00 96.69 473 LEU A O 1
ATOM 3759 N N . LEU A 1 474 ? 21.560 -2.049 -24.861 1.00 96.00 474 LEU A N 1
ATOM 3760 C CA . LEU A 1 474 ? 22.296 -1.396 -23.787 1.00 96.00 474 LEU A CA 1
ATOM 3761 C C . LEU A 1 474 ? 21.797 -1.849 -22.411 1.00 96.00 474 LEU A C 1
ATOM 3763 O O . LEU A 1 474 ? 22.597 -2.317 -21.607 1.00 96.00 474 LEU A O 1
ATOM 3767 N N . GLU A 1 475 ? 20.487 -1.786 -22.166 1.00 94.25 475 GLU A N 1
ATOM 3768 C CA . GLU A 1 475 ? 19.863 -2.245 -20.914 1.00 94.25 475 GLU A CA 1
ATOM 3769 C C . GLU A 1 475 ? 20.006 -3.761 -20.708 1.00 94.25 475 GLU A C 1
ATOM 3771 O O . GLU A 1 475 ? 20.069 -4.244 -19.580 1.00 94.25 475 GLU A O 1
ATOM 3776 N N . GLY A 1 476 ? 20.108 -4.523 -21.800 1.00 93.25 476 GLY A N 1
ATOM 3777 C CA . GLY A 1 476 ? 20.425 -5.950 -21.784 1.00 93.25 476 GLY A CA 1
ATOM 3778 C C . GLY A 1 476 ? 21.905 -6.277 -21.555 1.00 93.25 476 GLY A C 1
ATOM 3779 O O . GLY A 1 476 ? 22.262 -7.452 -21.573 1.00 93.25 476 GLY A O 1
ATOM 3780 N N . HIS A 1 477 ? 22.771 -5.275 -21.356 1.00 91.38 477 HIS A N 1
ATOM 3781 C CA . HIS A 1 477 ? 24.222 -5.434 -21.206 1.00 91.38 477 HIS A CA 1
ATOM 3782 C C . HIS A 1 477 ? 24.898 -6.150 -22.395 1.00 91.38 477 HIS A C 1
ATOM 3784 O O . HIS A 1 477 ? 25.887 -6.863 -22.232 1.00 91.38 477 HIS A O 1
ATOM 3790 N N . HIS A 1 478 ? 24.385 -5.962 -23.615 1.00 93.06 478 HIS A N 1
ATOM 3791 C CA . HIS A 1 478 ? 24.896 -6.627 -24.821 1.00 93.06 478 HIS A CA 1
ATOM 3792 C C . HIS A 1 478 ? 26.052 -5.892 -25.517 1.00 93.06 478 HIS A C 1
ATOM 3794 O O . HIS A 1 478 ? 26.579 -6.403 -26.505 1.00 93.06 478 HIS A O 1
ATOM 3800 N N . TYR A 1 479 ? 26.476 -4.733 -25.003 1.00 93.56 479 TYR A N 1
ATOM 3801 C CA . TYR A 1 479 ? 27.649 -4.005 -25.493 1.00 93.56 479 TYR A CA 1
ATOM 3802 C C . TYR A 1 479 ? 28.872 -4.276 -24.610 1.00 93.56 479 TYR A C 1
ATOM 3804 O O . TYR A 1 479 ? 29.080 -3.559 -23.630 1.00 93.56 479 TYR A O 1
ATOM 3812 N N . PRO A 1 480 ? 29.713 -5.274 -24.943 1.00 87.12 480 PRO A N 1
ATOM 3813 C CA . PRO A 1 480 ? 30.908 -5.574 -24.156 1.00 87.12 480 PRO A CA 1
ATOM 3814 C C . PRO A 1 480 ? 31.952 -4.457 -24.239 1.00 87.12 480 PRO A C 1
ATOM 3816 O O . PRO A 1 480 ? 32.768 -4.294 -23.345 1.00 87.12 480 PRO A O 1
ATOM 3819 N N . ASN A 1 481 ? 31.968 -3.684 -25.325 1.00 88.81 481 ASN A N 1
ATOM 3820 C CA . ASN A 1 481 ? 32.948 -2.625 -25.520 1.00 88.81 481 ASN A CA 1
ATOM 3821 C C . ASN A 1 481 ? 32.394 -1.477 -26.364 1.00 88.81 481 ASN A C 1
ATOM 3823 O O . ASN A 1 481 ? 31.388 -1.610 -27.069 1.00 88.81 481 ASN A O 1
ATOM 3827 N N . PHE A 1 482 ? 33.091 -0.342 -26.317 1.00 90.75 482 PHE A N 1
ATOM 3828 C CA . PHE A 1 482 ? 32.674 0.876 -27.007 1.00 90.75 482 PHE A CA 1
ATOM 3829 C C . PHE A 1 482 ? 32.582 0.687 -28.531 1.00 90.75 482 PHE A C 1
ATOM 3831 O O . PHE A 1 482 ? 31.748 1.304 -29.185 1.00 90.75 482 PHE A O 1
ATOM 3838 N N . GLN A 1 483 ? 33.396 -0.204 -29.107 1.00 91.81 483 GLN A N 1
ATOM 3839 C CA . GLN A 1 483 ? 33.412 -0.490 -30.541 1.00 91.81 483 GLN A CA 1
ATOM 3840 C C . GLN A 1 483 ? 32.101 -1.134 -31.006 1.00 91.81 483 GLN A C 1
ATOM 3842 O O . GLN A 1 483 ? 31.594 -0.764 -32.061 1.00 91.81 483 GLN A O 1
ATOM 3847 N N . THR A 1 484 ? 31.544 -2.074 -30.235 1.00 94.12 484 THR A N 1
ATOM 3848 C CA . THR A 1 484 ? 30.251 -2.703 -30.564 1.00 94.12 484 THR A CA 1
ATOM 3849 C C . THR A 1 484 ? 29.095 -1.705 -30.517 1.00 94.12 484 THR A C 1
ATOM 3851 O O . THR A 1 484 ? 28.266 -1.694 -31.421 1.00 94.12 484 THR A O 1
ATOM 3854 N N . PHE A 1 485 ? 29.099 -0.807 -29.530 1.00 96.06 485 PHE A N 1
ATOM 3855 C CA . PHE A 1 485 ? 28.127 0.281 -29.418 1.00 96.06 485 PHE A CA 1
ATOM 3856 C C . PHE A 1 485 ? 28.227 1.273 -30.592 1.00 96.06 485 PHE A C 1
ATOM 3858 O O . PHE A 1 485 ? 27.229 1.609 -31.228 1.00 96.06 485 PHE A O 1
ATOM 3865 N N . GLU A 1 486 ? 29.446 1.710 -30.924 1.00 96.00 486 GLU A N 1
ATOM 3866 C CA . GLU A 1 486 ? 29.711 2.610 -32.053 1.00 96.00 486 GLU A CA 1
ATOM 3867 C C . GLU A 1 486 ? 29.314 1.980 -33.398 1.00 96.00 486 GLU A C 1
ATOM 3869 O O . GLU A 1 486 ? 28.768 2.662 -34.268 1.00 96.00 486 GLU A O 1
ATOM 3874 N N . ALA A 1 487 ? 29.547 0.675 -33.568 1.00 96.56 487 ALA A N 1
ATOM 3875 C CA . ALA A 1 487 ? 29.180 -0.049 -34.779 1.00 96.56 487 ALA A CA 1
ATOM 3876 C C . ALA A 1 487 ? 27.665 -0.047 -35.023 1.00 96.56 487 ALA A C 1
ATOM 3878 O O . ALA A 1 487 ? 27.245 0.173 -36.160 1.00 96.56 487 ALA A O 1
ATOM 3879 N N . ASP A 1 488 ? 26.855 -0.230 -33.978 1.00 97.88 488 ASP A N 1
ATOM 3880 C CA . ASP A 1 488 ? 25.395 -0.230 -34.102 1.00 97.88 488 ASP A CA 1
ATOM 3881 C C . ASP A 1 488 ? 24.846 1.180 -34.383 1.00 97.88 488 ASP A C 1
ATOM 3883 O O . ASP A 1 488 ? 23.988 1.332 -35.253 1.00 97.88 488 ASP A O 1
ATOM 3887 N N . PHE A 1 489 ? 25.426 2.239 -33.804 1.00 97.88 489 PHE A N 1
ATOM 3888 C CA . PHE A 1 489 ? 25.097 3.614 -34.216 1.00 97.88 489 PHE A CA 1
ATOM 3889 C C . PHE A 1 489 ? 25.415 3.862 -35.700 1.00 97.88 489 PHE A C 1
ATOM 3891 O O . PHE A 1 489 ? 24.608 4.419 -36.450 1.00 97.88 489 PHE A O 1
ATOM 3898 N N . LEU A 1 490 ? 26.595 3.433 -36.160 1.00 97.69 490 LEU A N 1
ATOM 3899 C CA . LEU A 1 490 ? 26.972 3.563 -37.568 1.00 97.69 490 LEU A CA 1
ATOM 3900 C C . LEU A 1 490 ? 26.072 2.720 -38.478 1.00 97.69 490 LEU A C 1
ATOM 3902 O O . LEU A 1 490 ? 25.855 3.102 -39.630 1.00 97.69 490 LEU A O 1
ATOM 3906 N N . LEU A 1 491 ? 25.528 1.607 -37.985 1.00 97.94 491 LEU A N 1
ATOM 3907 C CA . LEU A 1 491 ? 24.590 0.766 -38.719 1.00 97.94 491 LEU A CA 1
ATOM 3908 C C . LEU A 1 491 ? 23.268 1.499 -38.991 1.00 97.94 491 LEU A C 1
ATOM 3910 O O . LEU A 1 491 ? 22.808 1.458 -40.132 1.00 97.94 491 LEU A O 1
ATOM 3914 N N . ILE A 1 492 ? 22.728 2.253 -38.021 1.00 97.81 492 ILE A N 1
ATOM 3915 C CA . ILE A 1 492 ? 21.553 3.133 -38.217 1.00 97.81 492 ILE A CA 1
ATOM 3916 C C . ILE A 1 492 ? 21.779 4.052 -39.425 1.00 97.81 492 ILE A C 1
ATOM 3918 O O . ILE A 1 492 ? 20.995 4.093 -40.379 1.00 97.81 492 ILE A O 1
ATOM 3922 N N . VAL A 1 493 ? 22.905 4.767 -39.407 1.00 97.50 493 VAL A N 1
ATOM 3923 C CA . VAL A 1 493 ? 23.270 5.731 -40.446 1.00 97.50 493 VAL A CA 1
ATOM 3924 C C . VAL A 1 493 ? 23.474 5.037 -41.793 1.00 97.50 493 VAL A C 1
ATOM 3926 O O . VAL A 1 493 ? 22.908 5.457 -42.802 1.00 97.50 493 VAL A O 1
ATOM 3929 N N . ASN A 1 494 ? 24.282 3.979 -41.832 1.00 97.81 494 ASN A N 1
ATOM 3930 C CA . ASN A 1 494 ? 24.658 3.311 -43.075 1.00 97.81 494 ASN A CA 1
ATOM 3931 C C . ASN A 1 494 ? 23.464 2.619 -43.737 1.00 97.81 494 ASN A C 1
ATOM 3933 O O . ASN A 1 494 ? 23.336 2.692 -44.959 1.00 97.81 494 ASN A O 1
ATOM 3937 N N . ASN A 1 495 ? 22.562 2.019 -42.957 1.00 97.69 495 ASN A N 1
ATOM 3938 C CA . ASN A 1 495 ? 21.326 1.438 -43.477 1.00 97.69 495 ASN A CA 1
ATOM 3939 C C . ASN A 1 495 ? 20.438 2.506 -44.115 1.00 97.69 495 ASN A C 1
ATOM 3941 O O . ASN A 1 495 ? 19.949 2.316 -45.229 1.00 97.69 495 ASN A O 1
ATOM 3945 N N . CYS A 1 496 ? 20.288 3.659 -43.456 1.00 96.62 496 CYS A N 1
ATOM 3946 C CA . CYS A 1 496 ? 19.525 4.770 -44.012 1.00 96.62 496 CYS A CA 1
ATOM 3947 C C . CYS A 1 496 ? 20.124 5.268 -45.335 1.00 96.62 496 CYS A C 1
ATOM 3949 O O . CYS A 1 496 ? 19.389 5.432 -46.310 1.00 96.62 496 CYS A O 1
ATOM 3951 N N . LEU A 1 497 ? 21.448 5.451 -45.400 1.00 96.69 497 LEU A N 1
ATOM 3952 C CA . LEU A 1 497 ? 22.142 5.902 -46.613 1.00 96.69 497 LEU A CA 1
ATOM 3953 C C . LEU A 1 497 ? 22.142 4.852 -47.739 1.00 96.69 497 LEU A C 1
ATOM 3955 O O . LEU A 1 497 ? 22.217 5.226 -48.908 1.00 96.69 497 LEU A O 1
ATOM 3959 N N . LYS A 1 498 ? 22.089 3.556 -47.404 1.00 96.50 498 LYS A N 1
ATOM 3960 C CA . LYS A 1 498 ? 22.018 2.452 -48.374 1.00 96.50 498 LYS A CA 1
ATOM 3961 C C . LYS A 1 498 ? 20.628 2.340 -48.998 1.00 96.50 498 LYS A C 1
ATOM 3963 O O . LYS A 1 498 ? 20.530 2.116 -50.200 1.00 96.50 498 LYS A O 1
ATOM 3968 N N . TYR A 1 499 ? 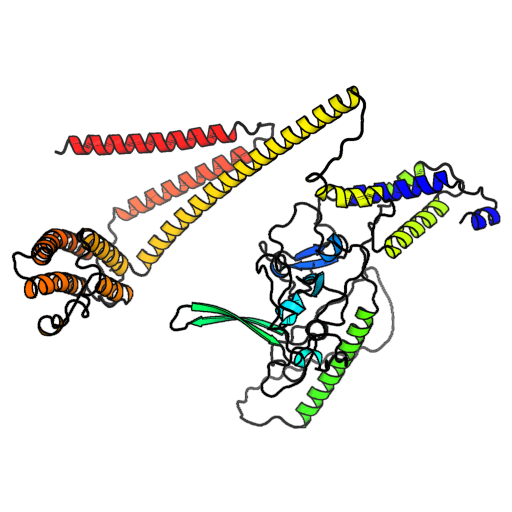19.582 2.473 -48.186 1.00 96.50 499 TYR A N 1
ATOM 3969 C CA . TYR A 1 499 ? 18.199 2.306 -48.629 1.00 96.50 499 TYR A CA 1
ATOM 3970 C C . TYR A 1 499 ? 17.650 3.549 -49.341 1.00 96.50 499 TYR A C 1
ATOM 3972 O O . TYR A 1 499 ? 16.984 3.446 -50.367 1.00 96.50 499 TYR A O 1
ATOM 3980 N N . ASN A 1 500 ? 17.933 4.742 -48.809 1.00 95.44 500 ASN A N 1
ATOM 3981 C CA . ASN A 1 500 ? 17.313 5.977 -49.279 1.00 95.44 500 ASN A CA 1
ATOM 3982 C C . ASN A 1 500 ? 18.151 6.690 -50.349 1.00 95.44 500 ASN A C 1
ATOM 3984 O O . ASN A 1 500 ? 19.377 6.747 -50.278 1.00 95.44 500 ASN A O 1
ATOM 3988 N N . ALA A 1 501 ? 17.482 7.330 -51.311 1.00 94.19 501 ALA A N 1
ATOM 3989 C CA . ALA A 1 501 ? 18.145 8.166 -52.310 1.00 94.19 501 ALA A CA 1
ATOM 3990 C C . ALA A 1 501 ? 18.693 9.476 -51.703 1.00 94.19 501 ALA A C 1
ATOM 3992 O O . ALA A 1 501 ? 18.170 9.995 -50.712 1.00 94.19 501 ALA A O 1
ATOM 3993 N N . LYS A 1 502 ? 19.748 10.033 -52.318 1.00 95.00 502 LYS A N 1
ATOM 3994 C CA . LYS A 1 502 ? 20.526 11.175 -51.784 1.00 95.00 502 LYS A CA 1
ATOM 3995 C C . LYS A 1 502 ? 19.718 12.458 -51.576 1.00 95.00 502 LYS A C 1
ATOM 3997 O O . LYS A 1 502 ? 20.083 13.313 -50.771 1.00 95.00 502 LYS A O 1
ATOM 4002 N N . ASP A 1 503 ? 18.650 12.613 -52.338 1.00 93.56 503 ASP A N 1
ATOM 4003 C CA . ASP A 1 503 ? 17.747 13.754 -52.339 1.00 93.56 503 ASP A CA 1
ATOM 4004 C C . ASP A 1 503 ? 16.663 13.667 -51.254 1.00 93.56 503 ASP A C 1
ATOM 4006 O O . ASP A 1 503 ? 16.047 14.688 -50.942 1.00 93.56 503 ASP A O 1
ATOM 4010 N N . THR A 1 504 ? 16.476 12.511 -50.614 1.00 95.62 504 THR A N 1
ATOM 4011 C CA . THR A 1 504 ? 15.467 12.324 -49.560 1.00 95.62 504 THR A CA 1
ATOM 4012 C C . THR A 1 504 ? 15.813 13.064 -48.263 1.00 95.62 504 THR A C 1
ATOM 4014 O O . THR A 1 504 ? 16.976 13.333 -47.942 1.00 95.62 504 THR A O 1
ATOM 4017 N N . VAL A 1 505 ? 14.782 13.383 -47.473 1.00 95.06 505 VAL A N 1
ATOM 4018 C CA . VAL A 1 505 ? 14.949 13.994 -46.143 1.00 95.06 505 VAL A CA 1
ATOM 4019 C C . VAL A 1 505 ? 15.676 13.063 -45.170 1.00 95.06 505 VAL A C 1
ATOM 4021 O O . VAL A 1 505 ? 16.511 13.537 -44.401 1.00 95.06 505 VAL A O 1
ATOM 4024 N N . PHE A 1 506 ? 15.431 11.752 -45.270 1.00 94.81 506 PHE A N 1
ATOM 4025 C CA . PHE A 1 506 ? 16.061 10.716 -44.450 1.00 94.81 506 PHE A CA 1
ATOM 4026 C C . PHE A 1 506 ? 17.564 10.623 -44.713 1.00 94.81 506 PHE A C 1
ATOM 4028 O O . PHE A 1 506 ? 18.355 10.659 -43.772 1.00 94.81 506 PHE A O 1
ATOM 4035 N N . TYR A 1 507 ? 17.978 10.619 -45.985 1.00 96.25 507 TYR A N 1
ATOM 4036 C CA . TYR A 1 507 ? 19.396 10.580 -46.350 1.00 96.25 507 TYR A CA 1
ATOM 4037 C C . TYR A 1 507 ? 20.149 11.812 -45.830 1.00 96.25 507 TYR A C 1
ATOM 4039 O O . TYR A 1 507 ? 21.225 11.698 -45.241 1.00 96.25 507 TYR A O 1
ATOM 4047 N N . ARG A 1 508 ? 19.569 13.012 -45.986 1.00 95.69 508 ARG A N 1
ATOM 4048 C CA . ARG A 1 508 ? 20.166 14.247 -45.448 1.00 95.69 508 ARG A CA 1
ATOM 4049 C C . ARG A 1 508 ? 20.211 14.249 -43.917 1.00 95.69 508 ARG A C 1
ATOM 4051 O O . ARG A 1 508 ? 21.167 14.775 -43.353 1.00 95.69 508 ARG A O 1
ATOM 4058 N N . ALA A 1 509 ? 19.201 13.690 -43.249 1.00 95.69 509 ALA A N 1
ATOM 4059 C CA . ALA A 1 509 ? 19.182 13.551 -41.794 1.00 95.69 509 ALA A CA 1
ATOM 4060 C C . ALA A 1 509 ? 20.262 12.578 -41.301 1.00 95.69 509 ALA A C 1
ATOM 4062 O O . ALA A 1 509 ? 21.003 12.931 -40.390 1.00 95.69 509 ALA A O 1
ATOM 4063 N N . ALA A 1 510 ? 20.433 11.427 -41.958 1.00 96.62 510 ALA A N 1
ATOM 4064 C CA . ALA A 1 510 ? 21.482 10.460 -41.633 1.00 96.62 510 ALA A CA 1
ATOM 4065 C C . ALA A 1 510 ? 22.892 11.045 -41.806 1.00 96.62 510 ALA A C 1
ATOM 4067 O O . ALA A 1 510 ? 23.763 10.801 -40.974 1.00 96.62 510 ALA A O 1
ATOM 4068 N N . LEU A 1 511 ? 23.125 11.865 -42.840 1.00 96.06 511 LEU A N 1
ATOM 4069 C CA . LEU A 1 511 ? 24.399 12.576 -42.997 1.00 96.06 511 LEU A CA 1
ATOM 4070 C C . LEU A 1 511 ? 24.676 13.536 -41.835 1.00 96.06 511 LEU A C 1
ATOM 4072 O O . LEU A 1 511 ? 25.766 13.491 -41.267 1.00 96.06 511 LEU A O 1
ATOM 4076 N N . ARG A 1 512 ? 23.689 14.358 -41.452 1.00 95.56 512 ARG A N 1
ATOM 4077 C CA . ARG A 1 512 ? 23.827 15.269 -40.305 1.00 95.56 512 ARG A CA 1
ATOM 4078 C C . ARG A 1 512 ? 24.063 14.504 -39.009 1.00 95.56 512 ARG A C 1
ATOM 4080 O O . ARG A 1 512 ? 24.967 14.866 -38.265 1.00 95.56 512 ARG A O 1
ATOM 4087 N N . LEU A 1 513 ? 23.293 13.440 -38.771 1.00 96.12 513 LEU A N 1
ATOM 4088 C CA . LEU A 1 513 ? 23.427 12.590 -37.591 1.00 96.12 513 LEU A CA 1
ATOM 4089 C C . LEU A 1 513 ? 24.817 11.951 -37.524 1.00 96.12 513 LEU A C 1
ATOM 4091 O O . LEU A 1 513 ? 25.423 11.912 -36.459 1.00 96.12 513 LEU A O 1
ATOM 4095 N N . ARG A 1 514 ? 25.369 11.511 -38.661 1.00 96.50 514 ARG A N 1
ATOM 4096 C CA . ARG A 1 514 ? 26.739 10.990 -38.726 1.00 96.50 514 ARG A CA 1
ATOM 4097 C C . ARG A 1 514 ? 27.764 12.043 -38.332 1.00 96.50 514 ARG A C 1
ATOM 4099 O O . ARG A 1 514 ? 28.671 11.744 -37.563 1.00 96.50 514 ARG A O 1
ATOM 4106 N N . GLU A 1 515 ? 27.651 13.252 -38.874 1.00 94.75 515 GLU A N 1
ATOM 4107 C CA . GLU A 1 515 ? 28.606 14.337 -38.625 1.00 94.75 515 GLU A CA 1
ATOM 4108 C C . GLU A 1 515 ? 28.586 14.792 -37.162 1.00 94.75 515 GLU A C 1
ATOM 4110 O O . GLU A 1 515 ? 29.638 14.847 -36.520 1.00 94.75 515 GLU A O 1
ATOM 4115 N N . THR A 1 516 ? 27.399 15.058 -36.611 1.00 94.62 516 THR A N 1
ATOM 4116 C CA . THR A 1 516 ? 27.241 15.505 -35.220 1.00 94.62 516 THR A CA 1
ATOM 4117 C C . THR A 1 516 ? 27.473 14.368 -34.227 1.00 94.62 516 THR A C 1
ATOM 4119 O O . THR A 1 516 ? 28.181 14.552 -33.237 1.00 94.62 516 THR A O 1
ATOM 4122 N N . GLY A 1 517 ? 26.973 13.166 -34.514 1.00 95.19 517 GLY A N 1
ATOM 4123 C CA . GLY A 1 517 ? 27.160 11.984 -33.675 1.00 95.19 517 GLY A CA 1
ATOM 4124 C C . GLY A 1 517 ? 28.613 11.517 -33.605 1.00 95.19 517 GLY A C 1
ATOM 4125 O O . GLY A 1 517 ? 29.072 11.097 -32.547 1.00 95.19 517 GLY A O 1
ATOM 4126 N N . SER A 1 518 ? 29.401 11.697 -34.672 1.00 93.44 518 SER A N 1
ATOM 4127 C CA . SER A 1 518 ? 30.846 11.406 -34.642 1.00 93.44 518 SER A CA 1
ATOM 4128 C C . SER A 1 518 ? 31.606 12.273 -33.633 1.00 93.44 518 SER A C 1
ATOM 4130 O O . SER A 1 518 ? 32.648 11.865 -33.119 1.00 93.44 518 SER A O 1
ATOM 4132 N N . PHE A 1 519 ? 31.140 13.494 -33.350 1.00 94.81 519 PHE A N 1
ATOM 4133 C CA . PHE A 1 519 ? 31.732 14.316 -32.294 1.00 94.81 519 PHE A CA 1
ATOM 4134 C C . PHE A 1 519 ? 31.439 13.729 -30.909 1.00 94.81 519 PHE A C 1
ATOM 4136 O O . PHE A 1 519 ? 32.377 13.516 -30.141 1.00 94.81 519 PHE A O 1
ATOM 4143 N N . VAL A 1 520 ? 30.174 13.384 -30.647 1.00 96.25 520 VAL A N 1
ATOM 4144 C CA . VAL A 1 520 ? 29.726 12.758 -29.391 1.00 96.25 520 VAL A CA 1
ATOM 4145 C C . VAL A 1 520 ? 30.486 11.452 -29.137 1.00 96.25 520 VAL A C 1
ATOM 4147 O O . VAL A 1 520 ? 31.070 11.273 -28.072 1.00 96.25 520 VAL A O 1
ATOM 4150 N N . LEU A 1 521 ? 30.585 10.581 -30.147 1.00 95.88 521 LEU A N 1
ATOM 4151 C CA . LEU A 1 521 ? 31.312 9.312 -30.050 1.00 95.88 521 LEU A CA 1
ATOM 4152 C C . LEU A 1 521 ? 32.803 9.504 -29.760 1.00 95.88 521 LEU A C 1
ATOM 4154 O O . LEU A 1 521 ? 33.361 8.796 -28.928 1.00 95.88 521 LEU A O 1
ATOM 4158 N N . ARG A 1 522 ? 33.466 10.478 -30.400 1.00 94.38 522 ARG A N 1
ATOM 4159 C CA . ARG A 1 522 ? 34.883 10.770 -30.119 1.00 94.38 522 ARG A CA 1
ATOM 4160 C C . ARG A 1 522 ? 35.095 11.285 -28.700 1.00 94.38 522 ARG A C 1
ATOM 4162 O O . ARG A 1 522 ? 36.096 10.930 -28.082 1.00 94.38 522 ARG A O 1
ATOM 4169 N N . GLN A 1 523 ? 34.186 12.113 -28.191 1.00 94.38 523 GLN A N 1
ATOM 4170 C CA . GLN A 1 523 ? 34.249 12.607 -26.818 1.00 94.38 523 GLN A CA 1
ATOM 4171 C C . GLN A 1 523 ? 34.045 11.466 -25.815 1.00 94.38 523 GLN A C 1
ATOM 4173 O O . GLN A 1 523 ? 34.878 11.287 -24.927 1.00 94.38 523 GLN A O 1
ATOM 4178 N N . ALA A 1 524 ? 33.009 10.650 -26.009 1.00 93.50 524 ALA A N 1
ATOM 4179 C CA . ALA A 1 524 ? 32.721 9.502 -25.157 1.00 93.50 524 ALA A CA 1
ATOM 4180 C C . ALA A 1 524 ? 33.839 8.448 -25.196 1.00 93.50 524 ALA A C 1
ATOM 4182 O O . ALA A 1 524 ? 34.217 7.920 -24.156 1.00 93.50 524 ALA A O 1
ATOM 4183 N N . ARG A 1 525 ? 34.453 8.204 -26.362 1.00 92.44 525 ARG A N 1
ATOM 4184 C CA . ARG A 1 525 ? 35.619 7.318 -26.498 1.00 92.44 525 ARG A CA 1
ATOM 4185 C C . ARG A 1 525 ? 36.825 7.827 -25.711 1.00 92.44 525 ARG A C 1
ATOM 4187 O O . ARG A 1 525 ? 37.442 7.058 -24.986 1.00 92.44 525 ARG A O 1
ATOM 4194 N N . ARG A 1 526 ? 37.151 9.120 -25.812 1.00 91.31 526 ARG A N 1
ATOM 4195 C CA . ARG A 1 526 ? 38.246 9.719 -25.027 1.00 91.31 526 ARG A CA 1
ATOM 4196 C C . ARG A 1 526 ? 37.972 9.643 -23.529 1.00 91.31 526 ARG A C 1
ATOM 4198 O O . ARG A 1 526 ? 38.887 9.380 -22.757 1.00 91.31 526 ARG A O 1
ATOM 4205 N N . GLN A 1 527 ? 36.721 9.851 -23.126 1.00 90.25 527 GLN A N 1
ATOM 4206 C CA . GLN A 1 527 ? 36.300 9.672 -21.741 1.00 90.25 527 GLN A CA 1
ATOM 4207 C C . GLN A 1 527 ? 36.446 8.207 -21.304 1.00 90.25 527 GLN A C 1
ATOM 4209 O O . GLN A 1 527 ? 36.977 7.954 -20.228 1.00 90.25 527 GLN A O 1
ATOM 4214 N N . ALA A 1 528 ? 36.064 7.248 -22.154 1.00 89.00 528 ALA A N 1
ATOM 4215 C CA . ALA A 1 528 ? 36.252 5.820 -21.909 1.00 89.00 528 ALA A CA 1
ATOM 4216 C C . ALA A 1 528 ? 37.728 5.456 -21.687 1.00 89.00 528 ALA A C 1
ATOM 4218 O O . ALA A 1 528 ? 38.073 4.773 -20.724 1.00 89.00 528 ALA A O 1
ATOM 4219 N N . GLU A 1 529 ? 38.602 5.959 -22.559 1.00 87.75 529 GLU A N 1
ATOM 4220 C CA . GLU A 1 529 ? 40.048 5.733 -22.509 1.00 87.75 529 GLU A CA 1
ATOM 4221 C C . GLU A 1 529 ? 40.703 6.392 -21.285 1.00 87.75 529 GLU A C 1
ATOM 4223 O O . GLU A 1 529 ? 41.574 5.789 -20.665 1.00 87.75 529 GLU A O 1
ATOM 4228 N N . HIS A 1 530 ? 40.277 7.603 -20.911 1.00 87.19 530 HIS A N 1
ATOM 4229 C CA . HIS A 1 530 ? 40.825 8.323 -19.758 1.00 87.19 530 HIS A CA 1
ATOM 4230 C C . HIS A 1 530 ? 40.370 7.744 -18.412 1.00 87.19 530 HIS A C 1
ATOM 4232 O O . HIS A 1 530 ? 41.165 7.667 -17.476 1.00 87.19 530 HIS A O 1
ATOM 4238 N N . THR A 1 531 ? 39.095 7.363 -18.299 1.00 87.12 531 THR A N 1
ATOM 4239 C CA . THR A 1 531 ? 38.543 6.789 -17.065 1.00 87.12 531 THR A CA 1
ATOM 4240 C C . THR A 1 531 ? 39.040 5.361 -16.840 1.00 87.12 531 THR A C 1
ATOM 4242 O O . THR A 1 531 ? 39.302 4.990 -15.699 1.00 87.12 531 THR A O 1
ATOM 4245 N N . GLY A 1 532 ? 39.220 4.588 -17.916 1.00 86.88 532 GLY A N 1
ATOM 4246 C CA . GLY A 1 532 ? 39.692 3.206 -17.869 1.00 86.88 532 GLY A CA 1
ATOM 4247 C C . GLY A 1 532 ? 38.601 2.243 -17.403 1.00 86.88 532 GLY A C 1
ATOM 4248 O O . GLY A 1 532 ? 38.246 2.211 -16.227 1.00 86.88 532 GLY A O 1
ATOM 4249 N N . TYR A 1 533 ? 38.094 1.422 -18.322 1.00 88.31 533 TYR A N 1
ATOM 4250 C CA . TYR A 1 533 ? 37.061 0.423 -18.042 1.00 88.31 533 TYR A CA 1
ATOM 4251 C C . TYR A 1 533 ? 37.583 -0.985 -18.313 1.00 88.31 533 TYR A C 1
ATOM 4253 O O . TYR A 1 533 ? 38.251 -1.226 -19.320 1.00 88.31 533 TYR A O 1
ATOM 4261 N N . ASP A 1 534 ? 37.255 -1.914 -17.423 1.00 86.19 534 ASP A N 1
ATOM 4262 C CA . ASP A 1 534 ? 37.341 -3.340 -17.692 1.00 86.19 534 ASP A CA 1
ATOM 4263 C C . ASP A 1 534 ? 36.119 -3.745 -18.524 1.00 86.19 534 ASP A C 1
ATOM 4265 O O . ASP A 1 534 ? 34.988 -3.707 -18.048 1.00 86.19 534 ASP A O 1
ATOM 4269 N N . TYR A 1 535 ? 36.344 -4.112 -19.782 1.00 81.75 535 TYR A N 1
ATOM 4270 C CA . TYR A 1 535 ? 35.285 -4.470 -20.725 1.00 81.75 535 TYR A CA 1
ATOM 4271 C C . TYR A 1 535 ? 34.645 -5.839 -20.444 1.00 81.75 535 TYR A C 1
ATOM 4273 O O . TYR A 1 535 ? 33.577 -6.124 -20.979 1.00 81.75 535 TYR A O 1
ATOM 4281 N N . GLU A 1 536 ? 35.256 -6.689 -19.610 1.00 79.56 536 GLU A N 1
ATOM 4282 C CA . GLU A 1 536 ? 34.626 -7.952 -19.201 1.00 79.56 536 GLU A CA 1
ATOM 4283 C C . GLU A 1 536 ? 33.587 -7.733 -18.098 1.00 79.56 536 GLU A C 1
ATOM 4285 O O . GLU A 1 536 ? 32.525 -8.355 -18.113 1.00 79.56 536 GLU A O 1
ATOM 4290 N N . THR A 1 537 ? 33.870 -6.832 -17.155 1.00 84.00 537 THR A N 1
ATOM 4291 C CA . THR A 1 537 ? 33.007 -6.585 -15.988 1.00 84.00 537 THR A CA 1
ATOM 4292 C C . THR A 1 537 ? 32.193 -5.292 -16.078 1.00 84.00 537 THR A C 1
ATOM 4294 O O . THR A 1 537 ? 31.216 -5.130 -15.351 1.00 84.00 537 THR A O 1
ATOM 4297 N N . GLY A 1 538 ? 32.569 -4.362 -16.959 1.00 84.62 538 GLY A N 1
ATOM 4298 C CA . GLY A 1 538 ? 31.988 -3.020 -17.058 1.00 84.62 538 GLY A CA 1
ATOM 4299 C C . GLY A 1 538 ? 32.396 -2.075 -15.920 1.00 84.62 538 GLY A C 1
ATOM 4300 O O . GLY A 1 538 ? 31.813 -0.994 -15.789 1.00 84.62 538 GLY A O 1
ATOM 4301 N N . MET A 1 539 ? 33.370 -2.472 -15.095 1.00 90.56 539 MET A N 1
ATOM 4302 C CA . MET A 1 539 ? 33.843 -1.730 -13.924 1.00 90.56 539 MET A CA 1
ATOM 4303 C C . MET A 1 539 ? 35.010 -0.802 -14.275 1.00 90.56 539 MET A C 1
ATOM 4305 O O . MET A 1 539 ? 35.659 -0.960 -15.306 1.00 90.56 539 MET A O 1
ATOM 4309 N N . HIS A 1 540 ? 35.305 0.172 -13.412 1.00 87.69 540 HIS A N 1
ATOM 4310 C CA . HIS A 1 540 ? 36.520 0.977 -13.555 1.00 87.69 540 HIS A CA 1
ATOM 4311 C C . HIS A 1 540 ? 37.772 0.123 -13.324 1.00 87.69 540 HIS A C 1
ATOM 4313 O O . HIS A 1 540 ? 37.824 -0.672 -12.383 1.00 87.69 540 HIS A O 1
ATOM 4319 N N . LEU A 1 541 ? 38.804 0.334 -14.142 1.00 85.81 541 LEU A N 1
ATOM 4320 C CA . LEU A 1 541 ? 40.129 -0.206 -13.860 1.00 85.81 541 LEU A CA 1
ATOM 4321 C C . LEU A 1 541 ? 40.694 0.461 -12.593 1.00 85.81 541 LEU A C 1
ATOM 4323 O O . LEU A 1 541 ? 40.444 1.649 -12.364 1.00 85.81 541 LEU A O 1
ATOM 4327 N N . PRO A 1 542 ? 41.469 -0.263 -11.764 1.00 71.94 542 PRO A N 1
ATOM 4328 C CA . PRO A 1 542 ? 42.145 0.330 -10.618 1.00 71.94 542 PRO A CA 1
ATOM 4329 C C . PRO A 1 542 ? 43.024 1.498 -11.076 1.00 71.94 542 PRO A C 1
ATOM 4331 O O . PRO A 1 542 ? 43.972 1.320 -11.839 1.00 71.94 542 PRO A O 1
ATOM 4334 N N . ARG A 1 543 ? 42.683 2.709 -10.636 1.00 61.69 543 ARG A N 1
ATOM 4335 C CA . ARG A 1 543 ? 43.431 3.927 -10.959 1.00 61.69 543 ARG A CA 1
ATOM 4336 C C . ARG A 1 543 ? 44.647 4.004 -10.034 1.00 61.69 543 ARG A C 1
ATOM 4338 O O . ARG A 1 543 ? 44.480 3.857 -8.824 1.00 61.69 543 ARG A O 1
ATOM 4345 N N . GLU A 1 544 ? 45.848 4.231 -10.567 1.00 53.78 544 GLU A N 1
ATOM 4346 C CA . GLU A 1 544 ? 47.020 4.453 -9.707 1.00 53.78 544 GLU A CA 1
ATOM 4347 C C . GLU A 1 544 ? 46.814 5.716 -8.840 1.00 53.78 544 GLU A C 1
ATOM 4349 O O . GLU A 1 544 ? 46.263 6.707 -9.336 1.00 53.78 544 GLU A O 1
ATOM 4354 N N . PRO A 1 545 ? 47.198 5.704 -7.548 1.00 48.66 545 PRO A N 1
ATOM 4355 C CA . PRO A 1 545 ? 47.020 6.859 -6.676 1.00 48.66 545 PRO A CA 1
ATOM 4356 C C . PRO A 1 545 ? 47.946 7.997 -7.121 1.00 48.66 545 PRO A C 1
ATOM 4358 O O . PRO A 1 545 ? 49.165 7.829 -7.145 1.00 48.66 545 PRO A O 1
ATOM 4361 N N . SER A 1 546 ? 47.382 9.159 -7.467 1.00 53.38 546 SER A N 1
ATOM 4362 C CA . SER A 1 546 ? 48.163 10.388 -7.626 1.00 53.38 546 SER A CA 1
ATOM 4363 C C . SER A 1 546 ? 48.175 11.171 -6.303 1.00 53.38 546 SER A C 1
ATOM 4365 O O . SER A 1 546 ? 47.142 11.243 -5.635 1.00 53.38 546 SER A O 1
ATOM 4367 N N . PRO A 1 547 ? 49.307 11.798 -5.932 1.00 53.19 547 PRO A N 1
ATOM 4368 C CA . PRO A 1 547 ? 49.466 12.513 -4.658 1.00 53.19 547 PRO A CA 1
ATOM 4369 C C . PRO A 1 547 ? 48.599 13.779 -4.524 1.00 53.19 547 PRO A C 1
ATOM 4371 O O . PRO A 1 547 ? 48.489 14.337 -3.437 1.00 53.19 547 PRO A O 1
ATOM 4374 N N . GLU A 1 548 ? 47.976 14.240 -5.610 1.00 51.59 548 GLU A N 1
ATOM 4375 C CA . GLU A 1 548 ? 47.041 15.374 -5.599 1.00 51.59 548 GLU A CA 1
ATOM 4376 C C . GLU A 1 548 ? 45.671 14.981 -5.014 1.00 51.59 548 GLU A C 1
ATOM 4378 O O . GLU A 1 548 ? 45.026 15.800 -4.366 1.00 51.59 548 GLU A O 1
ATOM 4383 N N . ARG A 1 549 ? 45.252 13.711 -5.147 1.00 53.94 549 ARG A N 1
ATOM 4384 C CA . ARG A 1 549 ? 43.941 13.237 -4.658 1.00 53.94 549 ARG A CA 1
ATOM 4385 C C . ARG A 1 549 ? 43.881 13.052 -3.147 1.00 53.94 549 ARG A C 1
ATOM 4387 O O . ARG A 1 549 ? 42.812 13.236 -2.576 1.00 53.94 549 ARG A O 1
ATOM 4394 N N . ASP A 1 550 ? 44.997 12.706 -2.512 1.00 53.62 550 ASP A N 1
ATOM 4395 C CA . ASP A 1 550 ? 45.046 12.576 -1.052 1.00 53.62 550 ASP A CA 1
ATOM 4396 C C . ASP A 1 550 ? 44.844 13.948 -0.391 1.00 53.62 550 ASP A C 1
ATOM 4398 O O . ASP A 1 550 ? 44.105 14.064 0.580 1.00 53.62 550 ASP A O 1
ATOM 4402 N N . GLN A 1 551 ? 45.385 15.011 -0.996 1.00 55.09 551 GLN A N 1
ATOM 4403 C CA . GLN A 1 551 ? 45.190 16.383 -0.520 1.00 55.09 551 GLN A CA 1
ATOM 4404 C C . GLN A 1 551 ? 43.770 16.906 -0.763 1.00 55.09 551 GLN A C 1
ATOM 4406 O O . GLN A 1 551 ? 43.276 17.688 0.045 1.00 55.09 551 GLN A O 1
ATOM 4411 N N . ASP A 1 552 ? 43.114 16.508 -1.856 1.00 54.03 552 ASP A N 1
ATOM 4412 C CA . ASP A 1 552 ? 41.722 16.893 -2.124 1.00 54.03 552 ASP A CA 1
ATOM 4413 C C . ASP A 1 552 ? 40.737 16.126 -1.229 1.00 54.03 552 ASP A C 1
ATOM 4415 O O . ASP A 1 552 ? 39.805 16.726 -0.701 1.00 54.03 552 ASP A O 1
ATOM 4419 N N . CYS A 1 553 ? 40.983 14.835 -0.971 1.00 53.59 553 CYS A N 1
ATOM 4420 C CA . CYS A 1 553 ? 40.179 14.026 -0.051 1.00 53.59 553 CYS A CA 1
ATOM 4421 C C . CYS A 1 553 ? 40.306 14.508 1.405 1.00 53.59 553 CYS A C 1
ATOM 4423 O O . CYS A 1 553 ? 39.319 14.516 2.140 1.00 53.59 553 CYS A O 1
ATOM 4425 N N . GLU A 1 554 ? 41.504 14.932 1.825 1.00 60.44 554 GLU A N 1
ATOM 4426 C CA . GLU A 1 554 ? 41.715 15.559 3.136 1.00 60.44 554 GLU A CA 1
ATOM 4427 C C . GLU A 1 554 ? 40.964 16.895 3.235 1.00 60.44 554 GLU A C 1
ATOM 4429 O O . GLU A 1 554 ? 40.249 17.119 4.209 1.00 60.44 554 GLU A O 1
ATOM 4434 N N . ARG A 1 555 ? 41.014 17.740 2.195 1.00 60.88 555 ARG A N 1
ATOM 4435 C CA . ARG A 1 555 ? 40.277 19.018 2.160 1.00 60.88 555 ARG A CA 1
ATOM 4436 C C . ARG A 1 555 ? 38.760 18.844 2.123 1.00 60.88 555 ARG A C 1
ATOM 4438 O O . ARG A 1 555 ? 38.050 19.662 2.703 1.00 60.88 555 ARG A O 1
ATOM 4445 N N . GLU A 1 556 ? 38.246 17.831 1.429 1.00 60.47 556 GLU A N 1
ATOM 4446 C CA . GLU A 1 556 ? 36.814 17.500 1.436 1.00 60.47 556 GLU A CA 1
ATOM 4447 C C . GLU A 1 556 ? 36.374 17.007 2.819 1.00 60.47 556 GLU A C 1
ATOM 4449 O O . GLU A 1 556 ? 35.367 17.484 3.340 1.00 60.47 556 GLU A O 1
ATOM 4454 N N . SER A 1 557 ? 37.173 16.149 3.464 1.00 61.72 557 SER A N 1
ATOM 4455 C CA . SER A 1 557 ? 36.907 15.695 4.832 1.00 61.72 557 SER A CA 1
ATOM 4456 C C . SER A 1 557 ? 36.956 16.836 5.855 1.00 61.72 557 SER A C 1
ATOM 4458 O O . SER A 1 557 ? 36.204 16.803 6.828 1.00 61.72 557 SER A O 1
ATOM 4460 N N . GLU A 1 558 ? 37.837 17.822 5.682 1.00 69.38 558 GLU A N 1
ATOM 4461 C CA . GLU A 1 558 ? 37.900 19.009 6.545 1.00 69.38 558 GLU A CA 1
ATOM 4462 C C . GLU A 1 558 ? 36.655 19.894 6.369 1.00 69.38 558 GLU A C 1
ATOM 4464 O O . GLU A 1 558 ? 36.053 20.308 7.360 1.00 69.38 558 GLU A O 1
ATOM 4469 N N . ARG A 1 559 ? 36.194 20.102 5.126 1.00 65.25 559 ARG A N 1
ATOM 4470 C CA . ARG A 1 559 ? 34.964 20.864 4.836 1.00 65.25 559 ARG A CA 1
ATOM 4471 C C . ARG A 1 559 ? 33.702 20.183 5.359 1.00 65.25 559 ARG A C 1
ATOM 4473 O O . ARG A 1 559 ? 32.813 20.862 5.870 1.00 65.25 559 ARG A O 1
ATOM 4480 N N . GLU A 1 560 ? 33.605 18.857 5.250 1.00 63.88 560 GLU A N 1
ATOM 4481 C CA . GLU A 1 560 ? 32.475 18.102 5.810 1.00 63.88 560 GLU A CA 1
ATOM 4482 C C . GLU A 1 560 ? 32.433 18.205 7.342 1.00 63.88 560 GLU A C 1
ATOM 4484 O O . GLU A 1 560 ? 31.358 18.379 7.919 1.00 63.88 560 GLU A O 1
ATOM 4489 N N . GLN A 1 561 ? 33.595 18.173 8.003 1.00 68.38 561 GLN A N 1
ATOM 4490 C CA . GLN A 1 561 ? 33.689 18.339 9.455 1.00 68.38 561 GLN A CA 1
ATOM 4491 C C . GLN A 1 561 ? 33.334 19.759 9.913 1.00 68.38 561 GLN A C 1
ATOM 4493 O O . GLN A 1 561 ? 32.672 19.909 10.943 1.00 68.38 561 GLN A O 1
ATOM 4498 N N . GLU A 1 562 ? 33.731 20.793 9.166 1.00 70.31 562 GLU A N 1
ATOM 4499 C CA . GLU A 1 562 ? 33.322 22.180 9.434 1.00 70.31 562 GLU A CA 1
ATOM 4500 C C . GLU A 1 562 ? 31.804 22.354 9.278 1.00 70.31 562 GLU A C 1
ATOM 4502 O O . GLU A 1 562 ? 31.149 22.875 10.183 1.00 70.31 562 GLU A O 1
ATOM 4507 N N . TRP A 1 563 ? 31.215 21.821 8.203 1.00 63.03 563 TRP A N 1
ATOM 4508 C CA . TRP A 1 563 ? 29.767 21.862 7.974 1.00 63.03 563 TRP A CA 1
ATOM 4509 C C . TRP A 1 563 ? 28.970 21.142 9.074 1.00 63.03 563 TRP A C 1
ATOM 4511 O O . TRP A 1 563 ? 27.937 21.634 9.536 1.00 63.03 563 TRP A O 1
ATOM 4521 N N . GLU A 1 564 ? 29.433 19.976 9.537 1.00 60.88 564 GLU A N 1
ATOM 4522 C CA . GLU A 1 564 ? 28.795 19.262 10.649 1.00 60.88 564 GLU A CA 1
ATOM 4523 C C . GLU A 1 564 ? 28.913 20.016 11.979 1.00 60.88 564 GLU A C 1
ATOM 4525 O O . GLU A 1 564 ? 27.953 20.026 12.760 1.00 60.88 564 GLU A O 1
ATOM 4530 N N . GLN A 1 565 ? 30.046 20.678 12.231 1.00 67.44 565 GLN A N 1
ATOM 4531 C CA . GLN A 1 565 ? 30.238 21.513 13.418 1.00 67.44 565 GLN A CA 1
ATOM 4532 C C . GLN A 1 565 ? 29.315 22.734 13.410 1.00 67.44 565 GLN A C 1
ATOM 4534 O O . GLN A 1 565 ? 28.672 23.001 14.427 1.00 67.44 565 GLN A O 1
ATOM 4539 N N . GLU A 1 566 ? 29.173 23.423 12.277 1.00 67.25 566 GLU A N 1
ATOM 4540 C CA . GLU A 1 566 ? 28.244 24.552 12.134 1.00 67.25 566 GLU A CA 1
ATOM 4541 C C . GLU A 1 566 ? 26.786 24.113 12.317 1.00 67.25 566 GLU A C 1
ATOM 4543 O O . GLU A 1 566 ? 26.024 24.748 13.052 1.00 67.25 566 GLU A O 1
ATOM 4548 N N . ARG A 1 567 ? 26.402 22.961 11.754 1.00 66.44 567 ARG A N 1
ATOM 4549 C CA . ARG A 1 567 ? 25.047 22.410 11.910 1.00 66.44 567 ARG A CA 1
ATOM 4550 C C . ARG A 1 567 ? 24.728 22.044 13.365 1.00 66.44 567 ARG A C 1
ATOM 4552 O O . ARG A 1 567 ? 23.601 22.238 13.823 1.00 66.44 567 ARG A O 1
ATOM 4559 N N . MET A 1 568 ? 25.707 21.509 14.099 1.00 58.22 568 MET A N 1
ATOM 4560 C CA . MET A 1 568 ? 25.578 21.175 15.524 1.00 58.22 568 MET A CA 1
ATOM 4561 C C . MET A 1 568 ? 25.598 22.422 16.422 1.00 58.22 568 MET A C 1
ATOM 4563 O O . MET A 1 568 ? 24.899 22.449 17.439 1.00 58.22 568 MET A O 1
ATOM 4567 N N . ALA A 1 569 ? 26.337 23.466 16.040 1.00 62.69 569 ALA A N 1
ATOM 4568 C CA . ALA A 1 569 ? 26.322 24.765 16.708 1.00 62.69 569 ALA A CA 1
ATOM 4569 C C . ALA A 1 569 ? 24.953 25.458 16.569 1.00 62.69 569 ALA A C 1
ATOM 4571 O O . ALA A 1 569 ? 24.370 25.864 17.574 1.00 62.69 569 ALA A O 1
ATOM 4572 N N . SER A 1 570 ? 24.357 25.486 15.369 1.00 55.81 570 SER A N 1
ATOM 4573 C CA . SER A 1 570 ? 23.009 26.053 15.180 1.00 55.81 570 SER A CA 1
ATOM 4574 C C . SER A 1 570 ? 21.923 25.277 15.935 1.00 55.81 570 SER A C 1
ATOM 4576 O O . SER A 1 570 ? 21.025 25.879 16.519 1.00 55.81 570 SER A O 1
ATOM 4578 N N . ALA A 1 571 ? 22.027 23.945 16.007 1.00 52.75 571 ALA A N 1
ATOM 4579 C CA . ALA A 1 571 ? 21.087 23.120 16.771 1.00 52.75 571 ALA A CA 1
ATOM 4580 C C . ALA A 1 571 ? 21.198 23.308 18.300 1.00 52.75 571 ALA A C 1
ATOM 4582 O O . ALA A 1 571 ? 20.230 23.079 19.029 1.00 52.75 571 ALA A O 1
ATOM 4583 N N . THR A 1 572 ? 22.366 23.714 18.810 1.00 52.34 572 THR A N 1
ATOM 4584 C CA . THR A 1 572 ? 22.590 23.928 20.250 1.00 52.34 572 THR A CA 1
ATOM 4585 C C . THR A 1 572 ? 22.220 25.341 20.711 1.00 52.34 572 THR A C 1
ATOM 4587 O O . THR A 1 572 ? 21.737 25.505 21.838 1.00 52.34 572 THR A O 1
ATOM 4590 N N . GLU A 1 573 ? 22.334 26.348 19.841 1.00 50.00 573 GLU A N 1
ATOM 4591 C CA . GLU A 1 573 ? 21.815 27.699 20.100 1.00 50.00 573 GLU A CA 1
ATOM 4592 C C . GLU A 1 573 ? 20.275 27.723 20.192 1.00 50.00 573 GLU A C 1
ATOM 4594 O O . GLU A 1 573 ? 19.724 28.362 21.091 1.00 50.00 573 GLU A O 1
ATOM 4599 N N . GLU A 1 574 ? 19.563 26.939 19.370 1.00 49.66 574 GLU A N 1
ATOM 4600 C CA . GLU A 1 574 ? 18.095 26.805 19.459 1.00 49.66 574 GLU A CA 1
ATOM 4601 C C . GLU A 1 574 ? 17.614 26.104 20.744 1.00 49.66 574 GLU A C 1
ATOM 4603 O O . GLU A 1 574 ? 16.527 26.396 21.246 1.00 49.66 574 GLU A O 1
ATOM 4608 N N . ALA A 1 575 ? 18.419 25.204 21.318 1.00 45.72 575 ALA A N 1
ATOM 4609 C CA . ALA A 1 575 ? 18.050 24.436 22.510 1.00 45.72 575 ALA A CA 1
ATOM 4610 C C . ALA A 1 575 ? 18.262 25.197 23.835 1.00 45.72 575 ALA A C 1
ATOM 4612 O O . ALA A 1 575 ? 17.696 24.816 24.863 1.00 45.72 575 ALA A O 1
ATOM 4613 N N . THR A 1 576 ? 19.073 26.260 23.837 1.00 47.97 576 THR A N 1
ATOM 4614 C CA . THR A 1 576 ? 19.452 27.011 25.051 1.00 47.97 576 THR A CA 1
ATOM 4615 C C . THR A 1 576 ? 18.722 28.353 25.201 1.00 47.97 576 THR A C 1
ATOM 4617 O O . THR A 1 576 ? 18.643 28.889 26.310 1.00 47.97 576 THR A O 1
ATOM 4620 N N . GLY A 1 577 ? 18.093 28.864 24.136 1.00 37.75 577 GLY A N 1
ATOM 4621 C CA . GLY A 1 577 ? 17.264 30.074 24.138 1.00 37.75 577 GLY A CA 1
ATOM 4622 C C . GLY A 1 577 ? 15.836 29.855 24.652 1.00 37.75 577 GLY A C 1
ATOM 4623 O O . GLY A 1 577 ? 14.871 29.904 23.893 1.00 37.75 577 GLY A O 1
ATOM 4624 N N . GLY A 1 578 ? 15.668 29.636 25.956 1.00 42.19 578 GLY A N 1
ATOM 4625 C CA . GLY A 1 578 ? 14.349 29.636 26.590 1.00 42.19 578 GLY A CA 1
ATOM 4626 C C . GLY A 1 578 ? 13.794 31.054 26.776 1.00 42.19 578 GLY A C 1
ATOM 4627 O O . GLY A 1 578 ? 14.201 31.745 27.706 1.00 42.19 578 GLY A O 1
ATOM 4628 N N . GLY A 1 579 ? 12.824 31.468 25.952 1.00 38.28 579 GLY A N 1
ATOM 4629 C CA . GLY A 1 579 ? 11.986 32.644 26.232 1.00 38.28 579 GLY A CA 1
ATOM 4630 C C . GLY A 1 579 ? 11.415 33.344 24.997 1.00 38.28 579 GLY A C 1
ATOM 4631 O O . GLY A 1 579 ? 12.140 34.017 24.282 1.00 38.28 579 GLY A O 1
ATOM 4632 N N . GLU A 1 580 ? 10.102 33.200 24.791 1.00 44.75 580 GLU A N 1
ATOM 4633 C CA . GLU A 1 580 ? 9.227 34.061 23.971 1.00 44.75 580 GLU A CA 1
ATOM 4634 C C . GLU A 1 580 ? 9.807 34.613 22.652 1.00 44.75 580 GLU A C 1
ATOM 4636 O O . GLU A 1 580 ? 10.053 35.807 22.508 1.00 44.75 580 GLU A O 1
ATOM 4641 N N . ALA A 1 581 ? 9.893 33.769 21.623 1.00 34.88 581 ALA A N 1
ATOM 4642 C CA . ALA A 1 581 ? 9.965 34.240 20.243 1.00 34.88 581 ALA A CA 1
ATOM 4643 C C . ALA A 1 581 ? 8.640 33.934 19.535 1.00 34.88 581 ALA A C 1
ATOM 4645 O O . ALA A 1 581 ? 8.313 32.793 19.210 1.00 34.88 581 ALA A O 1
ATOM 4646 N N . THR A 1 582 ? 7.843 34.977 19.303 1.00 39.25 582 THR A N 1
ATOM 4647 C CA . THR A 1 582 ? 6.734 34.954 18.346 1.00 39.25 582 THR A CA 1
ATOM 4648 C C . THR A 1 582 ? 7.221 34.377 17.014 1.00 39.25 582 THR A C 1
ATOM 4650 O O . THR A 1 582 ? 8.302 34.749 16.559 1.00 39.25 582 THR A O 1
ATOM 4653 N N . GLY A 1 583 ? 6.419 33.514 16.377 1.00 40.00 583 GLY A N 1
ATOM 4654 C CA . GLY A 1 583 ? 6.707 32.785 15.125 1.00 40.00 583 GLY A CA 1
ATOM 4655 C C . GLY A 1 583 ? 6.946 33.631 13.863 1.00 40.00 583 GLY A C 1
ATOM 4656 O O . GLY A 1 583 ? 6.642 33.186 12.766 1.00 40.00 583 GLY A O 1
ATOM 4657 N N . HIS A 1 584 ? 7.469 34.843 14.019 1.00 36.66 584 HIS A N 1
ATOM 4658 C CA . HIS A 1 584 ? 7.889 35.768 12.975 1.00 36.66 584 HIS A CA 1
ATOM 4659 C C . HIS A 1 584 ? 9.426 35.797 12.793 1.00 36.66 584 HIS A C 1
ATOM 4661 O O . HIS A 1 584 ? 9.899 36.348 11.804 1.00 36.66 584 HIS A O 1
ATOM 4667 N N . CYS A 1 585 ? 10.203 35.201 13.717 1.00 37.81 585 CYS A N 1
ATOM 4668 C CA . CYS A 1 585 ? 11.678 35.225 13.692 1.00 37.81 585 CYS A CA 1
ATOM 4669 C C . CYS A 1 585 ? 12.300 34.066 12.880 1.00 37.81 585 CYS A C 1
ATOM 4671 O O . CYS A 1 585 ? 13.275 34.270 12.165 1.00 37.81 585 CYS A O 1
ATOM 4673 N N . LEU A 1 586 ? 11.678 32.876 12.894 1.00 39.22 586 LEU A N 1
ATOM 4674 C CA . LEU A 1 586 ? 12.141 31.700 12.130 1.00 39.22 586 LEU A CA 1
ATOM 4675 C C . LEU A 1 586 ? 12.081 31.911 10.607 1.00 39.22 586 LEU A C 1
ATOM 4677 O O . LEU A 1 586 ? 12.910 31.387 9.876 1.00 39.22 586 LEU A O 1
ATOM 4681 N N . CYS A 1 587 ? 11.144 32.733 10.122 1.00 37.09 587 CYS A N 1
ATOM 4682 C CA . CYS A 1 587 ? 11.055 33.062 8.696 1.00 37.09 587 CYS A CA 1
ATOM 4683 C C . CYS A 1 587 ? 12.169 34.023 8.243 1.00 37.09 587 CYS A C 1
ATOM 4685 O O . CYS A 1 587 ? 12.638 33.900 7.122 1.00 37.09 587 CYS A O 1
ATOM 4687 N N . GLN A 1 588 ? 12.628 34.940 9.107 1.00 35.78 588 GLN A N 1
ATOM 4688 C CA . GLN A 1 588 ? 13.656 35.927 8.744 1.00 35.78 588 GLN A CA 1
ATOM 4689 C C . GLN A 1 588 ? 15.082 35.371 8.827 1.00 35.78 588 GLN A C 1
ATOM 4691 O O . GLN A 1 588 ? 15.938 35.804 8.059 1.00 35.78 588 GLN A O 1
ATOM 4696 N N . ALA A 1 589 ? 15.340 34.408 9.717 1.00 38.34 589 ALA A N 1
ATOM 4697 C CA . ALA A 1 589 ? 16.634 33.731 9.792 1.00 38.34 589 ALA A CA 1
ATOM 4698 C C . ALA A 1 589 ? 16.845 32.764 8.609 1.00 38.34 589 ALA A C 1
ATOM 4700 O O . ALA A 1 589 ? 17.929 32.739 8.031 1.00 38.34 589 ALA A O 1
ATOM 4701 N N . GLU A 1 590 ? 15.799 32.040 8.182 1.00 41.00 590 GLU A N 1
ATOM 4702 C CA . GLU A 1 590 ? 15.875 31.169 6.998 1.00 41.00 590 GLU A CA 1
ATOM 4703 C C . GLU A 1 590 ? 15.848 31.947 5.667 1.00 41.00 590 GLU A C 1
ATOM 4705 O O . GLU A 1 590 ? 16.529 31.544 4.725 1.00 41.00 590 GLU A O 1
ATOM 4710 N N . GLU A 1 591 ? 15.132 33.080 5.574 1.00 38.34 591 GLU A N 1
ATOM 4711 C CA . GLU A 1 591 ? 15.216 33.975 4.402 1.00 38.34 591 GLU A CA 1
ATOM 4712 C C . GLU A 1 591 ? 16.619 34.581 4.248 1.00 38.34 591 GLU 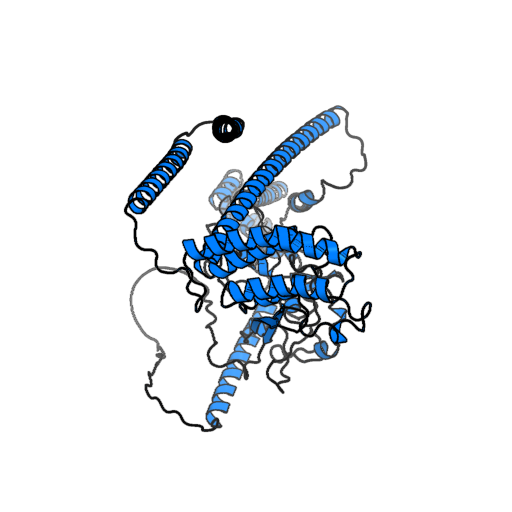A C 1
ATOM 4714 O O . GLU A 1 591 ? 17.123 34.646 3.133 1.00 38.34 591 GLU A O 1
ATOM 4719 N N . GLN A 1 592 ? 17.290 34.969 5.342 1.00 36.16 592 GLN A N 1
ATOM 4720 C CA . GLN A 1 592 ? 18.644 35.543 5.280 1.00 36.16 592 GLN A CA 1
ATOM 4721 C C . GLN A 1 592 ? 19.742 34.518 4.961 1.00 36.16 592 GLN A C 1
ATOM 4723 O O . GLN A 1 592 ? 20.781 34.911 4.430 1.00 36.16 592 GLN A O 1
ATOM 4728 N N . ALA A 1 593 ? 19.526 33.232 5.256 1.00 42.44 593 ALA A N 1
ATOM 4729 C CA . ALA A 1 593 ? 20.419 32.149 4.840 1.00 42.44 593 ALA A CA 1
ATOM 4730 C C . ALA A 1 593 ? 20.227 31.806 3.350 1.00 42.44 593 ALA A C 1
ATOM 4732 O O . ALA A 1 593 ? 21.197 31.755 2.601 1.00 42.44 593 ALA A O 1
ATOM 4733 N N . CYS A 1 594 ? 18.974 31.719 2.885 1.00 37.78 594 CYS A N 1
ATOM 4734 C CA . CYS A 1 594 ? 18.648 31.507 1.469 1.00 37.78 594 CYS A CA 1
ATOM 4735 C C . CYS A 1 594 ? 19.110 32.672 0.570 1.00 37.78 594 CYS A C 1
ATOM 4737 O O . CYS A 1 594 ? 19.629 32.439 -0.517 1.00 37.78 594 CYS A O 1
ATOM 4739 N N . ASP A 1 595 ? 18.979 33.925 1.027 1.00 37.97 595 ASP A N 1
ATOM 4740 C CA . ASP A 1 595 ? 19.466 35.113 0.304 1.00 37.97 595 ASP A CA 1
ATOM 4741 C C . ASP A 1 595 ? 21.003 35.230 0.291 1.00 37.97 595 ASP A C 1
ATOM 4743 O O . ASP A 1 595 ? 21.550 35.987 -0.519 1.00 37.97 595 ASP A O 1
ATOM 4747 N N . ARG A 1 596 ? 21.714 34.534 1.194 1.00 39.66 596 ARG A N 1
ATOM 4748 C CA . ARG A 1 596 ? 23.183 34.426 1.167 1.00 39.66 596 ARG A CA 1
ATOM 4749 C C . ARG A 1 596 ? 23.631 33.378 0.154 1.00 39.66 596 ARG A C 1
ATOM 4751 O O . ARG A 1 596 ? 24.458 33.719 -0.686 1.00 39.66 596 ARG A O 1
ATOM 4758 N N . ASP A 1 597 ? 22.996 32.208 0.134 1.00 42.28 597 ASP A N 1
ATOM 4759 C CA . ASP A 1 597 ? 23.288 31.145 -0.839 1.00 42.28 597 ASP A CA 1
ATOM 4760 C C . ASP A 1 597 ? 22.961 31.577 -2.287 1.00 42.28 597 ASP A C 1
ATOM 4762 O O . ASP A 1 597 ? 23.743 31.341 -3.210 1.00 42.28 597 ASP A O 1
ATOM 4766 N N . ASP A 1 598 ? 21.864 32.321 -2.498 1.00 42.09 598 ASP A N 1
ATOM 4767 C CA . ASP A 1 598 ? 21.502 32.874 -3.816 1.00 42.09 598 ASP A CA 1
ATOM 4768 C C . ASP A 1 598 ? 22.407 34.046 -4.264 1.00 42.09 598 ASP A C 1
ATOM 4770 O O . ASP A 1 598 ? 22.509 34.336 -5.464 1.00 42.09 598 ASP A O 1
ATOM 4774 N N . LYS A 1 599 ? 23.075 34.745 -3.331 1.00 41.75 599 LYS A N 1
ATOM 4775 C CA . LYS A 1 599 ? 24.049 35.813 -3.642 1.00 41.75 599 LYS A CA 1
ATOM 4776 C C . LYS A 1 599 ? 25.456 35.274 -3.866 1.00 41.75 599 LYS A C 1
ATOM 4778 O O . LYS A 1 599 ? 26.151 35.796 -4.739 1.00 41.75 599 LYS A O 1
ATOM 4783 N N . GLU A 1 600 ? 25.861 34.239 -3.138 1.00 44.75 600 GLU A N 1
ATOM 4784 C CA . GLU A 1 600 ? 27.143 33.564 -3.350 1.00 44.75 600 GLU A CA 1
ATOM 4785 C C . GLU A 1 600 ? 27.141 32.805 -4.682 1.00 44.75 600 GLU A C 1
ATOM 4787 O O . GLU A 1 600 ? 28.050 33.026 -5.488 1.00 44.75 600 GLU A O 1
ATOM 4792 N N . GLY A 1 601 ? 26.053 32.094 -5.012 1.00 41.50 601 GLY A N 1
ATOM 4793 C CA . GLY A 1 601 ? 25.883 31.419 -6.305 1.00 41.50 601 GLY A CA 1
ATOM 4794 C C . GLY A 1 601 ? 25.833 32.361 -7.519 1.00 41.50 601 GLY A C 1
ATOM 4795 O O . GLY A 1 601 ? 26.345 32.025 -8.587 1.00 41.50 601 GLY A O 1
ATOM 4796 N N . LYS A 1 602 ? 25.292 33.582 -7.370 1.00 40.53 602 LYS A N 1
ATOM 4797 C CA . LYS A 1 602 ? 25.374 34.624 -8.417 1.00 40.53 602 LYS A CA 1
ATOM 4798 C C . LYS A 1 602 ? 26.775 35.223 -8.544 1.00 40.53 602 LYS A C 1
ATOM 4800 O O . LYS A 1 602 ? 27.216 35.487 -9.656 1.00 40.53 602 LYS A O 1
ATOM 4805 N N . SER A 1 603 ? 27.501 35.386 -7.437 1.00 40.75 603 SER A N 1
ATOM 4806 C CA . SER A 1 603 ? 28.866 35.930 -7.464 1.00 40.75 603 SER A CA 1
ATOM 4807 C C . SER A 1 603 ? 29.895 34.969 -8.078 1.00 40.75 603 SER A C 1
ATOM 4809 O O . SER A 1 603 ? 30.866 35.417 -8.692 1.00 40.75 603 SER A O 1
ATOM 4811 N N . GLU A 1 604 ? 29.679 33.656 -7.949 1.00 43.59 604 GLU A N 1
ATOM 4812 C CA . GLU A 1 604 ? 30.501 32.628 -8.597 1.00 43.59 604 GLU A CA 1
ATOM 4813 C C . GLU A 1 604 ? 30.165 32.476 -10.084 1.00 43.59 604 GLU A C 1
ATOM 4815 O O . GLU A 1 604 ? 31.079 32.339 -10.899 1.00 43.59 604 GLU A O 1
ATOM 4820 N N . HIS A 1 605 ? 28.888 32.604 -10.465 1.00 42.44 605 HIS A N 1
ATOM 4821 C CA . HIS A 1 605 ? 28.473 32.632 -11.870 1.00 42.44 605 HIS A CA 1
ATOM 4822 C C . HIS A 1 605 ? 29.014 33.873 -12.610 1.00 42.44 605 HIS A C 1
ATOM 4824 O O . HIS A 1 605 ? 29.534 33.738 -13.719 1.00 42.44 605 HIS A O 1
ATOM 4830 N N . ASP A 1 606 ? 28.981 35.060 -11.993 1.00 44.44 606 ASP A N 1
ATOM 4831 C CA . ASP A 1 606 ? 29.513 36.299 -12.588 1.00 44.44 606 ASP A CA 1
ATOM 4832 C C . ASP A 1 606 ? 31.057 36.288 -12.676 1.00 44.44 606 ASP A C 1
ATOM 4834 O O . ASP A 1 606 ? 31.644 36.835 -13.614 1.00 44.44 606 ASP A O 1
ATOM 4838 N N . ARG A 1 607 ? 31.750 35.614 -11.741 1.00 46.09 607 ARG A N 1
ATOM 4839 C CA . ARG A 1 607 ? 33.206 35.373 -11.831 1.00 46.09 607 ARG A CA 1
ATOM 4840 C C . ARG A 1 607 ? 33.567 34.362 -12.920 1.00 46.09 607 ARG A C 1
ATOM 4842 O O . ARG A 1 607 ? 34.592 34.540 -13.577 1.00 46.09 607 ARG A O 1
ATOM 4849 N N . ALA A 1 608 ? 32.740 33.338 -13.126 1.00 44.50 608 ALA A N 1
ATOM 4850 C CA . ALA A 1 608 ? 32.943 32.331 -14.164 1.00 44.50 608 ALA A CA 1
ATOM 4851 C C . ALA A 1 608 ? 32.657 32.868 -15.580 1.00 44.50 608 ALA A C 1
ATOM 4853 O O . ALA A 1 608 ? 33.320 32.449 -16.530 1.00 44.50 608 ALA A O 1
ATOM 4854 N N . GLU A 1 609 ? 31.726 33.815 -15.739 1.00 43.88 609 GLU A N 1
ATOM 4855 C CA . GLU A 1 609 ? 31.502 34.513 -17.016 1.00 43.88 609 GLU A CA 1
ATOM 4856 C C . GLU A 1 609 ? 32.589 35.559 -17.307 1.00 43.88 609 GLU A C 1
ATOM 4858 O O . GLU A 1 609 ? 33.117 35.590 -18.419 1.00 43.88 609 GLU A O 1
ATOM 4863 N N . GLY A 1 610 ? 33.039 36.324 -16.304 1.00 41.78 610 GLY A N 1
ATOM 4864 C CA . GLY A 1 610 ? 34.129 37.297 -16.475 1.00 41.78 610 GLY A CA 1
ATOM 4865 C C . GLY A 1 610 ? 35.494 36.680 -16.819 1.00 41.78 610 GLY A C 1
ATOM 4866 O O . GLY A 1 610 ? 36.327 37.335 -17.445 1.00 41.78 610 GLY A O 1
ATOM 4867 N N . GLN A 1 611 ? 35.727 35.415 -16.451 1.00 42.19 611 GLN A N 1
ATOM 4868 C CA . GLN A 1 611 ? 36.927 34.664 -16.847 1.00 42.19 611 GLN A CA 1
ATOM 4869 C C . GLN A 1 611 ? 36.828 34.079 -18.265 1.00 42.19 611 GLN A C 1
ATOM 4871 O O . GLN A 1 611 ? 37.849 33.948 -18.933 1.00 42.19 611 GLN A O 1
ATOM 4876 N N . ARG A 1 612 ? 35.618 33.802 -18.777 1.00 42.31 612 ARG A N 1
ATOM 4877 C CA . ARG A 1 612 ? 35.416 33.327 -20.161 1.00 42.31 612 ARG A CA 1
ATOM 4878 C C . ARG A 1 612 ? 35.530 34.439 -21.206 1.00 42.31 612 ARG A C 1
ATOM 4880 O O . ARG A 1 612 ? 35.926 34.160 -22.334 1.00 42.31 612 ARG A O 1
ATOM 4887 N N . GLU A 1 613 ? 35.244 35.688 -20.838 1.00 43.22 613 GLU A N 1
ATOM 4888 C CA . GLU A 1 613 ? 35.414 36.849 -21.728 1.00 43.22 613 GLU A CA 1
ATOM 4889 C C . GLU A 1 613 ? 36.866 37.356 -21.826 1.00 43.22 613 GLU A C 1
ATOM 4891 O O . GLU A 1 613 ? 37.179 38.123 -22.732 1.00 43.22 613 GLU A O 1
ATOM 4896 N N . GLN A 1 614 ? 37.774 36.919 -20.943 1.00 43.84 614 GLN A N 1
ATOM 4897 C CA . GLN A 1 614 ? 39.206 37.265 -21.015 1.00 43.84 614 GLN A CA 1
ATOM 4898 C C . GLN A 1 614 ? 40.062 36.231 -21.767 1.00 43.84 614 GLN A C 1
ATOM 4900 O O . GLN A 1 614 ? 41.212 36.525 -22.088 1.00 43.84 614 GLN A O 1
ATOM 4905 N N . GLU A 1 615 ? 39.509 35.055 -22.084 1.00 43.47 615 GLU A N 1
ATOM 4906 C CA . GLU A 1 615 ? 40.192 33.980 -22.826 1.00 43.47 615 GLU A CA 1
ATOM 4907 C C . GLU A 1 615 ? 39.606 33.719 -24.233 1.00 43.47 615 GLU A C 1
ATOM 4909 O O . GLU A 1 615 ? 39.950 32.717 -24.863 1.00 43.47 615 GLU A O 1
ATOM 4914 N N . SER A 1 616 ? 38.754 34.620 -24.749 1.00 38.16 616 SER A N 1
ATOM 4915 C CA . SER A 1 616 ? 38.271 34.611 -26.147 1.00 38.16 616 SER A CA 1
ATOM 4916 C C . SER A 1 616 ? 38.980 35.633 -27.030 1.00 38.16 616 SER A C 1
ATOM 4918 O O . SER A 1 616 ? 39.130 36.794 -26.586 1.00 38.16 616 SER A O 1
#

Solvent-accessible surface area (backbone atoms only — not comparable to full-atom values): 36894 Å² total; per-residue (Å²): 113,50,69,61,28,53,76,69,77,40,82,65,77,56,66,68,60,53,51,52,48,56,50,48,56,50,50,54,40,50,50,53,74,73,65,65,90,62,84,80,85,77,68,63,91,82,58,46,17,68,66,81,71,47,60,83,67,44,99,89,39,43,70,44,59,16,69,58,55,66,48,41,31,30,30,71,80,59,16,51,91,70,85,67,100,59,89,46,68,48,61,50,54,70,77,41,56,71,54,88,63,60,29,73,46,31,82,59,68,78,78,60,52,36,47,27,76,86,76,49,33,31,35,52,53,44,38,73,68,39,88,53,30,46,46,80,27,84,68,49,51,39,41,39,34,49,66,86,63,49,60,72,66,31,30,67,39,51,17,72,72,83,69,48,57,63,57,25,45,39,45,57,26,64,53,86,96,43,80,60,27,30,30,54,69,56,37,58,70,52,69,38,50,70,49,79,42,83,40,80,47,78,52,100,89,48,78,43,82,47,74,49,74,47,39,30,47,82,91,63,46,70,92,90,68,85,73,80,88,86,83,78,88,86,83,86,91,85,86,87,89,84,87,84,88,83,87,83,87,81,87,82,85,81,87,78,88,78,91,76,93,73,96,75,80,89,56,72,68,60,54,52,54,51,53,52,54,46,54,51,52,54,52,52,30,44,51,51,55,53,52,62,69,69,50,75,81,68,46,59,63,80,80,70,55,70,70,59,55,48,54,61,56,66,78,53,95,52,88,68,47,67,68,50,49,55,52,49,50,53,50,50,52,52,53,25,57,77,37,42,42,48,71,90,48,66,73,68,52,46,57,72,51,52,80,70,55,82,82,70,88,84,83,93,73,95,72,56,76,67,59,52,54,50,50,51,52,52,50,50,53,50,52,52,51,50,52,52,53,50,51,51,51,51,51,51,50,52,51,50,51,52,51,54,50,50,52,50,54,52,49,50,53,52,48,53,52,49,44,51,71,75,35,35,48,56,54,53,50,52,56,50,51,51,61,44,52,67,58,44,81,80,56,80,49,44,53,74,83,57,51,90,83,44,71,65,48,66,80,77,41,90,74,84,57,23,50,50,58,50,50,53,38,52,79,66,65,68,54,56,45,71,66,60,51,52,48,49,57,50,40,33,33,50,51,41,53,70,74,40,56,81,87,40,72,65,22,50,46,33,53,50,39,49,62,56,36,51,52,55,52,54,51,50,48,51,50,45,66,73,65,32,63,38,52,91,78,31,37,70,46,89,73,81,88,55,82,67,55,60,56,49,52,51,51,49,53,51,51,53,52,52,54,51,49,52,55,52,50,58,58,50,56,67,72,66,65,85,73,92,76,68,91,70,54,70,60,54,58,54,48,55,50,53,58,45,55,60,47,52,56,49,53,52,51,54,51,56,52,60,55,54,66,72,76,109

Organism: NCBI:txid278164

Sequence (616 aa):
MNDKRRSDGVTPIPQEVFEYLMDRLEKESYFESHNKGDPSSLIDEDAVCCICNDGECQNSNVILFCDMCNLAVHQECYGVPYIPEGQWLCRRCLQSPSRAVDCALCPNKGGAFKQTDDSRWAHVVCALWIPEVCFANTVFLEPIDSIEHIPPARWKLTCYICKQRGSGACIQCHKANCYTAFHVTCAQQAGLYMKMEPVRETGANGTSFSVRKTAYCDIHTPPGTARPVGGNLGTGSLGSSNSEGGEGDEDDELIVTGEEEGKGGWSSERAKRAKAKSRLKMKRARKILAEKRAAAPVVSVPCIPPHRLSKITGNLTVPRKSQFMQRLHSYWTLKRQSRNGVPLLRRLQTHFQSQRTNEQVLPAIRLDSEDKHAALKEQLKAWQRLRHDLERARLLVELIRKREKLKRETIKVQQLALEMQLTPFLVLLRNTLEQLQERDTSNFFTEPVPLSEVPDYLDHIERPMDFQTMWALLEGHHYPNFQTFEADFLLIVNNCLKYNAKDTVFYRAALRLRETGSFVLRQARRQAEHTGYDYETGMHLPREPSPERDQDCERESEREQEWEQERMASATEEATGGGEATGHCLCQAEEQACDRDDKEGKSEHDRAEGQREQES

Radius of gyration: 38.16 Å; Cα contacts (8 Å, |Δi|>4): 561; chains: 1; bounding box: 86×88×114 Å

Mean predicted aligned error: 22.27 Å

Secondary structure (DSSP, 8-state):
-HHHHHHTT-PPPPHHHHHHHHHHHHHHHHHHHHH---GGGS--TTPPPTTT-----BTTBPEEE-TTT--EEEHHHHT-SS--SS----HHHHH-SSS---BTT-S---S-EEEBTTS-EEEHHHHHHSTT-EES-TTTT-SEE-GGGS-HHHHHSBPTTT--BSSSPPEE-SSTT---EE-HHHHHHTT--EEEEEEEEEETTEEEEEEEEEE--TTSPPTT-------------------------------------------HHHHHHHHHHHHHHHHHHHHHHHHHHHSPP---PPPPPHHHHHHHHHT---TTHHHHHHHHHHHHHHHHHHTTT--SSHHHHHHHHTTTGGGS--------HHHHHHHHHHHHHHHHHHHHHHHHHHHHHHHHHHHHHHHHHHHHHHHHHHHHHH-HHHHHHHHHHHHHHTT-TT-SSSS---TTT-TTHHHH-SS---HHHHHHHHHTT---SHHHHHHHHHHHHHHHHHHS-TTSHHHHHHHHHHHHHHHHHHHHHHHHHHH-B-TTT-PBP-PPPPHHHHHHHHHHHHHHHHHHHHHHHHHHHHHH--S---TTHHHHHHHHHHHHHHHHHHHHHHHHHHHHSS--